Protein AF-A0AAJ2GS02-F1 (afdb_monomer)

Organism: NCBI:txid1538159

Solvent-accessible surface area (backbone atoms only — not comparable to full-atom values): 25091 Å² total; per-residue (Å²): 128,60,70,69,60,56,56,73,58,46,47,65,37,46,92,48,52,52,94,80,35,91,69,42,39,78,84,48,88,74,27,33,38,29,72,61,80,79,50,72,67,52,26,48,75,55,69,67,75,93,65,85,72,69,46,37,56,37,38,39,16,19,22,73,75,86,50,43,33,62,46,83,32,64,24,56,31,60,52,22,70,49,63,43,22,36,36,46,54,42,38,71,37,78,46,25,97,89,43,50,42,42,59,52,55,48,52,44,29,65,74,57,37,32,36,29,44,33,35,54,55,84,50,71,68,51,51,41,51,53,48,38,55,72,75,42,58,52,95,50,27,60,50,39,57,67,72,49,72,63,62,66,45,69,45,95,90,51,47,15,55,37,57,69,75,42,46,33,32,38,38,26,30,52,43,63,66,47,60,26,93,85,66,48,79,20,38,84,53,43,50,50,74,51,78,31,16,37,40,34,37,24,36,50,48,30,42,37,34,28,39,51,36,53,72,52,52,19,29,44,38,39,60,43,35,33,42,58,74,80,81,64,84,74,79,78,74,67,82,62,88,68,74,76,87,76,64,86,88,77,69,80,79,70,54,70,43,62,40,60,40,98,90,49,61,59,60,65,51,81,48,74,58,97,65,22,32,30,29,71,53,56,88,47,67,68,48,36,53,49,36,50,73,72,36,34,42,60,75,78,56,69,65,45,21,53,28,38,35,16,23,45,35,79,95,71,37,56,40,56,37,56,31,63,32,32,31,62,54,24,76,44,67,39,22,41,34,40,37,45,40,64,36,77,81,48,96,87,43,40,58,48,74,65,55,58,23,37,72,76,65,38,28,28,21,41,28,40,58,43,64,43,71,68,53,51,50,21,41,39,44,31,62,67,50,54,56,94,81,32,71,56,41,43,55,65,25,53,44,54,66,44,89,49,97,60,19,43,40,58,70,83,36,56,34,35,37,35,23,39,52,76,47,76,46,56,50,40,32,14,33,38,39,35,17,39,40,51,32,36,41,31,32,60,62,52,20,50,93,40,34,39,37,37,57,40,56,51,45,68,42,52,66,85,70,79,69,86,129

Radius of gyration: 21.55 Å; Cα contacts (8 Å, |Δi|>4): 1095; chains: 1; bounding box: 53×57×55 Å

Nearest PDB structures (foldseek):
  1rz0-assembly1_B  TM=7.529E-01  e=6.169E-09  Parageobacillus thermoglucosidasius
  3zoe-assembly1_B  TM=7.274E-01  e=6.545E-09  Thermus thermophilus HB27
  4f07-assembly1_A  TM=7.542E-01  e=9.385E-08  Pseudomonas sp. Y2
  5cho-assembly4_G  TM=6.371E-01  e=1.696E-07  uncultured bacterium
  3pft-assembly1_A  TM=7.221E-01  e=9.436E-07  Mycolicibacterium goodii

pLDDT: mean 89.81, std 11.39, range [35.69, 98.69]

InterPro domains:
  IPR002563 Flavin reductase like domain [PF01613] (302-455)
  IPR012349 FMN-binding split barrel [G3DSA:2.30.110.10] (33-239)
  IPR012349 FMN-binding split barrel [G3DSA:2.30.110.10] (296-465)
  IPR052174 Flavoredoxin [PTHR43567] (303-449)

Mean predicted aligned error: 5.65 Å

Sequence (469 aa):
MSVEILEKYTYTWPPFEPKENLHWENSRPDSYVRNLRESPEDLQIDSRWPAFFPCSISFATTGDGSETAVEKVVGASIVNRFPYVIALSFCVSELSKRHYARNRFIEILERNGTAAIQFFELGQNVDTILKTIQDMPDERIDERIGATGLPTRRAKTSEAPIFNDAYMVYEARLVSASKDFSGAPIYEETYTEFGSHRIYFLEIQAIQLREDIARGASSIHWRALPRWQPRKPDHVLRSVNWDANKDGYRKGYTPNYVFPSPNTVAFEHDYVENGMAVVRLPTTAEGQVEFDNDRARWPCFFPSSAGLITSWGKDNVPNLMPCGSTTVLVRSPLCIGIFVSYADVNERYSRRATLRALDDTGRFACGVPFDNDKIVEAIKYAGNISIDKDINKIHNSGLEYEEDEWAPILTDVPVTFMCKVVQTLRLGTHIMYLGEVVSIRIRDDVTKENPLSWWPFPDVRKAGDHVLD

Structure (mmCIF, N/CA/C/O backbone):
data_AF-A0AAJ2GS02-F1
#
_entry.id   AF-A0AAJ2GS02-F1
#
loop_
_atom_site.group_PDB
_atom_site.id
_atom_site.type_symbol
_atom_site.label_atom_id
_atom_site.label_alt_id
_atom_site.label_comp_id
_atom_site.label_asym_id
_atom_site.label_entity_id
_atom_site.label_seq_id
_atom_site.pdbx_PDB_ins_code
_atom_site.Cartn_x
_atom_site.Cartn_y
_atom_site.Cartn_z
_atom_site.occupancy
_atom_site.B_iso_or_equiv
_atom_site.auth_seq_id
_atom_site.auth_comp_id
_atom_site.auth_asym_id
_atom_site.auth_atom_id
_atom_site.pdbx_PDB_model_num
ATOM 1 N N . MET A 1 1 ? -24.702 -6.207 -4.642 1.00 58.69 1 MET A N 1
ATOM 2 C CA . MET A 1 1 ? -24.478 -4.765 -4.902 1.00 58.69 1 MET A CA 1
ATOM 3 C C . MET A 1 1 ? -24.798 -4.474 -6.368 1.00 58.69 1 MET A C 1
ATOM 5 O O . MET A 1 1 ? -24.509 -5.340 -7.186 1.00 58.69 1 MET A O 1
ATOM 9 N N . SER A 1 2 ? -25.438 -3.349 -6.716 1.00 61.81 2 SER A N 1
ATOM 10 C CA . SER A 1 2 ? -25.685 -3.011 -8.131 1.00 61.81 2 SER A CA 1
ATOM 11 C C . SER A 1 2 ? -24.386 -2.575 -8.820 1.00 61.81 2 SER A C 1
ATOM 13 O O . SER A 1 2 ? -23.498 -2.019 -8.172 1.00 61.81 2 SER A O 1
ATOM 15 N N . VAL A 1 3 ? -24.282 -2.811 -10.132 1.00 63.91 3 VAL A N 1
ATOM 16 C CA . VAL A 1 3 ? -23.150 -2.364 -10.969 1.00 63.91 3 VAL A CA 1
ATOM 17 C C . VAL A 1 3 ? -22.905 -0.856 -10.806 1.00 63.91 3 VAL A C 1
ATOM 19 O O . VAL A 1 3 ? -21.765 -0.435 -10.648 1.00 63.91 3 VAL A O 1
ATOM 22 N N . GLU A 1 4 ? -23.978 -0.068 -10.698 1.00 67.50 4 GLU A N 1
ATOM 23 C CA . GLU A 1 4 ? -23.941 1.390 -10.508 1.00 67.50 4 GLU A CA 1
ATOM 24 C C . GLU A 1 4 ? -23.163 1.837 -9.254 1.00 67.50 4 GLU A C 1
ATOM 26 O O . GLU A 1 4 ? -22.456 2.846 -9.282 1.00 67.50 4 GLU A O 1
ATOM 31 N N . ILE A 1 5 ? -23.258 1.093 -8.142 1.00 72.25 5 ILE A N 1
ATOM 32 C CA . ILE A 1 5 ? -22.513 1.421 -6.915 1.00 72.25 5 ILE A CA 1
ATOM 33 C C . ILE A 1 5 ? -21.022 1.164 -7.136 1.00 72.25 5 ILE A C 1
ATOM 35 O O . ILE A 1 5 ? -20.203 2.018 -6.810 1.00 72.25 5 ILE A O 1
ATOM 39 N N . LEU A 1 6 ? -20.650 0.021 -7.717 1.00 72.50 6 LEU A N 1
ATOM 40 C CA . LEU A 1 6 ? -19.245 -0.302 -7.982 1.00 72.50 6 LEU A CA 1
ATOM 41 C C . LEU A 1 6 ? -18.615 0.681 -8.978 1.00 72.50 6 LEU A C 1
ATOM 43 O O . LEU A 1 6 ? -17.475 1.104 -8.784 1.00 72.50 6 LEU A O 1
ATOM 47 N N . GLU A 1 7 ? -19.358 1.103 -10.003 1.00 79.75 7 GLU A N 1
ATOM 48 C CA . GLU A 1 7 ? -18.922 2.129 -10.956 1.00 79.75 7 GLU A CA 1
ATOM 49 C C . GLU A 1 7 ? -18.610 3.461 -10.266 1.00 79.75 7 GLU A C 1
ATOM 51 O O . GLU A 1 7 ? -17.551 4.036 -10.515 1.00 79.75 7 GLU A O 1
ATOM 56 N N . LYS A 1 8 ? -19.452 3.911 -9.324 1.00 86.06 8 LYS A N 1
ATOM 57 C CA . LYS A 1 8 ? -19.226 5.151 -8.558 1.00 86.06 8 LYS A CA 1
ATOM 58 C C . LYS A 1 8 ? -17.890 5.166 -7.807 1.00 86.06 8 LYS A C 1
ATOM 60 O O . LYS A 1 8 ? -17.268 6.221 -7.696 1.00 86.06 8 LYS A O 1
ATOM 65 N N . TYR A 1 9 ? -17.452 4.022 -7.282 1.00 87.94 9 TYR A N 1
ATOM 66 C CA . TYR A 1 9 ? -16.192 3.903 -6.535 1.00 87.94 9 TYR A CA 1
ATOM 67 C C . TYR A 1 9 ? -15.027 3.392 -7.391 1.00 87.94 9 TYR A C 1
ATOM 69 O O . TYR A 1 9 ? -13.933 3.162 -6.871 1.00 87.94 9 TYR A O 1
ATOM 77 N N . THR A 1 10 ? -15.231 3.218 -8.699 1.00 90.19 10 THR A N 1
ATOM 78 C CA . THR A 1 10 ? -14.170 2.792 -9.608 1.00 90.19 10 THR A CA 1
ATOM 79 C C . THR A 1 10 ? -13.201 3.937 -9.861 1.00 90.19 10 THR A C 1
ATOM 81 O O . THR A 1 10 ? -13.571 5.005 -10.343 1.00 90.19 10 THR A O 1
ATOM 84 N N . TYR A 1 11 ? -11.926 3.699 -9.565 1.00 92.50 11 TYR A N 1
ATOM 85 C CA . TYR A 1 11 ? -10.850 4.592 -9.956 1.00 92.50 11 TYR A CA 1
ATOM 86 C C . TYR A 1 11 ? -10.357 4.220 -11.353 1.00 92.50 11 TYR A C 1
ATOM 88 O O . TYR A 1 11 ? -10.010 3.062 -11.591 1.00 92.50 11 TYR A O 1
ATOM 96 N N . THR A 1 12 ? -10.289 5.202 -12.251 1.00 95.19 12 THR A N 1
ATOM 97 C CA . THR A 1 12 ? -9.768 5.037 -13.613 1.00 95.19 12 THR A CA 1
ATOM 98 C C . THR A 1 12 ? -8.578 5.951 -13.870 1.00 95.19 12 THR A C 1
ATOM 100 O O . THR A 1 12 ? -8.601 7.126 -13.491 1.00 95.19 12 THR A O 1
ATOM 103 N N . TRP A 1 13 ? -7.562 5.448 -14.568 1.00 96.88 13 TRP A N 1
ATOM 104 C CA . TRP A 1 13 ? -6.390 6.230 -14.961 1.00 96.88 13 TRP A CA 1
ATOM 105 C C . TRP A 1 13 ? -5.803 5.728 -16.288 1.00 96.88 13 TRP A C 1
ATOM 107 O O . TRP A 1 13 ? -5.734 4.514 -16.472 1.00 96.88 13 TRP A O 1
ATOM 117 N N . PRO A 1 14 ? -5.327 6.611 -17.183 1.00 96.12 14 PRO A N 1
ATOM 118 C CA . PRO A 1 14 ? -5.218 8.061 -17.031 1.00 96.12 14 PRO A CA 1
ATOM 119 C C . PRO A 1 14 ? -6.538 8.795 -17.329 1.00 96.12 14 PRO A C 1
ATOM 121 O O . PRO A 1 14 ? -7.348 8.324 -18.119 1.00 96.12 14 PRO A O 1
ATOM 124 N N . PRO A 1 15 ? -6.771 9.981 -16.736 1.00 93.56 15 PRO A N 1
ATOM 125 C CA . PRO A 1 15 ? -7.910 10.835 -17.086 1.00 93.56 15 PRO A CA 1
ATOM 126 C C . PRO A 1 15 ? -7.641 11.734 -18.312 1.00 93.56 15 PRO A C 1
ATOM 128 O O . PRO A 1 15 ? -8.430 12.635 -18.603 1.00 93.56 15 PRO A O 1
ATOM 131 N N . PHE A 1 16 ? -6.513 11.541 -18.996 1.00 93.00 16 PHE A N 1
ATOM 132 C CA . PHE A 1 16 ? -6.019 12.359 -20.103 1.00 93.00 16 PHE A CA 1
ATOM 133 C C . PHE A 1 16 ? -5.375 11.474 -21.174 1.00 93.00 16 PHE A C 1
ATOM 135 O O . PHE A 1 16 ? -4.983 10.344 -20.890 1.00 93.00 16 PHE A O 1
ATOM 142 N N . GLU A 1 17 ? -5.214 12.024 -22.374 1.00 94.12 17 GLU A N 1
ATOM 143 C CA . GLU A 1 17 ? -4.446 11.405 -23.452 1.00 94.12 17 GLU A CA 1
ATOM 144 C C . GLU A 1 17 ? -2.945 11.679 -23.261 1.00 94.12 17 GLU A C 1
ATOM 146 O O . GLU A 1 17 ? -2.548 12.848 -23.299 1.00 94.12 17 GLU A O 1
ATOM 151 N N . PRO A 1 18 ? -2.077 10.663 -23.057 1.00 91.81 18 PRO A N 1
ATOM 152 C CA . PRO A 1 18 ? -0.653 10.898 -22.794 1.00 91.81 18 PRO A CA 1
ATOM 153 C C . PRO A 1 18 ? 0.049 11.710 -23.884 1.00 91.81 18 PRO A C 1
ATOM 155 O O . PRO A 1 18 ? 0.822 12.609 -23.572 1.00 91.81 18 PRO A O 1
ATOM 158 N N . LYS A 1 19 ? -0.294 11.470 -25.155 1.00 89.62 19 LYS A N 1
ATOM 159 C CA . LYS A 1 19 ? 0.237 12.208 -26.316 1.00 89.62 19 LYS A CA 1
ATOM 160 C C . LYS A 1 19 ? -0.051 13.718 -26.292 1.00 89.62 19 LYS A C 1
ATOM 162 O O . LYS A 1 19 ? 0.624 14.47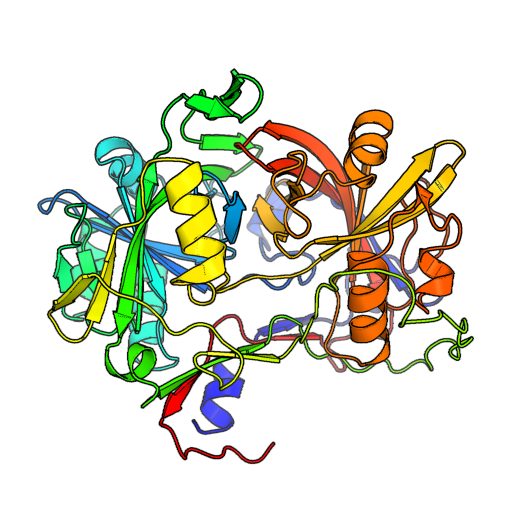0 -26.983 1.00 89.62 19 LYS A O 1
ATOM 167 N N . GLU A 1 20 ? -1.079 14.146 -25.557 1.00 91.19 20 GLU A N 1
ATOM 168 C CA . GLU A 1 20 ? -1.508 15.548 -25.446 1.00 91.19 20 GLU A CA 1
ATOM 169 C C . GLU A 1 20 ? -0.946 16.218 -24.182 1.00 91.19 20 GLU A C 1
ATOM 171 O O . GLU A 1 20 ? -1.116 17.420 -23.980 1.00 91.19 20 GLU A O 1
ATOM 176 N N . ASN A 1 21 ? -0.277 15.454 -23.314 1.00 86.56 21 ASN A N 1
ATOM 177 C CA . ASN A 1 21 ? 0.249 15.926 -22.044 1.00 86.56 21 ASN A CA 1
ATOM 178 C C . ASN A 1 21 ? 1.758 16.187 -22.149 1.00 86.56 21 ASN A C 1
ATOM 180 O O . ASN A 1 21 ? 2.548 15.266 -22.331 1.00 86.56 21 ASN A O 1
ATOM 184 N N . LEU A 1 22 ? 2.156 17.447 -21.962 1.00 86.12 22 LEU A N 1
ATOM 185 C CA . LEU A 1 22 ? 3.538 17.916 -22.133 1.00 86.12 22 LEU A CA 1
ATOM 186 C C . LEU A 1 22 ? 4.562 17.267 -21.186 1.00 86.12 22 LEU A C 1
ATOM 188 O O . LEU A 1 22 ? 5.758 17.380 -21.429 1.00 86.12 22 LEU A O 1
ATOM 192 N N . HIS A 1 23 ? 4.123 16.600 -20.114 1.00 90.31 23 HIS A N 1
ATOM 193 C CA . HIS A 1 23 ? 5.021 15.883 -19.205 1.00 90.31 23 HIS A CA 1
ATOM 194 C C . HIS A 1 23 ? 5.392 14.473 -19.688 1.00 90.31 23 HIS A C 1
ATOM 196 O O . HIS A 1 23 ? 6.241 13.834 -19.066 1.00 90.31 23 HIS A O 1
ATOM 202 N N . TRP A 1 24 ? 4.738 13.963 -20.735 1.00 93.25 24 TRP A N 1
ATOM 203 C CA . TRP A 1 24 ? 4.959 12.621 -21.267 1.00 93.25 24 TRP A CA 1
ATOM 204 C C . TRP A 1 24 ? 5.661 12.689 -22.620 1.00 93.25 24 TRP A C 1
ATOM 206 O O . TRP A 1 24 ? 5.153 13.253 -23.586 1.00 93.25 24 TRP A O 1
ATOM 216 N N . GLU A 1 25 ? 6.828 12.065 -22.697 1.00 92.81 25 GLU A N 1
ATOM 217 C CA . GLU A 1 25 ? 7.648 12.005 -23.900 1.00 92.81 25 GLU A CA 1
ATOM 218 C C . GLU A 1 25 ? 7.518 10.629 -24.556 1.00 92.81 25 GLU A C 1
ATOM 220 O O . GLU A 1 25 ? 7.626 9.597 -23.893 1.00 92.81 25 GLU A O 1
ATOM 225 N N . ASN A 1 26 ? 7.331 10.595 -25.874 1.00 86.50 26 ASN A N 1
ATOM 226 C CA . ASN A 1 26 ? 7.405 9.361 -26.658 1.00 86.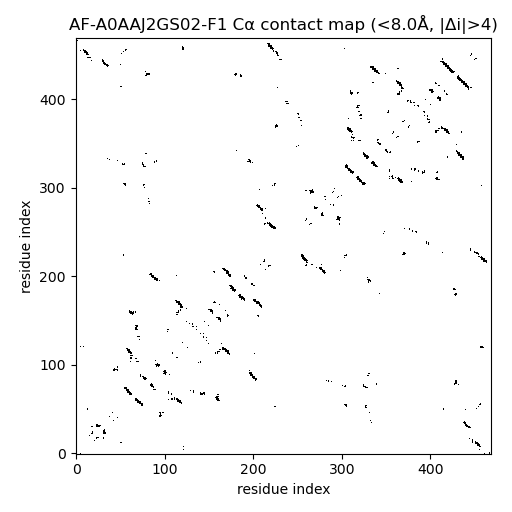50 26 ASN A CA 1
ATOM 227 C C . ASN A 1 26 ? 8.871 9.094 -27.042 1.00 86.50 26 ASN A C 1
ATOM 229 O O . ASN A 1 26 ? 9.293 9.350 -28.169 1.00 86.50 26 ASN A O 1
ATOM 233 N N . SER A 1 27 ? 9.676 8.689 -26.059 1.00 77.38 27 SER A N 1
ATOM 234 C CA . SER A 1 27 ? 11.116 8.449 -26.223 1.00 77.38 27 SER A CA 1
ATOM 235 C C . SER A 1 27 ? 11.465 6.991 -26.547 1.00 77.38 27 SER A C 1
ATOM 237 O O . SER A 1 27 ? 12.624 6.691 -26.836 1.00 77.38 27 SER A O 1
ATOM 239 N N . ARG A 1 28 ? 10.480 6.085 -26.536 1.00 75.31 28 ARG A N 1
ATOM 240 C CA . ARG A 1 28 ? 10.628 4.662 -26.868 1.00 75.31 28 ARG A CA 1
ATOM 241 C C . ARG A 1 28 ? 9.471 4.200 -27.754 1.00 75.31 28 ARG A C 1
ATOM 243 O O . ARG A 1 28 ? 8.353 4.661 -27.542 1.00 75.31 28 ARG A O 1
ATOM 250 N N . PRO A 1 29 ? 9.694 3.256 -28.688 1.00 77.12 29 PRO A N 1
ATOM 251 C CA . PRO A 1 29 ? 8.595 2.604 -29.389 1.00 77.12 29 PRO A CA 1
ATOM 252 C C . PRO A 1 29 ? 7.564 2.074 -28.384 1.00 77.12 29 PRO A C 1
ATOM 254 O O . PRO A 1 29 ? 7.929 1.525 -27.345 1.00 77.12 29 PRO A O 1
ATOM 257 N N . ASP A 1 30 ? 6.282 2.268 -28.680 1.00 86.62 30 ASP A N 1
ATOM 258 C CA . ASP A 1 30 ? 5.167 1.681 -27.931 1.00 86.62 30 ASP A CA 1
ATOM 259 C C . ASP A 1 30 ? 5.020 2.120 -26.456 1.00 86.62 30 ASP A C 1
ATOM 261 O O . ASP A 1 30 ? 4.321 1.468 -25.675 1.00 86.62 30 ASP A O 1
ATOM 265 N N . SER A 1 31 ? 5.645 3.229 -26.041 1.00 92.94 31 SER A N 1
ATOM 266 C CA . SER A 1 31 ? 5.497 3.745 -24.674 1.00 92.94 31 SER A CA 1
ATOM 267 C C . SER A 1 31 ? 5.702 5.254 -24.540 1.00 92.94 31 SER A C 1
ATOM 269 O O . SER A 1 31 ? 6.322 5.908 -25.374 1.00 92.94 31 SER A O 1
ATOM 271 N N . TYR A 1 32 ? 5.184 5.803 -23.442 1.00 95.56 32 TYR A N 1
ATOM 272 C CA . TYR A 1 32 ? 5.454 7.164 -22.994 1.00 95.56 32 TYR A CA 1
ATOM 273 C C . TYR A 1 32 ? 6.258 7.136 -21.698 1.00 95.56 32 TYR A C 1
ATOM 275 O O . TYR A 1 32 ? 6.001 6.316 -20.813 1.00 95.56 32 TYR A O 1
ATOM 283 N N . VAL A 1 33 ? 7.202 8.061 -21.561 1.00 95.56 33 VAL A N 1
ATOM 284 C CA . VAL A 1 33 ? 8.041 8.211 -20.372 1.00 95.56 33 VAL A CA 1
ATOM 285 C C . VAL A 1 33 ? 7.849 9.599 -19.776 1.00 95.56 33 VAL A C 1
ATOM 287 O O . VAL A 1 33 ? 7.868 10.599 -20.488 1.00 95.56 33 VAL A O 1
ATOM 290 N N . ARG A 1 34 ? 7.695 9.665 -18.455 1.00 95.25 34 ARG A N 1
ATOM 291 C CA . ARG A 1 34 ? 7.701 10.907 -17.680 1.00 95.25 34 ARG A CA 1
ATOM 292 C C . ARG A 1 34 ? 8.835 10.863 -16.668 1.00 95.25 34 ARG A C 1
ATOM 294 O O . ARG A 1 34 ? 8.837 10.013 -15.782 1.00 95.25 34 ARG A O 1
ATOM 301 N N . ASN A 1 35 ? 9.770 11.802 -16.761 1.00 94.56 35 ASN A N 1
ATOM 302 C CA . ASN A 1 35 ? 10.766 12.023 -15.712 1.00 94.56 35 ASN A CA 1
ATOM 303 C C . ASN A 1 35 ? 10.116 12.774 -14.542 1.00 94.56 35 ASN A C 1
ATOM 305 O O . ASN A 1 35 ? 9.417 13.768 -14.755 1.00 94.56 35 ASN A O 1
ATOM 309 N N . LEU A 1 36 ? 10.330 12.322 -13.306 1.00 92.12 36 LEU A N 1
ATOM 310 C CA . LEU A 1 36 ? 9.761 12.975 -12.127 1.00 92.12 36 LEU A CA 1
ATOM 311 C C . LEU A 1 36 ? 10.738 13.997 -11.552 1.00 92.12 36 LEU A C 1
ATOM 313 O O . LEU A 1 36 ? 11.619 13.686 -10.758 1.00 92.12 36 LEU A O 1
ATOM 317 N N . ARG A 1 37 ? 10.560 15.246 -11.987 1.00 84.50 37 ARG A N 1
ATOM 318 C CA . ARG A 1 37 ? 11.216 16.446 -11.451 1.00 84.50 37 ARG A CA 1
ATOM 319 C C . ARG A 1 37 ? 10.162 17.536 -11.248 1.00 84.50 37 ARG A C 1
ATOM 321 O O . ARG A 1 37 ? 10.180 18.545 -11.940 1.00 84.50 37 ARG A O 1
ATOM 328 N N . GLU A 1 38 ? 9.188 17.269 -10.381 1.00 91.56 38 GLU A N 1
ATOM 329 C CA . GLU A 1 38 ? 8.072 18.190 -10.118 1.00 91.56 38 GLU A CA 1
ATOM 330 C C . GLU A 1 38 ? 8.525 19.315 -9.178 1.00 91.56 38 GLU A C 1
ATOM 332 O O . GLU A 1 38 ? 9.079 19.043 -8.108 1.00 91.56 38 GLU A O 1
ATOM 337 N N . SER A 1 39 ? 8.295 20.572 -9.560 1.00 92.44 39 SER A N 1
ATOM 338 C CA . SER A 1 39 ? 8.537 21.713 -8.674 1.00 92.44 39 SER A CA 1
ATOM 339 C C . SER A 1 39 ? 7.403 21.878 -7.646 1.00 92.44 39 SER A C 1
ATOM 341 O O . SER A 1 39 ? 6.316 21.310 -7.809 1.00 92.44 39 SER A O 1
ATOM 343 N N . PRO A 1 40 ? 7.600 22.668 -6.575 1.00 93.62 40 PRO A N 1
ATOM 344 C CA . PRO A 1 40 ? 6.507 23.050 -5.681 1.00 93.62 40 PRO A CA 1
ATOM 345 C C . PRO A 1 40 ? 5.316 23.690 -6.414 1.00 93.62 40 PRO A C 1
ATOM 347 O O . PRO A 1 40 ? 4.171 23.417 -6.061 1.00 93.62 40 PRO A O 1
ATOM 350 N N . GLU A 1 41 ? 5.559 24.493 -7.453 1.00 94.06 41 GLU A N 1
ATOM 351 C CA . GLU A 1 41 ? 4.515 25.107 -8.281 1.00 94.06 41 GLU A CA 1
ATOM 352 C C . GLU A 1 41 ? 3.725 24.057 -9.075 1.00 94.06 41 GLU A C 1
ATOM 354 O O . GLU A 1 41 ? 2.493 24.108 -9.083 1.00 94.06 41 GLU A O 1
ATOM 359 N N . ASP A 1 42 ? 4.402 23.067 -9.673 1.00 92.69 42 ASP A N 1
ATOM 360 C CA . ASP A 1 42 ? 3.739 21.945 -10.356 1.00 92.69 42 ASP A CA 1
ATOM 361 C C . ASP A 1 42 ? 2.802 21.195 -9.396 1.00 92.69 42 ASP A C 1
ATOM 363 O O . ASP A 1 42 ? 1.654 20.890 -9.729 1.00 92.69 42 ASP A O 1
ATOM 367 N N . LEU A 1 43 ? 3.272 20.933 -8.171 1.00 94.56 43 LEU A N 1
ATOM 368 C CA . LEU A 1 43 ? 2.510 20.222 -7.142 1.00 94.56 43 LEU A CA 1
ATOM 369 C C . LEU A 1 43 ? 1.320 21.035 -6.619 1.00 94.56 43 LEU A C 1
ATOM 371 O O . LEU A 1 43 ? 0.264 20.450 -6.356 1.00 94.56 43 LEU A O 1
ATOM 375 N N . GLN A 1 44 ? 1.456 22.360 -6.502 1.00 95.12 44 GLN A N 1
ATOM 376 C CA . GLN A 1 44 ? 0.344 23.246 -6.147 1.00 95.12 44 GLN A CA 1
ATOM 377 C C . GLN A 1 44 ? -0.759 23.227 -7.210 1.00 95.12 44 GLN A C 1
ATOM 379 O O . GLN A 1 44 ? -1.941 23.268 -6.855 1.00 95.12 44 GLN A O 1
ATOM 384 N N . ILE A 1 45 ? -0.385 23.137 -8.491 1.00 92.62 45 ILE A N 1
ATOM 385 C CA . ILE A 1 45 ? -1.321 23.023 -9.617 1.00 92.62 45 ILE A CA 1
ATOM 386 C C . ILE A 1 45 ? -1.991 21.644 -9.620 1.00 92.62 45 ILE A C 1
ATOM 388 O O . ILE A 1 45 ? -3.221 21.557 -9.673 1.00 92.62 45 ILE A O 1
ATOM 392 N N . ASP A 1 46 ? -1.212 20.561 -9.546 1.00 91.62 46 ASP A N 1
ATOM 393 C CA . ASP A 1 46 ? -1.748 19.203 -9.517 1.00 91.62 46 ASP A CA 1
ATOM 394 C C . ASP A 1 46 ? -0.888 18.200 -8.737 1.00 91.62 46 ASP A C 1
ATOM 396 O O . ASP A 1 46 ? -0.014 17.515 -9.260 1.00 91.62 46 ASP A O 1
ATOM 400 N N . SER A 1 47 ? -1.258 17.991 -7.479 1.00 94.00 47 SER A N 1
ATOM 401 C CA . SER A 1 47 ? -0.648 16.976 -6.619 1.00 94.00 47 SER A CA 1
ATOM 402 C C . SER A 1 47 ? -1.221 15.560 -6.788 1.00 94.00 47 SER A C 1
ATOM 404 O O . SER A 1 47 ? -0.968 14.703 -5.936 1.00 94.00 47 SER A O 1
ATOM 406 N N . ARG A 1 48 ? -2.009 15.248 -7.832 1.00 93.00 48 ARG A N 1
ATOM 407 C CA . ARG A 1 48 ? -2.392 13.843 -8.115 1.00 93.00 48 ARG A CA 1
ATOM 408 C C . ARG A 1 48 ? -1.154 12.981 -8.323 1.00 93.00 48 ARG A C 1
ATOM 410 O O . ARG A 1 48 ? -0.096 13.484 -8.690 1.00 93.00 48 ARG A O 1
ATOM 417 N N . TRP A 1 49 ? -1.293 11.676 -8.106 1.00 93.25 49 TRP A N 1
ATOM 418 C CA . TRP A 1 49 ? -0.237 10.750 -8.493 1.00 93.25 49 TRP A CA 1
ATOM 419 C C . TRP A 1 49 ? -0.061 10.786 -10.015 1.00 93.25 49 TRP A C 1
ATOM 421 O O . TRP A 1 49 ? -1.056 10.719 -10.744 1.00 93.25 49 TRP A O 1
ATOM 431 N N . PRO A 1 50 ? 1.184 10.914 -10.501 1.00 94.44 50 PRO A N 1
ATOM 432 C CA . PRO A 1 50 ? 1.462 11.051 -11.922 1.00 94.44 50 PRO A CA 1
ATOM 433 C C . PRO A 1 50 ? 1.135 9.780 -12.710 1.00 94.44 50 PRO A C 1
ATOM 435 O O . PRO A 1 50 ? 0.867 9.895 -13.899 1.00 94.44 50 PRO A O 1
ATOM 438 N N . ALA A 1 51 ? 1.108 8.607 -12.065 1.00 96.62 51 ALA A N 1
ATOM 439 C CA . ALA A 1 51 ? 0.610 7.359 -12.633 1.00 96.62 51 ALA A CA 1
ATOM 440 C C . ALA A 1 51 ? -0.094 6.487 -11.590 1.00 96.62 51 ALA A C 1
ATOM 442 O O . ALA A 1 51 ? 0.032 6.708 -10.384 1.00 96.62 51 ALA A O 1
ATOM 443 N N . PHE A 1 52 ? -0.855 5.505 -12.068 1.00 96.50 52 PHE A N 1
ATOM 444 C CA . PHE A 1 52 ? -1.627 4.606 -11.220 1.00 96.50 52 PHE A CA 1
ATOM 445 C C . PHE A 1 52 ? -0.755 3.551 -10.534 1.00 96.50 52 PHE A C 1
ATOM 447 O O . PHE A 1 52 ? 0.041 2.878 -11.183 1.00 96.50 52 PHE A O 1
ATOM 454 N N . PHE A 1 53 ? -0.991 3.351 -9.239 1.00 95.44 53 PHE A N 1
ATOM 455 C CA . PHE A 1 53 ? -0.611 2.155 -8.495 1.00 95.44 53 PHE A CA 1
ATOM 456 C C . PHE A 1 53 ? -1.800 1.771 -7.594 1.00 95.44 53 PHE A C 1
ATOM 458 O O . PHE A 1 53 ? -2.416 2.672 -7.015 1.00 95.44 53 PHE A O 1
ATOM 465 N N . PRO A 1 54 ? -2.170 0.483 -7.470 1.00 92.44 54 PRO A N 1
ATOM 466 C CA . PRO A 1 54 ? -3.289 0.082 -6.622 1.00 92.44 54 PRO A CA 1
ATOM 467 C C . PRO A 1 54 ? -2.971 0.373 -5.149 1.00 92.44 54 PRO A C 1
ATOM 469 O O . PRO A 1 54 ? -2.018 -0.168 -4.597 1.00 92.44 54 PRO A O 1
ATOM 472 N N . CYS A 1 55 ? -3.755 1.237 -4.505 1.00 91.25 55 CYS A N 1
ATOM 473 C CA . CYS A 1 55 ? -3.647 1.567 -3.081 1.00 91.25 55 CYS A CA 1
ATOM 474 C C . CYS A 1 55 ? -5.037 1.672 -2.456 1.00 91.25 55 CYS A C 1
ATOM 476 O O . CYS A 1 55 ? -5.837 2.535 -2.819 1.00 91.25 55 CYS A O 1
ATOM 478 N N . SER A 1 56 ? -5.326 0.774 -1.525 1.00 89.38 56 SER A N 1
ATOM 479 C CA . SER A 1 56 ? -6.618 0.689 -0.850 1.00 89.38 56 SER A CA 1
ATOM 480 C C . SER A 1 56 ? -6.919 1.925 -0.015 1.00 89.38 56 SER A C 1
ATOM 482 O O . SER A 1 56 ? -6.014 2.656 0.390 1.00 89.38 56 SER A O 1
ATOM 484 N N . ILE A 1 57 ? -8.196 2.137 0.283 1.00 92.06 57 ILE A N 1
ATOM 485 C CA . ILE A 1 57 ? -8.630 3.197 1.189 1.00 92.06 57 ILE A CA 1
ATOM 486 C C . ILE A 1 57 ? -9.137 2.583 2.493 1.00 92.06 57 ILE A C 1
ATOM 488 O O . ILE A 1 57 ? -9.925 1.639 2.497 1.00 92.06 57 ILE A O 1
ATOM 492 N N . SER A 1 58 ? -8.695 3.164 3.603 1.00 94.75 58 SER A N 1
ATOM 493 C CA . SER A 1 58 ? -9.184 2.894 4.955 1.00 94.75 58 SER A CA 1
ATOM 494 C C . SER A 1 58 ? -9.347 4.201 5.723 1.00 94.75 58 SER A C 1
ATOM 496 O O . SER A 1 58 ? -8.811 5.239 5.323 1.00 94.75 58 SER A O 1
ATOM 498 N N . PHE A 1 59 ? -10.024 4.149 6.864 1.00 97.56 59 PHE A N 1
ATOM 499 C CA . PHE A 1 59 ? -10.101 5.280 7.787 1.00 97.56 59 PHE A CA 1
ATOM 500 C C . PHE A 1 59 ? -9.318 4.960 9.051 1.00 97.56 59 PHE A C 1
ATOM 502 O O . PHE A 1 59 ? -9.522 3.907 9.650 1.00 97.56 59 PHE A O 1
ATOM 509 N N . ALA A 1 60 ? -8.415 5.851 9.445 1.00 98.19 60 ALA A N 1
ATOM 510 C CA . ALA A 1 60 ? -7.696 5.739 10.703 1.00 98.19 60 ALA A CA 1
ATOM 511 C C . ALA A 1 60 ? -8.328 6.684 11.720 1.00 98.19 60 ALA A C 1
ATOM 513 O O . ALA A 1 60 ? -8.552 7.857 11.419 1.00 98.19 60 ALA A O 1
ATOM 514 N N . THR A 1 61 ? -8.595 6.176 12.918 1.00 98.69 61 THR A N 1
ATOM 515 C CA . THR A 1 61 ? -9.004 6.987 14.062 1.00 98.69 61 THR A CA 1
ATOM 516 C C . THR A 1 61 ? -8.004 6.882 15.197 1.00 98.69 61 THR A C 1
ATOM 518 O O . THR A 1 61 ? -7.377 5.844 15.392 1.00 98.69 61 THR A O 1
ATOM 521 N N . THR A 1 62 ? -7.861 7.954 15.964 1.00 98.50 62 THR A N 1
ATOM 522 C CA . THR A 1 62 ? -7.034 8.009 17.176 1.00 98.50 62 THR A CA 1
ATOM 523 C C . THR A 1 62 ? -7.688 8.946 18.193 1.00 98.50 62 THR A C 1
ATOM 525 O O . THR A 1 62 ? -8.554 9.742 17.824 1.00 98.50 62 THR A O 1
ATOM 528 N N . GLY A 1 63 ? -7.350 8.819 19.474 1.00 96.25 63 GLY A N 1
ATOM 529 C CA . GLY A 1 63 ? -7.931 9.640 20.533 1.00 96.25 63 GLY A CA 1
ATOM 530 C C . GLY A 1 63 ? -7.727 9.076 21.936 1.00 96.25 63 GLY A C 1
ATOM 531 O O . GLY A 1 63 ? -7.301 7.934 22.102 1.00 96.25 63 GLY A O 1
ATOM 532 N N . ASP A 1 64 ? -8.074 9.891 22.930 1.00 91.31 64 ASP A N 1
ATOM 533 C CA . ASP A 1 64 ? -8.030 9.583 24.372 1.00 91.31 64 ASP A CA 1
ATOM 534 C C . ASP A 1 64 ? -9.421 9.650 25.039 1.00 91.31 64 ASP A C 1
ATOM 536 O O . ASP A 1 64 ? -9.549 9.629 26.262 1.00 91.31 64 ASP A O 1
ATOM 540 N N . GLY A 1 65 ? -10.477 9.751 24.226 1.00 83.56 65 GLY A N 1
ATOM 541 C CA . GLY A 1 65 ? -11.860 9.922 24.669 1.00 83.56 65 GLY A CA 1
ATOM 542 C C . GLY A 1 65 ? -12.256 11.371 24.967 1.00 83.56 65 GLY A C 1
ATOM 543 O O . GLY A 1 65 ? -13.453 11.653 25.012 1.00 83.56 65 GLY A O 1
ATOM 544 N N . SER A 1 66 ? -11.296 12.287 25.126 1.00 89.56 66 SER A N 1
ATOM 545 C CA . SER A 1 66 ? -11.549 13.732 25.216 1.00 89.56 66 SER A CA 1
ATOM 546 C C . SER A 1 66 ? -11.350 14.428 23.872 1.00 89.56 66 SER A C 1
ATOM 548 O O . SER A 1 66 ? -12.185 15.229 23.462 1.00 89.56 66 SER A O 1
ATOM 550 N N . GLU A 1 67 ? -10.291 14.057 23.159 1.00 94.12 67 GLU A N 1
ATOM 551 C CA . GLU A 1 67 ? -10.014 14.472 21.792 1.00 94.12 67 GLU A CA 1
ATOM 552 C C . GLU A 1 67 ? -10.006 13.231 20.902 1.00 94.12 67 GLU A C 1
ATOM 554 O O . GLU A 1 67 ? -9.510 12.164 21.282 1.00 94.12 67 GLU A O 1
ATOM 559 N N . THR A 1 68 ? -10.584 13.358 19.713 1.00 96.62 68 THR A N 1
ATOM 560 C CA . THR A 1 68 ? -10.636 12.269 18.741 1.00 96.62 68 THR A CA 1
ATOM 561 C C . THR A 1 68 ? -10.256 12.778 17.369 1.00 96.62 68 THR A C 1
ATOM 563 O O . THR A 1 68 ? -10.325 13.966 17.102 1.00 96.62 68 THR A O 1
ATOM 566 N N . ALA A 1 69 ? -9.834 11.892 16.486 1.00 98.12 69 ALA A N 1
ATOM 567 C CA . ALA A 1 69 ? -9.503 12.264 15.127 1.00 98.12 69 ALA A CA 1
ATOM 568 C C . ALA A 1 69 ? -9.898 11.152 14.171 1.00 98.12 69 ALA A C 1
ATOM 570 O O . ALA A 1 69 ? -9.826 9.973 14.522 1.00 98.12 69 ALA A O 1
ATOM 571 N N . VAL A 1 70 ? -10.281 11.531 12.954 1.00 98.50 70 VAL A N 1
ATOM 572 C CA . VAL A 1 70 ? -10.461 10.615 11.828 1.00 98.50 70 VAL A CA 1
ATOM 573 C C . VAL A 1 70 ? -9.786 11.189 10.591 1.00 98.50 70 VAL A C 1
ATOM 575 O O . VAL A 1 70 ? -9.933 12.374 10.276 1.00 98.50 70 VAL A O 1
ATOM 578 N N . GLU A 1 71 ? -9.059 10.334 9.881 1.00 97.69 71 GLU A N 1
ATOM 579 C CA . GLU A 1 71 ? -8.411 10.685 8.626 1.00 97.69 71 GLU A CA 1
ATOM 580 C C . GLU A 1 71 ? -8.495 9.538 7.617 1.00 97.69 71 GLU A C 1
ATOM 582 O O . GLU A 1 71 ? -8.511 8.351 7.966 1.00 97.69 71 GLU A O 1
ATOM 587 N N . LYS A 1 72 ? -8.557 9.901 6.336 1.00 96.19 72 LYS A N 1
ATOM 588 C CA . LYS A 1 72 ? -8.522 8.949 5.230 1.00 96.19 72 LYS A CA 1
ATOM 589 C C . LYS A 1 72 ? -7.075 8.555 4.982 1.00 96.19 72 LYS A C 1
ATOM 591 O O . LYS A 1 72 ? -6.245 9.402 4.646 1.00 96.19 72 LYS A O 1
ATOM 596 N N . VAL A 1 73 ? -6.801 7.258 5.029 1.00 94.81 73 VAL A N 1
ATOM 597 C CA . VAL A 1 73 ? -5.497 6.698 4.676 1.00 94.81 73 VAL A CA 1
ATOM 598 C C . VAL A 1 73 ? -5.601 5.996 3.330 1.00 94.81 73 VAL A C 1
ATOM 600 O O . VAL A 1 73 ? -6.475 5.157 3.117 1.00 94.81 73 VAL A O 1
ATOM 603 N N . VAL A 1 74 ? -4.701 6.356 2.419 1.00 92.38 74 VAL A N 1
ATOM 604 C CA . VAL A 1 74 ? -4.532 5.692 1.124 1.00 92.38 74 VAL A CA 1
ATOM 605 C C . VAL A 1 74 ? -3.283 4.826 1.215 1.00 92.38 74 VAL A C 1
ATOM 607 O O . VAL A 1 74 ? -2.218 5.332 1.554 1.00 92.38 74 VAL A O 1
ATOM 610 N N . GLY A 1 75 ? -3.407 3.534 0.925 1.00 89.44 75 GLY A N 1
ATOM 611 C CA . GLY A 1 75 ? -2.278 2.607 0.908 1.00 89.44 75 GLY A CA 1
ATOM 612 C C . GLY A 1 75 ? -1.845 2.090 2.282 1.00 89.44 75 GLY A C 1
ATOM 613 O O . GLY A 1 75 ? -0.699 1.651 2.405 1.00 89.44 75 GLY A O 1
ATOM 614 N N . ALA A 1 76 ? -2.728 2.103 3.292 1.00 91.69 76 ALA A N 1
ATOM 615 C CA . ALA A 1 76 ? -2.483 1.428 4.569 1.00 91.69 76 ALA A CA 1
ATOM 616 C C . ALA A 1 76 ? -2.151 -0.048 4.306 1.00 91.69 76 ALA A C 1
ATOM 618 O O . ALA A 1 76 ? -2.980 -0.787 3.776 1.00 91.69 76 ALA A O 1
ATOM 619 N N . SER A 1 77 ? -0.919 -0.452 4.615 1.00 89.81 77 SER A N 1
ATOM 620 C CA . SER A 1 77 ? -0.366 -1.726 4.145 1.00 89.81 77 SER A CA 1
ATOM 621 C C . SER A 1 77 ? 0.340 -2.467 5.255 1.00 89.81 77 SER A C 1
ATOM 623 O O . SER A 1 77 ? 1.055 -1.868 6.054 1.00 89.81 77 SER A O 1
ATOM 625 N N . ILE A 1 78 ? 0.191 -3.786 5.267 1.00 90.56 78 ILE A N 1
ATOM 626 C CA . ILE A 1 78 ? 0.998 -4.650 6.121 1.00 90.56 78 ILE A CA 1
ATOM 627 C C . ILE A 1 78 ? 2.417 -4.696 5.569 1.00 90.56 78 ILE A C 1
ATOM 629 O O . ILE A 1 78 ? 2.665 -5.183 4.460 1.00 90.56 78 ILE A O 1
ATOM 633 N N . VAL A 1 79 ? 3.346 -4.199 6.374 1.00 91.94 79 VAL A N 1
ATOM 634 C CA . VAL A 1 79 ? 4.752 -4.008 6.009 1.00 91.94 79 VAL A CA 1
ATOM 635 C C . VAL A 1 79 ? 5.682 -5.004 6.682 1.00 91.94 79 VAL A C 1
ATOM 637 O O . VAL A 1 79 ? 6.816 -5.184 6.244 1.00 91.94 79 VAL A O 1
ATOM 640 N N . ASN A 1 80 ? 5.205 -5.674 7.730 1.00 91.69 80 ASN A N 1
ATOM 641 C CA . ASN A 1 80 ? 5.924 -6.751 8.383 1.00 91.69 80 ASN A CA 1
ATOM 642 C C . ASN A 1 80 ? 4.962 -7.786 8.977 1.00 91.69 80 ASN A C 1
ATOM 644 O O . ASN A 1 80 ? 3.815 -7.475 9.297 1.00 91.69 80 ASN A O 1
ATOM 648 N N . ARG A 1 81 ? 5.443 -9.027 9.098 1.00 86.62 81 ARG A N 1
ATOM 649 C CA . ARG A 1 81 ? 4.659 -10.168 9.589 1.00 86.62 81 ARG A CA 1
ATOM 650 C C . ARG A 1 81 ? 4.910 -10.479 11.056 1.00 86.62 81 ARG A C 1
ATOM 652 O O . ARG A 1 81 ? 3.955 -10.706 11.783 1.00 86.62 81 ARG A O 1
ATOM 659 N N . PHE A 1 82 ? 6.173 -10.452 11.475 1.00 86.25 82 PHE A N 1
ATOM 660 C CA . PHE A 1 82 ? 6.587 -10.768 12.842 1.00 86.25 82 PHE A CA 1
ATOM 661 C C . PHE A 1 82 ? 7.550 -9.676 13.348 1.00 86.25 82 PHE A C 1
ATOM 663 O O . PHE A 1 82 ? 8.705 -9.644 12.897 1.00 86.25 82 PHE A O 1
ATOM 670 N N . PRO A 1 83 ? 7.079 -8.711 14.166 1.00 87.50 83 PRO A N 1
ATOM 671 C CA . PRO A 1 83 ? 5.682 -8.510 14.576 1.00 87.50 83 PRO A CA 1
ATOM 672 C C . PRO A 1 83 ? 4.746 -8.052 13.449 1.00 87.50 83 PRO A C 1
ATOM 674 O O . PRO A 1 83 ? 5.194 -7.531 12.426 1.00 87.50 83 PRO A O 1
ATOM 677 N N . TYR A 1 84 ? 3.439 -8.252 13.620 1.00 88.50 84 TYR A N 1
ATOM 678 C CA . TYR A 1 84 ? 2.448 -7.907 12.599 1.00 88.50 84 TYR A CA 1
ATOM 679 C C . TYR A 1 84 ? 2.214 -6.391 12.575 1.00 88.50 84 TYR A C 1
ATOM 681 O O . TYR A 1 84 ? 1.574 -5.831 13.466 1.00 88.50 84 TYR A O 1
ATOM 689 N N . VAL A 1 85 ? 2.781 -5.716 11.570 1.00 92.75 85 VAL A N 1
ATOM 690 C CA . VAL A 1 85 ? 2.882 -4.249 11.537 1.00 92.75 85 VAL A CA 1
ATOM 691 C C . VAL A 1 85 ? 2.276 -3.677 10.266 1.00 92.75 85 VAL A C 1
ATOM 693 O O . VAL A 1 85 ? 2.580 -4.117 9.152 1.00 92.75 85 VAL A O 1
ATOM 696 N N . ILE A 1 86 ? 1.458 -2.643 10.452 1.00 94.38 86 ILE A N 1
ATOM 697 C CA . ILE A 1 86 ? 0.888 -1.806 9.398 1.00 94.38 86 ILE A CA 1
ATOM 698 C C . ILE A 1 86 ? 1.646 -0.479 9.314 1.00 94.38 86 ILE A C 1
ATOM 700 O O . ILE A 1 86 ? 2.016 0.094 10.339 1.00 94.38 86 ILE A O 1
ATOM 704 N N . ALA A 1 87 ? 1.877 0.012 8.097 1.00 95.56 87 ALA A N 1
ATOM 705 C CA . ALA A 1 87 ? 2.387 1.361 7.877 1.00 95.56 87 ALA A CA 1
ATOM 706 C C . ALA A 1 87 ? 1.258 2.319 7.496 1.00 95.56 87 ALA A C 1
ATOM 708 O O . ALA A 1 87 ? 0.428 1.998 6.639 1.00 95.56 87 ALA A O 1
ATOM 709 N N . LEU A 1 88 ? 1.267 3.508 8.100 1.00 97.12 88 LEU A N 1
ATOM 710 C CA . LEU A 1 88 ? 0.381 4.622 7.768 1.00 97.12 88 LEU A CA 1
ATOM 711 C C . LEU A 1 88 ? 1.233 5.834 7.406 1.00 97.12 88 LEU A C 1
ATOM 713 O O . LEU A 1 88 ? 2.092 6.239 8.185 1.00 97.12 88 LEU A O 1
ATOM 717 N N . SER A 1 89 ? 0.999 6.407 6.229 1.00 97.00 89 SER A N 1
ATOM 718 C CA . SER A 1 89 ? 1.737 7.581 5.774 1.00 97.00 89 SER A CA 1
ATOM 719 C C . SER A 1 89 ? 0.860 8.825 5.786 1.00 97.00 89 SER A C 1
ATOM 721 O O . SER A 1 89 ? -0.244 8.824 5.235 1.00 97.00 89 SER A O 1
ATOM 723 N N . PHE A 1 90 ? 1.367 9.893 6.393 1.00 97.75 90 PHE A N 1
ATOM 724 C CA . PHE A 1 90 ? 0.680 11.170 6.513 1.00 97.75 90 PHE A CA 1
ATOM 725 C C . PHE A 1 90 ? 1.557 12.290 5.975 1.00 97.75 90 PHE A C 1
ATOM 727 O O . PHE A 1 90 ? 2.744 12.385 6.284 1.00 97.75 90 PHE A O 1
ATOM 734 N N . CYS A 1 91 ? 0.960 13.155 5.158 1.00 97.31 91 CYS A N 1
ATOM 735 C CA . CYS A 1 91 ? 1.652 14.331 4.662 1.00 97.31 91 CYS A CA 1
ATOM 736 C C . CYS A 1 91 ? 1.877 15.321 5.813 1.00 97.31 91 CYS A C 1
ATOM 738 O O . CYS A 1 91 ? 0.939 15.624 6.550 1.00 97.31 91 CYS A O 1
ATOM 740 N N . VAL A 1 92 ? 3.102 15.824 5.935 1.00 97.06 92 VAL A N 1
ATOM 741 C CA . VAL A 1 92 ? 3.537 16.834 6.920 1.00 97.06 92 VAL A CA 1
ATOM 742 C C . VAL A 1 92 ? 3.846 18.180 6.256 1.00 97.06 92 VAL A C 1
ATOM 744 O O . VAL A 1 92 ? 4.348 19.103 6.887 1.00 97.06 92 VAL A O 1
ATOM 747 N N . SER A 1 93 ? 3.567 18.303 4.957 1.00 94.00 93 SER A N 1
ATOM 748 C CA . SER A 1 93 ? 3.837 19.501 4.164 1.00 94.00 93 SER A CA 1
ATOM 749 C C . SER A 1 93 ? 2.605 19.909 3.368 1.00 94.00 93 SER A C 1
ATOM 751 O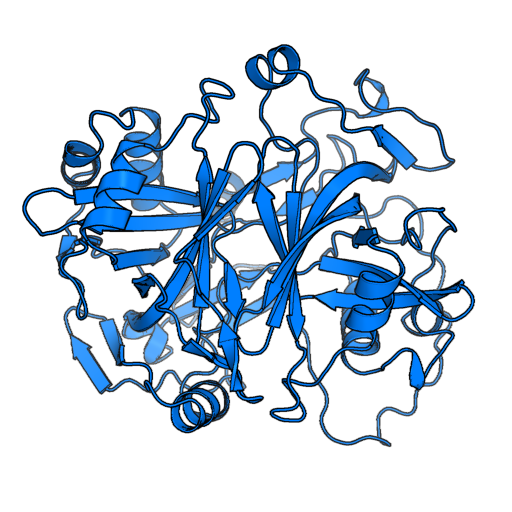 O . SER A 1 93 ? 1.891 19.062 2.839 1.00 94.00 93 SER A O 1
ATOM 753 N N . GLU A 1 94 ? 2.376 21.211 3.228 1.00 93.50 94 GLU A N 1
ATOM 754 C CA . GLU A 1 94 ? 1.301 21.725 2.381 1.00 93.50 94 GLU A CA 1
ATOM 755 C C . GLU A 1 94 ? 1.746 21.695 0.911 1.00 93.50 94 GLU A C 1
ATOM 757 O O . GLU A 1 94 ? 2.460 22.583 0.447 1.00 93.50 94 GLU A O 1
ATOM 762 N N . LEU A 1 95 ? 1.363 20.647 0.174 1.00 94.56 95 LEU A N 1
ATOM 763 C CA . LEU A 1 95 ? 1.709 20.516 -1.248 1.00 94.56 95 LEU A CA 1
ATOM 764 C C . LEU A 1 95 ? 0.674 21.192 -2.151 1.00 94.56 95 LEU A C 1
ATOM 766 O O . LEU A 1 95 ? 1.005 21.697 -3.217 1.00 94.56 95 LEU A O 1
ATOM 770 N N . SER A 1 96 ? -0.598 21.140 -1.756 1.00 94.06 96 SER A N 1
ATOM 771 C CA . SER A 1 96 ? -1.745 21.732 -2.457 1.00 94.06 96 SER A CA 1
ATOM 772 C C . SER A 1 96 ? -2.991 21.568 -1.585 1.00 94.06 96 SER A C 1
ATOM 774 O O . SER A 1 96 ? -3.019 20.678 -0.740 1.00 94.06 96 SER A O 1
ATOM 776 N N . LYS A 1 97 ? -4.103 22.220 -1.948 1.00 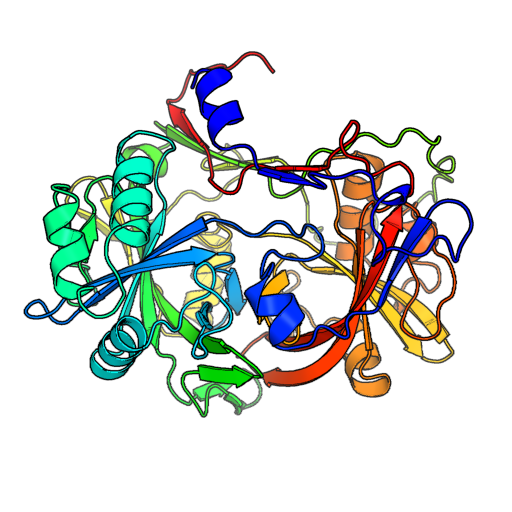88.81 97 LYS A N 1
ATOM 777 C CA . LYS A 1 97 ? -5.412 22.004 -1.295 1.00 88.81 97 LYS A CA 1
ATOM 778 C C . LYS A 1 97 ? -5.860 20.532 -1.209 1.00 88.81 97 LYS A C 1
ATOM 780 O O . LYS A 1 97 ? -6.678 20.190 -0.366 1.00 88.81 97 LYS A O 1
ATOM 785 N N . ARG A 1 98 ? -5.376 19.660 -2.107 1.00 87.50 98 ARG A N 1
ATOM 786 C CA . ARG A 1 98 ? -5.680 18.213 -2.109 1.00 87.50 98 ARG A CA 1
ATOM 787 C C . ARG A 1 98 ? -4.746 17.405 -1.197 1.00 87.50 98 ARG A C 1
ATOM 789 O O . ARG A 1 98 ? -5.138 16.354 -0.699 1.00 87.50 98 ARG A O 1
ATOM 796 N N . HIS A 1 99 ? -3.511 17.863 -1.028 1.00 91.94 99 HIS A N 1
ATOM 797 C CA . HIS A 1 99 ? -2.467 17.225 -0.229 1.00 91.94 99 HIS A CA 1
ATOM 798 C C . HIS A 1 99 ? -2.014 18.211 0.850 1.00 91.94 99 HIS A C 1
ATOM 800 O O . HIS A 1 99 ? -0.971 18.848 0.706 1.00 91.94 99 HIS A O 1
ATOM 806 N N . TYR A 1 100 ? -2.844 18.325 1.888 1.00 93.62 100 TYR A N 1
ATOM 807 C CA . TYR A 1 100 ? -2.598 19.166 3.055 1.00 93.62 100 TYR A CA 1
ATOM 808 C C . TYR A 1 100 ? -1.815 18.420 4.145 1.00 93.62 100 TYR A C 1
ATOM 810 O O . TYR A 1 100 ? -1.806 17.177 4.183 1.00 93.62 100 TYR A O 1
ATOM 818 N N . ALA A 1 101 ? -1.178 19.173 5.040 1.00 96.31 101 ALA A N 1
ATOM 819 C CA . ALA A 1 101 ? -0.482 18.619 6.201 1.00 96.31 101 ALA A CA 1
ATOM 820 C C . ALA A 1 101 ? -1.473 18.138 7.281 1.00 96.31 101 ALA A C 1
ATOM 822 O O . ALA A 1 101 ? -2.364 18.884 7.675 1.00 96.31 101 ALA A O 1
ATOM 823 N N . ARG A 1 102 ? -1.317 16.910 7.790 1.00 96.94 102 ARG A N 1
ATOM 824 C CA . ARG A 1 102 ? -2.194 16.319 8.829 1.00 96.94 102 ARG A CA 1
ATOM 825 C C . ARG A 1 102 ? -1.630 16.499 10.240 1.00 96.94 102 ARG A C 1
ATOM 827 O O . ARG A 1 102 ? -1.446 15.526 10.971 1.00 96.94 102 ARG A O 1
ATOM 834 N N . ASN A 1 103 ? -1.273 17.731 10.588 1.00 96.81 103 ASN A N 1
ATOM 835 C CA . ASN A 1 103 ? -0.520 18.044 11.803 1.00 96.81 103 ASN A CA 1
ATOM 836 C C . ASN A 1 103 ? -1.276 17.678 13.090 1.00 96.81 103 ASN A C 1
ATOM 838 O O . ASN A 1 103 ? -0.691 17.056 13.973 1.00 96.81 103 ASN A O 1
ATOM 842 N N . ARG A 1 104 ? -2.567 18.011 13.199 1.00 97.56 104 ARG A N 1
ATOM 843 C CA . ARG A 1 104 ? -3.396 17.675 14.366 1.00 97.56 104 ARG A CA 1
ATOM 844 C C . ARG A 1 104 ? -3.667 16.185 14.454 1.00 97.56 104 ARG A C 1
ATOM 846 O O . ARG A 1 104 ? -3.559 15.638 15.547 1.00 97.56 104 ARG A O 1
ATOM 853 N N . PHE A 1 105 ? -3.948 15.506 13.337 1.00 98.06 105 PHE A N 1
ATOM 854 C CA . PHE A 1 105 ? -4.054 14.042 13.360 1.00 98.06 105 PHE A CA 1
ATOM 855 C C . PHE A 1 105 ? -2.776 13.401 13.918 1.00 98.06 105 PHE A C 1
ATOM 857 O O . PHE A 1 105 ? -2.844 12.543 14.797 1.00 98.06 105 PHE A O 1
ATOM 864 N N . ILE A 1 106 ? -1.616 13.837 13.415 1.00 98.06 106 ILE A N 1
ATOM 865 C CA . ILE A 1 106 ? -0.295 13.368 13.842 1.00 98.06 106 ILE A CA 1
ATOM 866 C C . ILE A 1 106 ? -0.064 13.640 15.328 1.00 98.06 106 ILE A C 1
ATOM 868 O O . ILE A 1 106 ? 0.336 12.732 16.048 1.00 98.06 106 ILE A O 1
ATOM 872 N N . GLU A 1 107 ? -0.354 14.847 15.807 1.00 97.88 107 GLU A N 1
ATOM 873 C CA . GLU A 1 107 ? -0.176 15.208 17.215 1.00 97.88 107 GLU A CA 1
ATOM 874 C C . GLU A 1 107 ? -0.999 14.306 18.144 1.00 97.88 107 GLU A C 1
ATOM 876 O O . GLU A 1 107 ? -0.483 13.797 19.140 1.00 97.88 107 GLU A O 1
ATOM 881 N N . ILE A 1 108 ? -2.267 14.059 17.801 1.00 98.06 108 ILE A N 1
ATOM 882 C CA . ILE A 1 108 ? -3.153 13.181 18.576 1.00 98.06 108 ILE A CA 1
ATOM 883 C C . ILE A 1 108 ? -2.649 11.730 18.510 1.00 98.06 108 ILE A C 1
ATOM 885 O O . ILE A 1 108 ? -2.635 11.040 19.533 1.00 98.06 108 ILE A O 1
ATOM 889 N N . LEU A 1 109 ? -2.192 11.267 17.340 1.00 98.25 109 LEU A N 1
ATOM 890 C CA . LEU A 1 109 ? -1.621 9.930 17.168 1.00 98.25 109 LEU A CA 1
ATOM 891 C C . LEU A 1 109 ? -0.363 9.737 18.022 1.00 98.25 109 LEU A C 1
ATOM 893 O O . LEU A 1 109 ? -0.253 8.731 18.719 1.00 98.25 109 LEU A O 1
ATOM 897 N N . GLU A 1 110 ? 0.574 10.681 17.982 1.00 97.56 110 GLU A N 1
ATOM 898 C CA . GLU A 1 110 ? 1.833 10.615 18.728 1.00 97.56 110 GLU A CA 1
ATOM 899 C C . GLU A 1 110 ? 1.606 10.702 20.236 1.00 97.56 110 GLU A C 1
ATOM 901 O O . GLU A 1 110 ? 2.223 9.952 20.993 1.00 97.56 110 GLU A O 1
ATOM 906 N N . ARG A 1 111 ? 0.672 11.551 20.680 1.00 97.00 111 ARG A N 1
ATOM 907 C CA . ARG A 1 111 ? 0.313 11.684 22.097 1.00 97.00 111 ARG A CA 1
ATOM 908 C C . ARG A 1 111 ? -0.293 10.403 22.665 1.00 97.00 111 ARG A C 1
ATOM 910 O O . ARG A 1 111 ? 0.035 10.014 23.783 1.00 97.00 111 ARG A O 1
ATOM 917 N N . ASN A 1 112 ? -1.174 9.754 21.904 1.00 95.75 112 ASN A N 1
ATOM 918 C CA . ASN A 1 112 ? -1.930 8.587 22.369 1.00 95.75 112 ASN A CA 1
ATOM 919 C C . ASN A 1 112 ? -1.248 7.255 22.044 1.00 95.75 112 ASN A C 1
ATOM 921 O O . ASN A 1 112 ? -1.573 6.222 22.633 1.00 95.75 112 ASN A O 1
ATOM 925 N N . GLY A 1 113 ? -0.344 7.254 21.066 1.00 97.69 113 GLY A N 1
ATOM 926 C CA . GLY A 1 113 ? 0.400 6.091 20.604 1.00 97.69 113 GLY A CA 1
ATOM 927 C C . GLY A 1 113 ? -0.457 4.974 20.009 1.00 97.69 113 GLY A C 1
ATOM 928 O O . GLY A 1 113 ? 0.041 3.864 19.844 1.00 97.69 113 GLY A O 1
ATOM 929 N N . THR A 1 114 ? -1.739 5.210 19.716 1.00 98.12 114 THR A N 1
ATOM 930 C CA . THR A 1 114 ? -2.678 4.174 19.258 1.00 98.12 114 THR A CA 1
ATOM 931 C C . THR A 1 114 ? -3.590 4.673 18.149 1.00 98.12 114 THR A C 1
ATOM 933 O O . THR A 1 114 ? -3.940 5.853 18.095 1.00 98.12 114 THR A O 1
ATOM 936 N N . ALA A 1 115 ? -3.998 3.759 17.272 1.00 98.31 115 ALA A N 1
ATOM 937 C CA . ALA A 1 115 ? -4.970 4.025 16.223 1.00 98.31 115 ALA A CA 1
ATOM 938 C C . ALA A 1 115 ? -5.839 2.795 15.937 1.00 98.31 115 ALA A C 1
ATOM 940 O O . ALA A 1 115 ? -5.401 1.656 16.105 1.00 98.31 115 ALA A O 1
ATOM 941 N N . ALA A 1 116 ? -7.056 3.029 15.452 1.00 98.25 116 ALA A N 1
ATOM 942 C CA . ALA A 1 116 ? -7.905 2.003 14.866 1.00 98.25 116 ALA A CA 1
ATOM 943 C C . ALA A 1 116 ? -8.019 2.229 13.352 1.00 98.25 116 ALA A C 1
ATOM 945 O O . ALA A 1 116 ? -8.462 3.286 12.905 1.00 98.25 116 ALA A O 1
ATOM 946 N N . ILE A 1 117 ? -7.616 1.236 12.558 1.00 97.38 117 ILE A N 1
ATOM 947 C CA . ILE A 1 117 ? -7.677 1.252 11.094 1.00 97.38 117 ILE A CA 1
ATOM 948 C C . ILE A 1 117 ? -8.917 0.473 10.672 1.00 97.38 117 ILE A C 1
ATOM 950 O O . ILE A 1 117 ? -9.033 -0.716 10.957 1.00 97.38 117 ILE A O 1
ATOM 954 N N . GLN A 1 118 ? -9.850 1.153 10.017 1.00 96.62 118 GLN A N 1
ATOM 955 C CA . GLN A 1 118 ? -11.218 0.692 9.815 1.00 96.62 118 GLN A CA 1
ATOM 956 C C . GLN A 1 118 ? -11.552 0.554 8.331 1.00 96.62 118 GLN A C 1
ATOM 958 O O . GLN A 1 118 ? -11.240 1.434 7.519 1.00 96.62 118 GLN A O 1
ATOM 963 N N . PHE A 1 119 ? -12.239 -0.538 8.002 1.00 94.25 119 PHE A N 1
ATOM 964 C CA . PHE A 1 119 ? -12.702 -0.866 6.659 1.00 94.25 119 PHE A CA 1
ATOM 965 C C . PHE A 1 119 ? -14.226 -0.953 6.626 1.00 94.25 119 PHE A C 1
ATOM 967 O O . PHE A 1 119 ? -14.856 -1.443 7.565 1.00 94.25 119 PHE A O 1
ATOM 974 N N . PHE A 1 120 ? -14.810 -0.462 5.536 1.00 93.44 120 PHE A N 1
ATOM 975 C CA . PHE A 1 120 ? -16.247 -0.246 5.398 1.00 93.44 120 PHE A CA 1
ATOM 976 C C . PHE A 1 120 ? -16.765 -0.828 4.094 1.00 93.44 120 PHE A C 1
ATOM 978 O O . PHE A 1 120 ? -16.050 -0.852 3.091 1.00 93.44 120 PHE A O 1
ATOM 985 N N . GLU A 1 121 ? -18.028 -1.244 4.112 1.00 89.56 121 GLU A N 1
ATOM 986 C CA . GLU A 1 121 ? -18.755 -1.528 2.882 1.00 89.56 121 GLU A CA 1
ATOM 987 C C . GLU A 1 121 ? -18.961 -0.237 2.090 1.00 89.56 121 GLU A C 1
ATOM 989 O O . GLU A 1 121 ? -19.110 0.850 2.658 1.00 89.56 121 GLU A O 1
ATOM 994 N N . LEU A 1 122 ? -19.003 -0.361 0.767 1.00 87.81 122 LEU A N 1
ATOM 995 C CA . LEU A 1 122 ? -19.331 0.755 -0.106 1.00 87.81 122 LEU A CA 1
ATOM 996 C C . LEU A 1 122 ? -20.754 1.254 0.163 1.00 87.81 122 LEU A C 1
ATOM 998 O O . LEU A 1 122 ? -21.699 0.469 0.225 1.00 87.81 122 LEU A O 1
ATOM 1002 N N . GLY A 1 123 ? -20.913 2.574 0.272 1.00 89.62 123 GLY A N 1
ATOM 1003 C CA . GLY A 1 123 ? -22.220 3.194 0.447 1.00 89.62 123 GLY A CA 1
ATOM 1004 C C . GLY A 1 123 ? -22.180 4.528 1.182 1.00 89.62 123 GLY A C 1
ATOM 1005 O O . GLY A 1 123 ? -21.132 5.153 1.357 1.00 89.62 123 GLY A O 1
ATOM 1006 N N . GLN A 1 124 ? -23.361 4.945 1.642 1.00 92.38 124 GLN A N 1
ATOM 1007 C CA . GLN A 1 124 ? -23.601 6.273 2.206 1.00 92.38 124 GLN A CA 1
ATOM 1008 C C . GLN A 1 124 ? -22.689 6.606 3.395 1.00 92.38 124 GLN A C 1
ATOM 1010 O O . GLN A 1 124 ? -22.271 7.749 3.532 1.00 92.38 124 GLN A O 1
ATOM 1015 N N . ASN A 1 125 ? -22.344 5.628 4.235 1.00 94.69 125 ASN A N 1
ATOM 1016 C CA . ASN A 1 125 ? -21.486 5.865 5.398 1.00 94.69 125 ASN A CA 1
ATOM 1017 C C . ASN A 1 125 ? -20.058 6.248 4.989 1.00 94.69 125 ASN A C 1
ATOM 1019 O O . ASN A 1 125 ? -19.499 7.198 5.534 1.00 94.69 125 ASN A O 1
ATOM 1023 N N . VAL A 1 126 ? -19.494 5.566 3.985 1.00 94.19 126 VAL A N 1
ATOM 1024 C CA . VAL A 1 126 ? -18.187 5.914 3.405 1.00 94.19 126 VAL A CA 1
ATOM 1025 C C . VAL A 1 126 ? -18.236 7.308 2.787 1.00 94.19 126 VAL A C 1
ATOM 1027 O O . VAL A 1 126 ? -17.335 8.111 3.029 1.00 94.19 126 VAL A O 1
ATOM 1030 N N . ASP A 1 127 ? -19.301 7.623 2.045 1.00 95.19 127 ASP A N 1
ATOM 1031 C CA . ASP A 1 127 ? -19.483 8.954 1.456 1.00 95.19 127 ASP A CA 1
ATOM 1032 C C . ASP A 1 127 ? -19.538 10.047 2.521 1.00 95.19 127 ASP A C 1
ATOM 1034 O O . ASP A 1 127 ? -18.899 11.086 2.363 1.00 95.19 127 ASP A O 1
ATOM 1038 N N . THR A 1 128 ? -20.276 9.810 3.608 1.00 97.62 128 THR A N 1
ATOM 1039 C CA . THR A 1 128 ? -20.397 10.744 4.727 1.00 97.62 128 THR A CA 1
ATOM 1040 C C . THR A 1 128 ? -19.034 11.001 5.362 1.00 97.62 128 THR A C 1
ATOM 1042 O O . THR A 1 128 ? -18.645 12.158 5.483 1.00 97.62 128 THR A O 1
ATOM 1045 N N . ILE A 1 129 ? -18.263 9.957 5.694 1.00 97.81 129 ILE A N 1
ATOM 1046 C CA . ILE A 1 129 ? -16.933 10.124 6.307 1.00 97.81 129 ILE A CA 1
ATOM 1047 C C . ILE A 1 129 ? -15.984 10.872 5.356 1.00 97.81 129 ILE A C 1
ATOM 1049 O O . ILE A 1 129 ? -15.321 11.824 5.771 1.00 97.81 129 ILE A O 1
ATOM 1053 N N . LEU A 1 130 ? -15.933 10.488 4.073 1.00 96.31 130 LEU A N 1
ATOM 1054 C CA . LEU A 1 130 ? -15.089 11.156 3.072 1.00 96.31 130 LEU A CA 1
ATOM 1055 C C . LEU A 1 130 ? -15.464 12.627 2.896 1.00 96.31 130 LEU A C 1
ATOM 1057 O O . LEU A 1 130 ? -14.576 13.477 2.841 1.00 96.31 130 LEU A O 1
ATOM 1061 N N . LYS A 1 131 ? -16.765 12.925 2.823 1.00 97.12 131 LYS A N 1
ATOM 1062 C CA . LYS A 1 131 ? -17.276 14.289 2.705 1.00 97.12 131 LYS A CA 1
ATOM 1063 C C . LYS A 1 131 ? -16.912 15.119 3.931 1.00 97.12 131 LYS A C 1
ATOM 1065 O O . LYS A 1 131 ? -16.426 16.231 3.769 1.00 97.12 131 LYS A O 1
ATOM 1070 N N . THR A 1 132 ? -17.081 14.578 5.134 1.00 98.12 132 THR A N 1
ATOM 1071 C CA . THR A 1 132 ? -16.706 15.266 6.373 1.00 98.12 132 THR A CA 1
ATOM 1072 C C . THR A 1 132 ? -15.212 15.584 6.413 1.00 98.12 132 THR A C 1
ATOM 1074 O O . THR A 1 132 ? -14.848 16.714 6.720 1.00 98.12 132 THR A O 1
ATOM 1077 N N . ILE A 1 133 ? -14.343 14.636 6.042 1.00 96.88 133 ILE A N 1
ATOM 1078 C CA . ILE A 1 133 ? -12.890 14.869 5.954 1.00 96.88 133 ILE A CA 1
ATOM 1079 C C . ILE A 1 133 ? -12.560 15.942 4.908 1.00 96.88 133 ILE A C 1
ATOM 1081 O O . ILE A 1 133 ? -11.684 16.771 5.132 1.00 96.88 133 ILE A O 1
ATOM 1085 N N . GLN A 1 134 ? -13.249 15.939 3.766 1.00 94.94 134 GLN A N 1
ATOM 1086 C CA . GLN A 1 134 ? -13.026 16.916 2.701 1.00 94.94 134 GLN A CA 1
ATOM 1087 C C . GLN A 1 134 ? -13.492 18.331 3.082 1.00 94.94 134 GLN A C 1
ATOM 1089 O O . GLN A 1 134 ? -12.840 19.305 2.708 1.00 94.94 134 GLN A O 1
ATOM 1094 N N . ASP A 1 135 ? -14.619 18.450 3.780 1.00 95.94 135 ASP A N 1
ATOM 1095 C CA . ASP A 1 135 ? -15.238 19.737 4.107 1.00 95.94 135 ASP A CA 1
ATOM 1096 C C . ASP A 1 135 ? -14.663 20.373 5.380 1.00 95.94 135 ASP A C 1
ATOM 1098 O O . ASP A 1 135 ? -14.765 21.589 5.563 1.00 95.94 135 ASP A O 1
ATOM 1102 N N . MET A 1 136 ? -14.088 19.568 6.277 1.00 96.75 136 MET A N 1
ATOM 1103 C CA . MET A 1 136 ? -13.568 20.026 7.563 1.00 96.75 136 MET A CA 1
ATOM 1104 C C . MET A 1 136 ? -12.045 19.909 7.597 1.00 96.75 136 MET A C 1
ATOM 1106 O O . MET A 1 136 ? -11.518 18.798 7.501 1.00 96.75 136 MET A O 1
ATOM 1110 N N . PRO A 1 137 ? -11.318 21.023 7.769 1.00 95.44 137 PRO A N 1
ATOM 1111 C CA . PRO A 1 137 ? -9.862 21.009 7.744 1.00 95.44 137 PRO A CA 1
ATOM 1112 C C . PRO A 1 137 ? -9.280 20.342 9.005 1.00 95.44 137 PRO A C 1
ATOM 1114 O O . PRO A 1 137 ? -10.005 20.044 9.957 1.00 95.44 137 PRO A O 1
ATOM 1117 N N . ASP A 1 138 ? -7.977 20.067 8.985 1.00 96.00 138 ASP A N 1
ATOM 1118 C CA . ASP A 1 138 ? -7.263 19.332 10.042 1.00 96.00 138 ASP A CA 1
ATOM 1119 C C . ASP A 1 138 ? -7.297 20.060 11.401 1.00 96.00 138 ASP A C 1
ATOM 1121 O O . ASP A 1 138 ? -7.330 19.427 12.450 1.00 96.00 138 ASP A O 1
ATOM 1125 N N . GLU A 1 139 ? -7.412 21.389 11.417 1.00 95.88 139 GLU A N 1
ATOM 1126 C CA . GLU A 1 139 ? -7.527 22.181 12.650 1.00 95.88 139 GLU A CA 1
ATOM 1127 C C . GLU A 1 139 ? -8.831 21.930 13.422 1.00 95.88 139 GLU A C 1
ATOM 1129 O O . GLU A 1 139 ? -8.916 22.286 14.593 1.00 95.88 139 GLU A O 1
ATOM 1134 N N . ARG A 1 140 ? -9.842 21.335 12.774 1.00 96.81 140 ARG A N 1
ATOM 1135 C CA . ARG A 1 140 ? -11.147 20.975 13.362 1.00 96.81 140 ARG A CA 1
ATOM 1136 C C . ARG A 1 140 ? -11.360 19.460 13.371 1.00 96.81 140 ARG A C 1
ATOM 1138 O O . ARG A 1 140 ? -12.477 18.972 13.174 1.00 96.81 140 ARG A O 1
ATOM 1145 N N . ILE A 1 141 ? -10.273 18.697 13.488 1.00 96.75 141 ILE A N 1
ATOM 1146 C CA . ILE A 1 141 ? -10.309 17.237 13.361 1.00 96.75 141 ILE A CA 1
ATOM 1147 C C . ILE A 1 141 ? -11.096 16.544 14.482 1.00 96.75 141 ILE A C 1
ATOM 1149 O O . ILE A 1 141 ? -11.702 15.498 14.242 1.00 96.75 141 ILE A O 1
ATOM 1153 N N . ASP A 1 142 ? -11.142 17.157 15.662 1.00 96.19 142 ASP A N 1
ATOM 1154 C CA . ASP A 1 142 ? -11.894 16.736 16.847 1.00 96.19 142 ASP A CA 1
ATOM 1155 C C . ASP A 1 142 ? -13.408 16.773 16.645 1.00 96.19 142 ASP A C 1
ATOM 1157 O O . ASP A 1 142 ? -14.139 15.928 17.165 1.00 96.19 142 ASP A O 1
ATOM 1161 N N . GLU A 1 143 ? -13.881 17.682 15.800 1.00 97.19 143 GLU A N 1
ATOM 1162 C CA . GLU A 1 143 ? -15.286 17.775 15.429 1.00 97.19 143 GLU A CA 1
ATOM 1163 C C . GLU A 1 143 ? -15.689 16.756 14.345 1.00 97.19 143 GLU A C 1
ATOM 1165 O O . GLU A 1 143 ? -16.877 16.445 14.210 1.00 97.19 143 GLU A O 1
ATOM 1170 N N . ARG A 1 144 ? -14.738 16.220 13.557 1.00 98.06 144 ARG A N 1
ATOM 1171 C CA . ARG A 1 144 ? -15.047 15.415 12.357 1.00 98.06 144 ARG A CA 1
ATOM 1172 C C . ARG A 1 144 ? -15.888 14.187 12.678 1.00 98.06 144 ARG A C 1
ATOM 1174 O O . ARG A 1 144 ? -16.874 13.945 11.993 1.00 98.06 144 ARG A O 1
ATOM 1181 N N . ILE A 1 145 ? -15.539 13.414 13.707 1.00 97.88 145 ILE A N 1
ATOM 1182 C CA . ILE A 1 145 ? -16.289 12.191 14.042 1.00 97.88 145 ILE A CA 1
ATOM 1183 C C . ILE A 1 145 ? -17.737 12.532 14.398 1.00 97.88 145 ILE A C 1
ATOM 1185 O O . ILE A 1 145 ? -18.656 11.949 13.822 1.00 97.88 145 ILE A O 1
ATOM 1189 N N . GLY A 1 146 ? -17.952 13.526 15.264 1.00 97.44 146 GLY A N 1
ATOM 1190 C CA . GLY A 1 146 ? -19.294 13.985 15.629 1.00 97.44 146 GLY A CA 1
ATOM 1191 C C . GLY A 1 146 ? -20.083 14.519 14.430 1.00 97.44 146 GLY A C 1
A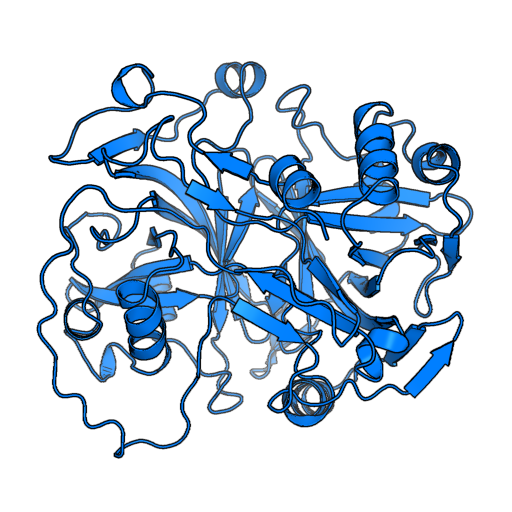TOM 1192 O O . GLY A 1 146 ? -21.262 14.202 14.277 1.00 97.44 146 GLY A O 1
ATOM 1193 N N . ALA A 1 147 ? -19.425 15.256 13.532 1.00 98.12 147 ALA A N 1
ATOM 1194 C CA . ALA A 1 147 ? -20.037 15.811 12.327 1.00 98.12 147 ALA A CA 1
ATOM 1195 C C . ALA A 1 147 ? -20.494 14.749 11.313 1.00 98.12 147 ALA A C 1
ATOM 1197 O O . ALA A 1 147 ? -21.358 15.040 10.487 1.00 98.12 147 ALA A O 1
ATOM 1198 N N . THR A 1 148 ? -19.968 13.518 11.370 1.00 98.12 148 THR A N 1
ATOM 1199 C CA . THR A 1 148 ? -20.495 12.416 10.545 1.00 98.12 148 THR A CA 1
ATOM 1200 C C . THR A 1 148 ? -21.904 11.986 10.965 1.00 98.12 148 THR A C 1
ATOM 1202 O O . THR A 1 148 ? -22.634 11.417 10.156 1.00 98.12 148 THR A O 1
ATOM 1205 N N . GLY A 1 149 ? -22.283 12.201 12.232 1.00 97.94 149 GLY A N 1
ATOM 1206 C CA . GLY A 1 149 ? -23.509 11.658 12.823 1.00 97.94 149 GLY A CA 1
ATOM 1207 C C . GLY A 1 149 ? -23.536 10.127 12.948 1.00 97.94 149 GLY A C 1
ATOM 1208 O O . GLY A 1 149 ? -24.552 9.575 13.371 1.00 97.94 149 GLY A O 1
ATOM 1209 N N . LEU A 1 150 ? -22.452 9.431 12.589 1.00 98.06 150 LEU A N 1
ATOM 1210 C CA . LEU A 1 150 ? -22.365 7.977 12.663 1.00 98.06 150 LEU A CA 1
ATOM 1211 C C . LEU A 1 150 ? -22.031 7.532 14.094 1.00 98.06 150 LEU A C 1
ATOM 1213 O O . LEU A 1 150 ? -21.167 8.128 14.742 1.00 98.06 150 LEU A O 1
ATOM 1217 N N . PRO A 1 151 ? -22.674 6.470 14.605 1.00 97.56 151 PRO A N 1
ATOM 1218 C CA . PRO A 1 151 ? -22.418 5.997 15.954 1.00 97.56 151 PRO A CA 1
ATOM 1219 C C . PRO A 1 151 ? -21.043 5.327 16.060 1.00 97.56 151 PRO A C 1
ATOM 1221 O O . PRO A 1 151 ? -20.634 4.548 15.192 1.00 97.56 151 PRO A O 1
ATOM 1224 N N . THR A 1 152 ? -20.359 5.583 17.173 1.00 97.75 152 THR A N 1
ATOM 1225 C CA . THR A 1 152 ? -19.054 4.993 17.489 1.00 97.75 152 THR A CA 1
ATOM 1226 C C . THR A 1 152 ? -19.074 4.227 18.808 1.00 97.75 152 THR A C 1
ATOM 1228 O O . THR A 1 152 ? -19.836 4.547 19.719 1.00 97.75 152 THR A O 1
ATOM 1231 N N . ARG A 1 153 ? -18.163 3.265 18.942 1.00 96.44 153 ARG A N 1
ATOM 1232 C CA . ARG A 1 153 ? -17.803 2.574 20.186 1.00 96.44 153 ARG A CA 1
ATOM 1233 C C . ARG A 1 153 ? -16.311 2.737 20.464 1.00 96.44 153 ARG A C 1
ATOM 1235 O O . ARG A 1 153 ? -15.549 3.097 19.575 1.00 96.44 153 ARG A O 1
ATOM 1242 N N . ARG A 1 154 ? -15.882 2.432 21.685 1.00 96.38 154 ARG A N 1
ATOM 1243 C CA . ARG A 1 154 ? -14.457 2.405 22.036 1.00 96.38 154 ARG A CA 1
ATOM 1244 C C . ARG A 1 154 ? -13.774 1.141 21.499 1.00 96.38 154 ARG A C 1
ATOM 1246 O O . ARG A 1 154 ? -14.385 0.066 21.492 1.00 96.38 154 ARG A O 1
ATOM 1253 N N . ALA A 1 155 ? -12.516 1.276 21.088 1.00 96.75 155 ALA A N 1
ATOM 1254 C CA . ALA A 1 155 ? -11.604 0.163 20.845 1.00 96.75 155 ALA A CA 1
ATOM 1255 C C . ALA A 1 155 ? -11.406 -0.738 22.085 1.00 96.75 155 ALA A C 1
ATOM 1257 O O . ALA A 1 155 ? -11.742 -0.386 23.216 1.00 96.75 155 ALA A O 1
ATOM 1258 N N . LYS A 1 156 ? -10.903 -1.955 21.870 1.00 95.31 156 LYS A N 1
ATOM 1259 C CA . LYS A 1 156 ? -10.655 -2.987 22.894 1.00 95.31 156 LYS A CA 1
ATOM 1260 C C . LYS A 1 156 ? -9.244 -2.943 23.478 1.00 95.31 156 LYS A C 1
ATOM 1262 O O . LYS A 1 156 ? -8.993 -3.585 24.505 1.00 95.31 156 LYS A O 1
ATOM 1267 N N . THR A 1 157 ? -8.321 -2.239 22.834 1.00 95.12 157 THR A N 1
ATOM 1268 C CA . THR A 1 157 ? -6.918 -2.064 23.236 1.00 95.12 157 THR A CA 1
ATOM 1269 C C . THR A 1 157 ? -6.543 -0.597 23.458 1.00 95.12 157 THR A C 1
ATOM 1271 O O . THR A 1 157 ? -5.439 -0.322 23.935 1.00 95.12 157 THR A O 1
ATOM 1274 N N . SER A 1 158 ? -7.444 0.342 23.151 1.00 95.69 158 SER A N 1
ATOM 1275 C CA . SER A 1 158 ? -7.210 1.782 23.271 1.00 95.69 158 SER A CA 1
ATOM 1276 C C . SER A 1 158 ? -8.503 2.584 23.455 1.00 95.69 158 SER A C 1
ATOM 1278 O O . SER A 1 158 ? -9.605 2.040 23.479 1.00 95.69 158 SER A O 1
ATOM 1280 N N . GLU A 1 159 ? -8.351 3.902 23.562 1.00 96.62 159 GLU A N 1
ATOM 1281 C CA . GLU A 1 159 ? -9.446 4.875 23.601 1.00 96.62 159 GLU A CA 1
ATOM 1282 C C . GLU A 1 159 ? -9.892 5.334 22.201 1.00 96.62 159 GLU A C 1
ATOM 1284 O O . GLU A 1 159 ? -10.824 6.130 22.077 1.00 96.62 159 GLU A O 1
ATOM 1289 N N . ALA A 1 160 ? -9.264 4.819 21.134 1.00 97.38 160 ALA A N 1
ATOM 1290 C CA . ALA A 1 160 ? -9.594 5.205 19.770 1.00 97.38 160 ALA A CA 1
ATOM 1291 C C . ALA A 1 160 ? -11.069 4.874 19.446 1.00 97.38 160 ALA A C 1
ATOM 1293 O O . ALA A 1 160 ? -11.538 3.763 19.729 1.00 97.38 160 ALA A O 1
ATOM 1294 N N . PRO A 1 161 ? -11.819 5.810 18.841 1.00 97.69 161 PRO A N 1
ATOM 1295 C CA . PRO A 1 161 ? -13.208 5.578 18.469 1.00 97.69 161 PRO A CA 1
ATOM 1296 C C . PRO A 1 161 ? -13.304 4.699 17.221 1.00 97.69 161 PRO A C 1
ATOM 1298 O O . PRO A 1 161 ? -12.608 4.911 16.231 1.00 97.69 161 PRO A O 1
ATOM 1301 N N . ILE A 1 162 ? -14.216 3.738 17.239 1.00 98.12 162 ILE A N 1
ATOM 1302 C CA . ILE A 1 162 ? -14.511 2.831 16.133 1.00 98.12 162 ILE A CA 1
ATOM 1303 C C . ILE A 1 162 ? -15.947 3.076 15.685 1.00 98.12 162 ILE A C 1
ATOM 1305 O O . ILE A 1 162 ? -16.868 2.968 16.491 1.00 98.12 162 ILE A O 1
ATOM 1309 N N . PHE A 1 163 ? -16.161 3.356 14.405 1.00 98.19 163 PHE A N 1
ATOM 1310 C CA . PHE A 1 163 ? -17.496 3.438 13.824 1.00 98.19 163 PHE A CA 1
ATOM 1311 C C . PHE A 1 163 ? -18.187 2.071 13.865 1.00 98.19 163 PHE A C 1
ATOM 1313 O O . PHE A 1 163 ? -17.584 1.029 13.592 1.00 98.19 163 PHE A O 1
ATOM 1320 N N . ASN A 1 164 ? -19.474 2.053 14.202 1.00 97.12 164 ASN A N 1
ATOM 1321 C CA . ASN A 1 164 ? -20.229 0.802 14.316 1.00 97.12 164 ASN A CA 1
ATOM 1322 C C . ASN A 1 164 ? -20.397 0.065 12.986 1.00 97.12 164 ASN A C 1
ATOM 1324 O O . ASN A 1 164 ? -20.457 -1.159 12.990 1.00 97.12 164 ASN A O 1
ATOM 1328 N N . ASP A 1 165 ? -20.369 0.788 11.869 1.00 95.38 165 ASP A N 1
ATOM 1329 C CA . ASP A 1 165 ? -20.543 0.215 10.532 1.00 95.38 165 ASP A CA 1
ATOM 1330 C C . ASP A 1 165 ? -19.248 -0.334 9.905 1.00 95.38 165 ASP A C 1
ATOM 1332 O O . ASP A 1 165 ? -19.281 -0.876 8.798 1.00 95.38 165 ASP A O 1
ATOM 1336 N N . ALA A 1 166 ? -18.100 -0.216 10.584 1.00 96.31 166 ALA A N 1
ATOM 1337 C CA . ALA A 1 166 ? -16.860 -0.827 10.116 1.00 96.31 166 ALA A CA 1
ATOM 1338 C C . ALA A 1 166 ? -16.969 -2.361 10.181 1.00 96.31 166 ALA A C 1
ATOM 1340 O O . ALA A 1 166 ? -17.159 -2.930 11.258 1.00 96.31 166 ALA A O 1
ATOM 1341 N N . TYR A 1 167 ? -16.812 -3.046 9.043 1.00 94.81 167 TYR A N 1
ATOM 1342 C CA . TYR A 1 167 ? -16.895 -4.512 8.991 1.00 94.81 167 TYR A CA 1
ATOM 1343 C C . TYR A 1 167 ? -15.608 -5.187 9.482 1.00 94.81 167 TYR A C 1
ATOM 1345 O O . TYR A 1 167 ? -15.632 -6.354 9.877 1.00 94.81 167 TYR A O 1
ATOM 1353 N N . MET A 1 168 ? -14.479 -4.474 9.444 1.00 94.44 168 MET A N 1
ATOM 1354 C CA . MET A 1 168 ? -13.185 -4.950 9.926 1.00 94.44 168 MET A CA 1
ATOM 1355 C C . MET A 1 168 ? -12.386 -3.797 10.529 1.00 94.44 168 MET A C 1
ATOM 1357 O O . MET A 1 168 ? -12.397 -2.681 10.005 1.00 94.44 168 MET A O 1
ATOM 1361 N N . VAL A 1 169 ? -11.681 -4.079 11.624 1.00 96.06 169 VAL A N 1
ATOM 1362 C CA . VAL A 1 169 ? -10.863 -3.102 12.345 1.00 96.06 169 VAL A CA 1
ATOM 1363 C C . VAL A 1 169 ? -9.547 -3.728 12.776 1.00 96.06 169 VAL A C 1
ATOM 1365 O O . VAL A 1 169 ? -9.545 -4.785 13.405 1.00 96.06 169 VAL A O 1
ATOM 1368 N N . TYR A 1 170 ? -8.440 -3.045 12.498 1.00 95.94 170 TYR A N 1
ATOM 1369 C CA . TYR A 1 170 ? -7.170 -3.280 13.177 1.00 95.94 170 TYR A CA 1
ATOM 1370 C C . TYR A 1 170 ? -7.009 -2.276 14.300 1.00 95.94 170 TYR A C 1
ATOM 1372 O O . TYR A 1 170 ? -6.985 -1.072 14.055 1.00 95.94 170 TYR A O 1
ATOM 1380 N N . GLU A 1 171 ? -6.868 -2.764 15.523 1.00 97.12 171 GLU A N 1
ATOM 1381 C CA . GLU A 1 171 ? -6.471 -1.928 16.646 1.00 97.12 171 GLU A CA 1
ATOM 1382 C C . GLU A 1 171 ? -4.968 -2.044 16.832 1.00 97.12 171 GLU A C 1
ATOM 1384 O O . GLU A 1 171 ? -4.452 -3.135 17.090 1.00 97.12 171 GLU A O 1
ATOM 1389 N N . ALA A 1 172 ? -4.267 -0.928 16.671 1.00 96.94 172 ALA A N 1
ATOM 1390 C CA . ALA A 1 172 ? -2.822 -0.912 16.574 1.00 96.94 172 ALA A CA 1
ATOM 1391 C C . ALA A 1 172 ? -2.196 0.141 17.492 1.00 96.94 172 ALA A C 1
ATOM 1393 O O . ALA A 1 172 ? -2.810 1.152 17.850 1.00 96.94 172 ALA A O 1
ATOM 1394 N N . ARG A 1 173 ? -0.944 -0.107 17.865 1.00 97.69 173 ARG A N 1
ATOM 1395 C CA . ARG A 1 173 ? -0.122 0.764 18.703 1.00 97.69 173 ARG A CA 1
ATOM 1396 C C . ARG A 1 173 ? 1.164 1.099 17.966 1.00 97.69 173 ARG A C 1
ATOM 1398 O O . ARG A 1 173 ? 1.695 0.234 17.279 1.00 97.69 173 ARG A O 1
ATOM 1405 N N . LEU A 1 174 ? 1.670 2.321 18.119 1.00 98.25 174 LEU A N 1
ATOM 1406 C CA . LEU A 1 174 ? 3.008 2.675 17.650 1.00 98.25 174 LEU A CA 1
ATOM 1407 C C . LEU A 1 174 ? 4.015 1.625 18.135 1.00 98.25 174 LEU A C 1
ATOM 1409 O O . LEU A 1 174 ? 4.014 1.243 19.310 1.00 98.25 174 LEU A O 1
ATOM 1413 N N . VAL A 1 175 ? 4.841 1.137 17.212 1.00 96.50 175 VAL A N 1
ATOM 1414 C CA . VAL A 1 175 ? 5.902 0.174 17.525 1.00 96.50 175 VAL A CA 1
ATOM 1415 C C . VAL A 1 175 ? 6.839 0.729 18.598 1.00 96.50 175 VAL A C 1
ATOM 1417 O O . VAL A 1 175 ? 6.956 1.935 18.788 1.00 96.50 175 VAL A O 1
ATOM 1420 N N . SER A 1 176 ? 7.520 -0.157 19.312 1.00 93.44 176 SER A N 1
ATOM 1421 C CA . SER A 1 176 ? 8.565 0.209 20.269 1.00 93.44 176 SER A CA 1
ATOM 1422 C C . SER A 1 176 ? 9.877 -0.454 19.877 1.00 93.44 176 SER A C 1
ATOM 1424 O O . SER A 1 176 ? 9.865 -1.529 19.269 1.00 93.44 176 SER A O 1
ATOM 1426 N N . ALA A 1 177 ? 10.995 0.169 20.254 1.00 94.00 177 ALA A N 1
ATOM 1427 C CA . ALA A 1 177 ? 12.325 -0.367 20.001 1.00 94.00 177 ALA A CA 1
ATOM 1428 C C . ALA A 1 177 ? 12.427 -1.825 20.465 1.00 94.00 177 ALA A C 1
ATOM 1430 O O . ALA A 1 177 ? 12.100 -2.167 21.604 1.00 94.00 177 ALA A O 1
ATOM 1431 N N . SER A 1 178 ? 12.866 -2.690 19.556 1.00 91.50 178 SER A N 1
ATOM 1432 C CA . SER A 1 178 ? 12.914 -4.134 19.763 1.00 91.50 178 SER A CA 1
ATOM 1433 C C . SER A 1 178 ? 14.084 -4.746 18.991 1.00 91.50 178 SER A C 1
ATOM 1435 O O . SER A 1 178 ? 14.976 -4.043 18.509 1.00 91.50 178 SER A O 1
ATOM 1437 N N . LYS A 1 179 ? 14.115 -6.075 18.903 1.00 90.31 179 LYS A N 1
ATOM 1438 C CA . LYS A 1 179 ? 15.107 -6.836 18.148 1.00 90.31 179 LYS A CA 1
ATOM 1439 C C . LYS A 1 179 ? 14.433 -7.804 17.186 1.00 90.31 179 LYS A C 1
ATOM 1441 O O . LYS A 1 179 ? 13.378 -8.352 17.490 1.00 90.31 179 LYS A O 1
ATOM 1446 N N . ASP A 1 180 ? 15.060 -8.023 16.037 1.00 88.75 180 ASP A N 1
ATOM 1447 C CA . ASP A 1 180 ? 14.651 -9.068 15.103 1.00 88.75 180 ASP A CA 1
ATOM 1448 C C . ASP A 1 180 ? 15.096 -10.473 15.556 1.00 88.75 180 ASP A C 1
ATOM 1450 O O . ASP A 1 180 ? 15.753 -10.645 16.585 1.00 88.75 180 ASP A O 1
ATOM 1454 N N . PHE A 1 181 ? 14.781 -11.491 14.748 1.00 83.12 181 PHE A N 1
ATOM 1455 C CA . PHE A 1 181 ? 15.147 -12.894 14.999 1.00 83.12 181 PHE A CA 1
ATOM 1456 C C . PHE A 1 181 ? 16.665 -13.143 15.081 1.00 83.12 181 PHE A C 1
ATOM 1458 O O . PHE A 1 181 ? 17.090 -14.171 15.601 1.00 83.12 181 PHE A O 1
ATOM 1465 N N . SER A 1 182 ? 17.491 -12.220 14.576 1.00 85.50 182 SER A N 1
ATOM 1466 C CA . SER A 1 182 ? 18.955 -12.266 14.683 1.00 85.50 182 SER A CA 1
ATOM 1467 C C . SER A 1 182 ? 19.504 -11.462 15.868 1.00 85.50 182 SER A C 1
ATOM 1469 O O . SER A 1 182 ? 20.716 -11.410 16.071 1.00 85.50 182 SER A O 1
ATOM 1471 N N . GLY A 1 183 ? 18.633 -10.828 16.657 1.00 88.19 183 GLY A N 1
ATOM 1472 C CA . GLY A 1 183 ? 19.004 -9.950 17.762 1.00 88.19 183 GLY A CA 1
ATOM 1473 C C . GLY A 1 183 ? 19.398 -8.531 17.335 1.00 88.19 183 GLY A C 1
ATOM 1474 O O . GLY A 1 183 ? 19.841 -7.756 18.187 1.00 88.19 183 GLY A O 1
ATOM 1475 N N . ALA A 1 184 ? 19.253 -8.178 16.054 1.00 90.94 184 ALA A N 1
ATOM 1476 C CA . ALA A 1 184 ? 19.572 -6.847 15.544 1.00 90.94 184 ALA A CA 1
ATOM 1477 C C . ALA A 1 184 ? 18.458 -5.846 15.894 1.00 90.94 184 ALA A C 1
ATOM 1479 O O . ALA A 1 184 ? 17.290 -6.237 15.888 1.00 90.94 184 ALA A O 1
ATOM 1480 N N . PRO A 1 185 ? 18.787 -4.575 16.194 1.00 92.75 185 PRO A N 1
ATOM 1481 C CA . PRO A 1 185 ? 17.791 -3.575 16.563 1.00 92.75 185 PRO A CA 1
ATOM 1482 C C . PRO A 1 185 ? 16.817 -3.295 15.413 1.00 92.75 185 PRO A C 1
ATOM 1484 O O . PRO A 1 185 ? 17.202 -3.271 14.241 1.00 92.75 185 PRO A O 1
ATOM 1487 N N . ILE A 1 186 ? 15.553 -3.089 15.771 1.00 93.94 186 ILE A N 1
ATOM 1488 C CA . ILE A 1 186 ? 14.461 -2.682 14.883 1.00 93.94 186 ILE A CA 1
ATOM 1489 C C . ILE A 1 186 ? 13.584 -1.656 15.602 1.00 93.94 186 ILE A C 1
ATOM 1491 O O . ILE A 1 186 ? 13.516 -1.656 16.833 1.00 93.94 186 ILE A O 1
ATOM 1495 N N . TYR A 1 187 ? 12.885 -0.822 14.827 1.00 93.00 187 TYR A N 1
ATOM 1496 C CA . TYR A 1 187 ? 11.927 0.165 15.346 1.00 93.00 187 TYR A CA 1
ATOM 1497 C C . TYR A 1 187 ? 12.513 1.112 16.404 1.00 93.00 187 TYR A C 1
ATOM 1499 O O . TYR A 1 187 ? 11.860 1.414 17.399 1.00 93.00 187 TYR A O 1
ATOM 1507 N N . GLU A 1 188 ? 13.757 1.565 16.199 1.00 91.75 188 GLU A N 1
ATOM 1508 C CA . GLU A 1 188 ? 14.396 2.574 17.063 1.00 91.75 188 GLU A CA 1
ATOM 1509 C C . GLU A 1 188 ? 13.528 3.832 17.195 1.00 91.75 188 GLU A C 1
ATOM 1511 O O . GLU A 1 188 ? 13.430 4.403 18.276 1.00 91.75 188 GLU A O 1
ATOM 1516 N N . GLU A 1 189 ? 12.829 4.177 16.113 1.00 94.56 189 GLU A N 1
ATOM 1517 C CA . GLU A 1 189 ? 11.806 5.214 16.060 1.00 94.56 189 GLU A CA 1
ATOM 1518 C C . GLU A 1 189 ? 10.445 4.613 15.678 1.00 94.56 189 GLU A C 1
ATOM 1520 O O . GLU A 1 189 ? 10.355 3.586 14.994 1.00 94.56 189 GLU A O 1
ATOM 1525 N N . THR A 1 190 ? 9.366 5.285 16.088 1.00 95.88 190 THR A N 1
ATOM 1526 C CA . THR A 1 190 ? 7.979 4.864 15.787 1.00 95.88 190 THR A CA 1
ATOM 1527 C C . THR A 1 190 ? 7.549 5.174 14.351 1.00 95.88 190 THR A C 1
ATOM 1529 O O . THR A 1 190 ? 6.557 4.639 13.846 1.00 95.88 190 THR A O 1
ATOM 1532 N N . TYR A 1 191 ? 8.310 6.034 13.680 1.00 97.69 191 TYR A N 1
ATOM 1533 C CA . TYR A 1 191 ? 8.096 6.454 12.311 1.00 97.69 191 TYR A CA 1
ATOM 1534 C C . TYR A 1 191 ? 9.422 6.707 11.611 1.00 97.69 191 TYR A C 1
ATOM 1536 O O . TYR A 1 191 ? 10.490 6.767 12.218 1.00 97.69 191 TYR A O 1
ATOM 1544 N N . THR A 1 192 ? 9.337 6.920 10.308 1.00 97.31 192 THR A N 1
ATOM 1545 C CA . THR A 1 192 ? 10.388 7.606 9.577 1.00 97.31 192 THR A CA 1
ATOM 1546 C C . THR A 1 192 ? 9.826 8.737 8.736 1.00 97.31 192 THR A C 1
ATOM 1548 O O . THR A 1 192 ? 8.635 8.756 8.440 1.00 97.31 192 THR A O 1
ATOM 1551 N N . GLU A 1 193 ? 10.665 9.693 8.368 1.00 96.56 193 GLU A N 1
ATOM 1552 C CA . GLU A 1 193 ? 10.262 10.870 7.612 1.00 96.56 193 GLU A CA 1
ATOM 1553 C C . GLU A 1 193 ? 11.094 10.967 6.339 1.00 96.56 193 GLU A C 1
ATOM 1555 O O . GLU A 1 193 ? 12.319 10.844 6.369 1.00 96.56 193 GLU A O 1
ATOM 1560 N N . PHE A 1 194 ? 10.418 11.175 5.212 1.00 97.62 194 PHE A N 1
ATOM 1561 C CA . PHE A 1 194 ? 11.077 11.411 3.938 1.00 97.62 194 PHE A CA 1
ATOM 1562 C C . PHE A 1 194 ? 10.231 12.334 3.066 1.00 97.62 194 PHE A C 1
ATOM 1564 O O . PHE A 1 194 ? 9.037 12.104 2.847 1.00 97.62 194 PHE A O 1
ATOM 1571 N N . GLY A 1 195 ? 10.869 13.382 2.545 1.00 96.62 195 GLY A N 1
ATOM 1572 C CA . GLY A 1 195 ? 10.205 14.401 1.744 1.00 96.62 195 GLY A CA 1
ATOM 1573 C C . GLY A 1 195 ? 9.017 15.015 2.481 1.00 96.62 195 GLY A C 1
ATOM 1574 O O . GLY A 1 195 ? 9.140 15.551 3.573 1.00 96.62 195 GLY A O 1
ATOM 1575 N N . SER A 1 196 ? 7.851 14.927 1.858 1.00 97.31 196 SER A N 1
ATOM 1576 C CA . SER A 1 196 ? 6.605 15.532 2.336 1.00 97.31 196 SER A CA 1
ATOM 1577 C C . SER A 1 196 ? 5.821 14.686 3.340 1.00 97.31 196 SER A C 1
ATOM 1579 O O . SER A 1 196 ? 4.711 15.084 3.696 1.00 97.31 196 SER A O 1
ATOM 1581 N N . HIS A 1 197 ? 6.295 13.494 3.717 1.00 97.94 197 HIS A N 1
ATOM 1582 C CA . HIS A 1 197 ? 5.510 12.544 4.510 1.00 97.94 197 HIS A CA 1
ATOM 1583 C C . HIS A 1 197 ? 6.281 11.963 5.691 1.00 97.94 197 HIS A C 1
ATOM 1585 O O . HIS A 1 197 ? 7.482 11.697 5.618 1.00 97.94 197 HIS A O 1
ATOM 1591 N N . ARG A 1 198 ? 5.519 11.670 6.743 1.00 98.06 198 ARG A N 1
ATOM 1592 C CA . ARG A 1 198 ? 5.922 10.837 7.867 1.00 98.06 198 ARG A CA 1
ATOM 1593 C C . ARG A 1 198 ? 5.190 9.499 7.792 1.00 98.06 198 ARG A C 1
ATOM 1595 O O . ARG A 1 198 ? 3.969 9.456 7.646 1.00 98.06 198 ARG A O 1
ATOM 1602 N N . ILE A 1 199 ? 5.953 8.415 7.859 1.00 98.25 199 ILE A N 1
ATOM 1603 C CA . ILE A 1 199 ? 5.506 7.031 7.712 1.00 98.25 199 ILE A CA 1
ATOM 1604 C C . ILE A 1 199 ? 5.587 6.368 9.086 1.00 98.25 199 ILE A C 1
ATOM 1606 O O . ILE A 1 199 ? 6.677 6.041 9.552 1.00 98.25 199 ILE A O 1
ATOM 1610 N N . TYR A 1 200 ? 4.442 6.174 9.731 1.00 98.50 200 TYR A N 1
ATOM 1611 C CA . TYR A 1 200 ? 4.333 5.522 11.035 1.00 98.50 200 TYR A CA 1
ATOM 1612 C C . TYR A 1 200 ? 4.233 4.015 10.897 1.00 98.50 200 TYR A C 1
ATOM 1614 O O . TYR A 1 200 ? 3.562 3.512 9.994 1.00 98.50 200 TYR A O 1
ATOM 1622 N N . PHE A 1 201 ? 4.823 3.307 11.854 1.00 97.75 201 PHE A N 1
ATOM 1623 C CA . PHE A 1 201 ? 4.720 1.863 11.994 1.00 97.75 201 PHE A CA 1
ATOM 1624 C C . PHE A 1 201 ? 3.887 1.536 13.232 1.00 97.75 201 PHE A C 1
ATOM 1626 O O . PHE A 1 201 ? 4.203 1.977 14.339 1.00 97.75 201 PHE A O 1
ATOM 1633 N N . LEU A 1 202 ? 2.817 0.762 13.053 1.00 97.31 202 LEU A N 1
ATOM 1634 C CA . LEU A 1 202 ? 1.941 0.353 14.144 1.00 97.31 202 LEU A CA 1
ATOM 1635 C C . LEU A 1 202 ? 1.840 -1.169 14.217 1.00 97.31 202 LEU A C 1
ATOM 1637 O O . LEU A 1 202 ? 1.464 -1.817 13.241 1.00 97.31 202 LEU A O 1
ATOM 1641 N N . GLU A 1 203 ? 2.146 -1.734 15.379 1.00 95.31 203 GLU A N 1
ATOM 1642 C CA . GLU A 1 203 ? 1.901 -3.139 15.684 1.00 95.31 203 GLU A CA 1
ATOM 1643 C C . GLU A 1 203 ? 0.414 -3.356 15.958 1.00 95.31 203 GLU A C 1
ATOM 1645 O O . GLU A 1 203 ? -0.185 -2.693 16.809 1.00 95.31 203 GLU A O 1
ATOM 1650 N N . ILE A 1 204 ? -0.192 -4.285 15.222 1.00 94.00 204 ILE A N 1
ATOM 1651 C CA . ILE A 1 204 ? -1.603 -4.635 15.370 1.00 94.00 204 ILE A CA 1
ATOM 1652 C C . ILE A 1 204 ? -1.744 -5.552 16.589 1.00 94.00 204 ILE A C 1
ATOM 1654 O O . ILE A 1 204 ? -1.171 -6.636 16.637 1.00 94.00 204 ILE A O 1
ATOM 1658 N N . GLN A 1 205 ? -2.537 -5.116 17.567 1.00 94.12 205 GLN A N 1
ATOM 1659 C CA . GLN A 1 205 ? -2.750 -5.806 18.842 1.00 94.12 205 GLN A CA 1
ATOM 1660 C C . GLN A 1 205 ? -4.069 -6.581 18.881 1.00 94.12 205 GLN A C 1
ATOM 1662 O O . GLN A 1 205 ? -4.196 -7.556 19.622 1.00 94.12 205 GLN A O 1
ATOM 1667 N N . ALA A 1 206 ? -5.064 -6.154 18.102 1.00 94.38 206 ALA A N 1
ATOM 1668 C CA . ALA A 1 206 ? -6.325 -6.867 17.956 1.00 94.38 206 ALA A CA 1
ATOM 1669 C C . ALA A 1 206 ? -6.918 -6.690 16.556 1.00 94.38 206 ALA A C 1
ATOM 1671 O O . ALA A 1 206 ? -6.727 -5.657 15.909 1.00 94.38 206 ALA A O 1
ATOM 1672 N N . ILE A 1 207 ? -7.679 -7.691 16.118 1.00 94.38 207 ILE A N 1
ATOM 1673 C CA . ILE A 1 207 ? -8.510 -7.627 14.914 1.00 94.38 207 ILE A CA 1
ATOM 1674 C C . ILE A 1 207 ? -9.962 -7.793 15.353 1.00 94.38 207 ILE A C 1
ATOM 1676 O O . ILE A 1 207 ? -10.301 -8.749 16.053 1.00 94.38 207 ILE A O 1
ATOM 1680 N N . GLN A 1 208 ? -10.821 -6.871 14.928 1.00 95.38 208 GLN A N 1
ATOM 1681 C CA . GLN A 1 208 ? -12.265 -7.059 14.971 1.00 95.38 208 GLN A CA 1
ATOM 1682 C C . GLN A 1 208 ? -12.763 -7.378 13.565 1.00 95.38 208 GLN A C 1
ATOM 1684 O O . GLN A 1 208 ? -12.423 -6.674 12.615 1.00 95.38 208 GLN A O 1
ATOM 1689 N N . LEU A 1 209 ? -13.609 -8.391 13.444 1.00 94.81 209 LEU A N 1
ATOM 1690 C CA . LEU A 1 209 ? -14.294 -8.749 12.209 1.00 94.81 209 LEU A CA 1
ATOM 1691 C C . LEU A 1 209 ? -15.784 -8.909 12.494 1.00 94.81 209 LEU A C 1
ATOM 1693 O O . LEU A 1 209 ? -16.153 -9.510 13.500 1.00 94.81 209 LEU A O 1
ATOM 1697 N N . ARG A 1 210 ? -16.647 -8.399 11.617 1.00 95.12 210 ARG A N 1
ATOM 1698 C CA . ARG A 1 210 ? -18.095 -8.549 11.779 1.00 95.12 210 ARG A CA 1
ATOM 1699 C C . ARG A 1 210 ? -18.482 -10.026 11.905 1.00 95.12 210 ARG A C 1
ATOM 1701 O O . ARG A 1 210 ? -17.976 -10.882 11.176 1.00 95.12 210 ARG A O 1
ATOM 1708 N N . GLU A 1 211 ? -19.344 -10.330 12.870 1.00 94.88 211 GLU A N 1
ATOM 1709 C CA . GLU A 1 211 ? -19.670 -11.701 13.290 1.00 94.88 211 GLU A CA 1
ATOM 1710 C C . GLU A 1 211 ? -20.257 -12.553 12.154 1.00 94.88 211 GLU A C 1
ATOM 1712 O O . GLU A 1 211 ? -19.954 -13.742 12.045 1.00 94.88 211 GLU A O 1
ATOM 1717 N N . ASP A 1 212 ? -21.065 -11.952 11.280 1.00 94.00 212 ASP A N 1
ATOM 1718 C CA . ASP A 1 212 ? -21.626 -12.611 10.097 1.00 94.00 212 ASP A CA 1
ATOM 1719 C C . ASP A 1 212 ? -20.533 -13.042 9.106 1.00 94.00 212 ASP A C 1
ATOM 1721 O O . ASP A 1 212 ? -20.610 -14.146 8.568 1.00 94.00 212 ASP A O 1
ATOM 1725 N N . ILE A 1 213 ? -19.492 -12.228 8.903 1.00 92.75 213 ILE A N 1
ATOM 1726 C CA . ILE A 1 213 ? -18.340 -12.581 8.063 1.00 92.75 213 ILE A CA 1
ATOM 1727 C C . ILE A 1 213 ? -17.534 -13.691 8.737 1.00 92.75 213 ILE A C 1
ATOM 1729 O O . ILE A 1 213 ? -17.218 -14.696 8.105 1.00 92.75 213 ILE A O 1
ATOM 1733 N N . ALA A 1 214 ? -17.250 -13.559 10.037 1.00 90.81 214 ALA A N 1
ATOM 1734 C CA . ALA A 1 214 ? -16.492 -14.557 10.794 1.00 90.81 214 ALA A CA 1
ATOM 1735 C C . ALA A 1 214 ? -17.148 -15.953 10.768 1.00 90.81 214 ALA A C 1
ATOM 1737 O O . ALA A 1 214 ? -16.448 -16.964 10.756 1.00 90.81 214 ALA A O 1
ATOM 1738 N N . ARG A 1 215 ? -18.486 -16.013 10.723 1.00 90.50 215 ARG A N 1
ATOM 1739 C CA . ARG A 1 215 ? -19.273 -17.257 10.635 1.00 90.50 215 ARG A CA 1
ATOM 1740 C C . ARG A 1 215 ? -19.600 -17.697 9.203 1.00 90.50 215 ARG A C 1
ATOM 1742 O O . ARG A 1 215 ? -20.247 -18.726 9.029 1.00 90.50 215 ARG A O 1
ATOM 1749 N N . GLY A 1 216 ? -19.184 -16.935 8.191 1.00 88.94 216 GLY A N 1
ATOM 1750 C CA . GLY A 1 216 ? -19.420 -17.234 6.775 1.00 88.94 216 GLY A CA 1
ATOM 1751 C C . GLY A 1 216 ? -20.841 -16.986 6.271 1.00 88.94 216 GLY A C 1
ATOM 1752 O O . GLY A 1 216 ? -21.203 -17.480 5.207 1.00 88.94 216 GLY A O 1
ATOM 1753 N N . ALA A 1 217 ? -21.645 -16.210 6.999 1.00 91.38 217 ALA A N 1
ATOM 1754 C CA . ALA A 1 217 ? -22.928 -15.706 6.508 1.00 91.38 217 ALA A CA 1
ATOM 1755 C C . ALA A 1 217 ? -22.758 -14.552 5.498 1.00 91.38 217 ALA A C 1
ATOM 1757 O O . ALA A 1 217 ? -23.646 -14.322 4.676 1.00 91.38 217 ALA A O 1
ATOM 1758 N N . SER A 1 218 ? -21.609 -13.873 5.534 1.00 91.88 218 SER A N 1
ATOM 1759 C CA . SER A 1 218 ? -21.170 -12.888 4.542 1.00 91.88 218 SER A CA 1
ATOM 1760 C C . SER A 1 218 ? -19.713 -13.143 4.148 1.00 91.88 218 SER A C 1
ATOM 1762 O O . SER A 1 218 ? -18.971 -13.775 4.899 1.00 91.88 218 SER A O 1
ATOM 1764 N N . SER A 1 219 ? -19.286 -12.630 2.997 1.00 89.88 219 SER A N 1
ATOM 1765 C CA . SER A 1 219 ? -17.915 -12.732 2.500 1.00 89.88 219 SER A CA 1
ATOM 1766 C C . SER A 1 219 ? -17.372 -11.394 2.006 1.00 89.88 219 SER A C 1
ATOM 1768 O O . SER A 1 219 ? -18.064 -10.634 1.336 1.00 89.88 219 SER A O 1
ATOM 1770 N N . ILE A 1 220 ? -16.107 -11.123 2.316 1.00 89.81 220 ILE A N 1
ATOM 1771 C CA . ILE A 1 220 ? -15.296 -10.044 1.755 1.00 89.81 220 ILE A CA 1
ATOM 1772 C C . ILE A 1 220 ? -14.760 -10.509 0.400 1.00 89.81 220 ILE A C 1
ATOM 1774 O O . ILE A 1 220 ? -14.141 -11.566 0.306 1.00 89.81 220 ILE A O 1
ATOM 1778 N N . HIS A 1 221 ? -14.956 -9.695 -0.628 1.00 89.12 221 HIS A N 1
ATOM 1779 C CA . HIS A 1 221 ? -14.447 -9.851 -1.982 1.00 89.12 221 HIS A CA 1
ATOM 1780 C C . HIS A 1 221 ? -13.446 -8.732 -2.267 1.00 89.12 221 HIS A C 1
ATOM 1782 O O . HIS A 1 221 ? -13.775 -7.546 -2.216 1.00 89.12 221 HIS A O 1
ATOM 1788 N N . TRP A 1 222 ? -12.213 -9.100 -2.592 1.00 88.38 222 TRP A N 1
ATOM 1789 C CA . TRP A 1 222 ? -11.138 -8.155 -2.878 1.00 88.38 222 TRP A CA 1
ATOM 1790 C C . TRP A 1 222 ? -10.466 -8.495 -4.195 1.00 88.38 222 TRP A C 1
ATOM 1792 O O . TRP A 1 222 ? -10.004 -9.618 -4.400 1.00 88.38 222 TRP A O 1
ATOM 1802 N N . ARG A 1 223 ? -10.360 -7.494 -5.063 1.00 88.62 223 ARG A N 1
ATOM 1803 C CA . ARG A 1 223 ? -9.609 -7.593 -6.308 1.00 88.62 223 ARG A CA 1
ATOM 1804 C C . ARG A 1 223 ? -8.271 -6.882 -6.133 1.00 88.62 223 ARG A C 1
ATOM 1806 O O . ARG A 1 223 ? -8.207 -5.656 -6.162 1.00 88.62 223 ARG A O 1
ATOM 1813 N N . ALA A 1 224 ? -7.200 -7.649 -5.974 1.00 89.50 224 ALA A N 1
ATOM 1814 C CA . ALA A 1 224 ? -5.873 -7.104 -5.699 1.00 89.50 224 ALA A CA 1
ATOM 1815 C C . ALA A 1 224 ? -5.197 -6.462 -6.919 1.00 89.50 224 ALA A C 1
ATOM 1817 O O . ALA A 1 224 ? -4.278 -5.664 -6.741 1.00 89.50 224 ALA A O 1
ATOM 1818 N N . LEU A 1 225 ? -5.640 -6.797 -8.136 1.00 93.56 225 LEU A N 1
ATOM 1819 C CA . LEU A 1 225 ? -5.082 -6.272 -9.383 1.00 93.56 225 LEU A CA 1
ATOM 1820 C C . LEU A 1 225 ? -6.069 -5.338 -10.111 1.00 93.56 225 LEU A C 1
ATOM 1822 O O . LEU A 1 225 ? -7.273 -5.601 -10.119 1.00 93.56 225 LEU A O 1
ATOM 1826 N N . PRO A 1 226 ? -5.603 -4.248 -10.744 1.00 95.44 226 PRO A N 1
ATOM 1827 C CA . PRO A 1 226 ? -6.418 -3.465 -11.672 1.00 95.44 226 PRO A CA 1
ATOM 1828 C C . PRO A 1 226 ? -6.834 -4.291 -12.892 1.00 95.44 226 PRO A C 1
ATOM 1830 O O . PRO A 1 226 ? -6.134 -5.215 -13.299 1.00 95.44 226 PRO A O 1
ATOM 1833 N N . ARG A 1 227 ? -7.942 -3.907 -13.527 1.00 95.19 227 ARG A N 1
ATOM 1834 C CA . ARG A 1 227 ? -8.304 -4.370 -14.870 1.00 95.19 227 ARG A CA 1
ATOM 1835 C C . ARG A 1 227 ? -7.768 -3.401 -15.909 1.00 95.19 227 ARG A C 1
ATOM 1837 O O . ARG A 1 227 ? -7.867 -2.187 -15.739 1.00 95.19 227 ARG A O 1
ATOM 1844 N N . TRP A 1 228 ? -7.248 -3.952 -16.992 1.00 96.06 228 TRP A N 1
ATOM 1845 C CA . TRP A 1 228 ? -6.799 -3.222 -18.167 1.00 96.06 228 TRP A CA 1
ATOM 1846 C C . TRP A 1 228 ? -6.736 -4.198 -19.345 1.00 96.06 228 TRP A C 1
ATOM 1848 O O . TRP A 1 228 ? -6.434 -5.374 -19.138 1.00 96.06 228 TRP A O 1
ATOM 1858 N N . GLN A 1 229 ? -7.048 -3.738 -20.557 1.00 94.00 229 GLN A N 1
ATOM 1859 C CA . GLN A 1 229 ? -7.068 -4.589 -21.743 1.00 94.00 229 GLN A CA 1
ATOM 1860 C C . GLN A 1 229 ? -5.983 -4.136 -22.731 1.00 94.00 229 GLN A C 1
ATOM 1862 O O . GLN A 1 229 ? -6.132 -3.075 -23.343 1.00 94.00 229 GLN A O 1
ATOM 1867 N N . PRO A 1 230 ? -4.902 -4.916 -22.914 1.00 92.38 230 PRO A N 1
ATOM 1868 C CA . PRO A 1 230 ? -3.899 -4.628 -23.932 1.00 92.38 230 PRO A CA 1
ATOM 1869 C C . PRO A 1 230 ? -4.546 -4.536 -25.320 1.00 92.38 230 PRO A C 1
ATOM 1871 O O . PRO A 1 230 ? -5.359 -5.386 -25.689 1.00 92.38 230 PRO A O 1
ATOM 1874 N N . ARG A 1 231 ? -4.189 -3.517 -26.110 1.00 89.88 231 ARG A N 1
ATOM 1875 C CA . ARG A 1 231 ? -4.627 -3.400 -27.519 1.00 89.88 231 ARG A CA 1
ATOM 1876 C C . ARG A 1 231 ? -3.613 -3.991 -28.491 1.00 89.88 231 ARG A C 1
ATOM 1878 O O . ARG A 1 231 ? -3.942 -4.242 -29.649 1.00 89.88 231 ARG A O 1
ATOM 1885 N N . LYS A 1 232 ? -2.386 -4.209 -28.025 1.00 78.44 232 LYS A N 1
ATOM 1886 C CA . LYS A 1 232 ? -1.331 -4.896 -28.769 1.00 78.44 232 LYS A CA 1
ATOM 1887 C C . LYS A 1 232 ? -1.296 -6.367 -28.356 1.00 78.44 232 LYS A C 1
ATOM 1889 O O . LYS A 1 232 ? -1.478 -6.642 -27.171 1.00 78.44 232 LYS A O 1
ATOM 1894 N N . PRO A 1 233 ? -1.091 -7.301 -29.302 1.00 65.50 233 PRO A N 1
ATOM 1895 C CA . PRO A 1 233 ? -1.000 -8.715 -28.973 1.00 65.50 233 PRO A CA 1
ATOM 1896 C C . PRO A 1 233 ? 0.163 -8.950 -28.010 1.00 65.50 233 PRO A C 1
ATOM 1898 O O . PRO A 1 233 ? 1.276 -8.484 -28.257 1.00 65.50 233 PRO A O 1
ATOM 1901 N N . ASP A 1 234 ? -0.100 -9.683 -26.931 1.00 62.94 234 ASP A N 1
ATOM 1902 C CA . ASP A 1 234 ? 0.956 -10.147 -26.038 1.00 62.94 234 ASP A CA 1
ATOM 1903 C C . ASP A 1 234 ? 1.931 -11.031 -26.826 1.00 62.94 234 ASP A C 1
ATOM 1905 O O . ASP A 1 234 ? 1.524 -11.825 -27.684 1.00 62.94 234 ASP A O 1
ATOM 1909 N N . HIS A 1 235 ? 3.229 -10.926 -26.529 1.00 58.78 235 HIS A N 1
ATOM 1910 C CA . HIS A 1 235 ? 4.199 -11.877 -27.064 1.00 58.78 235 HIS A CA 1
ATOM 1911 C C . HIS A 1 235 ? 3.762 -13.303 -26.696 1.00 58.78 235 HIS A C 1
ATOM 1913 O O . HIS A 1 235 ? 3.454 -13.588 -25.533 1.00 58.78 235 HIS A O 1
ATOM 1919 N N . VAL A 1 236 ? 3.690 -14.167 -27.716 1.00 52.94 236 VAL A N 1
ATOM 1920 C CA . VAL A 1 236 ? 3.180 -15.540 -27.613 1.00 52.94 236 VAL A CA 1
ATOM 1921 C C . VAL A 1 236 ? 3.982 -16.319 -26.574 1.00 52.94 236 VAL A C 1
ATOM 1923 O O . VAL A 1 236 ? 5.210 -16.364 -26.640 1.00 52.94 236 VAL A O 1
ATOM 1926 N N . LEU A 1 237 ? 3.267 -16.976 -25.657 1.00 51.72 237 LEU A N 1
ATOM 1927 C CA . LEU A 1 237 ? 3.823 -17.886 -24.658 1.00 51.72 237 LEU A CA 1
ATOM 1928 C C . LEU A 1 237 ? 4.782 -18.890 -25.312 1.00 51.72 237 LEU A C 1
ATOM 1930 O O . LEU A 1 237 ? 4.367 -19.734 -26.109 1.00 51.72 237 LEU A O 1
ATOM 1934 N N . ARG A 1 238 ? 6.053 -18.881 -24.912 1.00 52.38 238 ARG A N 1
ATOM 1935 C CA . ARG A 1 238 ? 6.858 -20.102 -24.965 1.00 52.38 238 ARG A CA 1
ATOM 1936 C C . ARG A 1 238 ? 6.584 -20.846 -23.672 1.00 52.38 238 ARG A C 1
ATOM 1938 O O . ARG A 1 238 ? 7.058 -20.442 -22.618 1.00 52.38 238 ARG A O 1
ATOM 1945 N N . SER A 1 239 ? 5.781 -21.906 -23.741 1.00 46.00 239 SER A N 1
ATOM 1946 C CA . SER A 1 239 ? 5.579 -22.791 -22.596 1.00 46.00 239 SER A CA 1
ATOM 1947 C C . SER A 1 239 ? 6.926 -23.405 -22.223 1.00 46.00 239 SER A C 1
ATOM 1949 O O . SER A 1 239 ? 7.397 -24.341 -22.878 1.00 46.00 239 SER A O 1
ATOM 1951 N N . VAL A 1 240 ? 7.572 -22.879 -21.191 1.00 50.53 240 VAL A N 1
ATOM 1952 C CA . VAL A 1 240 ? 8.682 -23.589 -20.573 1.00 50.53 240 VAL A CA 1
ATOM 1953 C C . VAL A 1 240 ? 8.043 -24.706 -19.771 1.00 50.53 240 VAL A C 1
ATOM 1955 O O . VAL A 1 240 ? 7.221 -24.465 -18.889 1.00 50.53 240 VAL A O 1
ATOM 1958 N N . ASN A 1 241 ? 8.351 -25.940 -20.163 1.00 45.47 241 ASN A N 1
ATOM 1959 C CA . ASN A 1 241 ? 7.810 -27.144 -19.553 1.00 45.47 241 ASN A CA 1
ATOM 1960 C C . ASN A 1 241 ? 8.440 -27.294 -18.160 1.00 45.47 241 ASN A C 1
ATOM 1962 O O . ASN A 1 241 ? 9.416 -28.019 -17.969 1.00 45.47 241 ASN A O 1
ATOM 1966 N N . TRP A 1 242 ? 7.954 -26.508 -17.203 1.00 51.47 242 TRP A N 1
ATOM 1967 C CA . TRP A 1 242 ? 8.391 -26.584 -15.823 1.00 51.47 242 TRP A CA 1
ATOM 1968 C C . TRP A 1 242 ? 7.644 -27.734 -15.151 1.00 51.47 242 TRP A C 1
ATOM 1970 O O . TRP A 1 242 ? 6.417 -27.721 -15.037 1.00 51.47 242 TRP A O 1
ATOM 1980 N N . ASP A 1 243 ? 8.397 -28.758 -14.744 1.00 51.28 243 ASP A N 1
ATOM 1981 C CA . ASP A 1 243 ? 7.858 -29.934 -14.069 1.00 51.28 243 ASP A CA 1
ATOM 1982 C C . ASP A 1 243 ? 7.385 -29.545 -12.674 1.00 51.28 243 ASP A C 1
ATOM 1984 O O . ASP A 1 243 ? 8.129 -29.514 -11.690 1.00 51.28 243 ASP A O 1
ATOM 1988 N N . ALA A 1 244 ? 6.105 -29.218 -12.627 1.00 50.72 244 ALA A N 1
ATOM 1989 C CA . ALA A 1 244 ? 5.443 -28.754 -11.444 1.00 50.72 244 ALA A CA 1
ATOM 1990 C C . ALA A 1 244 ? 5.533 -29.750 -10.259 1.00 50.72 244 ALA A C 1
ATOM 1992 O O . ALA A 1 244 ? 5.485 -29.365 -9.093 1.00 50.72 244 ALA A O 1
ATOM 1993 N N . ASN A 1 245 ? 5.717 -31.041 -10.502 1.00 48.84 245 ASN A N 1
ATOM 1994 C CA . ASN A 1 245 ? 5.595 -32.036 -9.438 1.00 48.84 245 ASN A CA 1
ATOM 1995 C C . ASN A 1 245 ? 6.895 -32.324 -8.670 1.00 48.84 245 ASN A C 1
ATOM 1997 O O . ASN A 1 245 ? 6.895 -33.218 -7.826 1.00 48.84 245 ASN A O 1
ATOM 2001 N N . LYS A 1 246 ? 7.994 -31.600 -8.927 1.00 55.12 246 LYS A N 1
ATOM 2002 C CA . LYS A 1 246 ? 9.307 -31.938 -8.343 1.00 55.12 246 LYS A CA 1
ATOM 2003 C C . LYS A 1 246 ? 9.665 -31.271 -7.012 1.00 55.12 246 LYS A C 1
ATOM 2005 O O . LYS A 1 246 ? 10.471 -31.845 -6.289 1.00 55.12 246 LYS A O 1
ATOM 2010 N N . ASP A 1 247 ? 9.040 -30.153 -6.642 1.00 52.56 247 ASP A N 1
ATOM 2011 C CA . ASP A 1 247 ? 9.461 -29.361 -5.476 1.00 52.56 247 ASP A CA 1
ATOM 2012 C C . ASP A 1 247 ? 8.287 -29.007 -4.540 1.00 52.56 247 ASP A C 1
ATOM 2014 O O . ASP A 1 247 ? 7.481 -28.142 -4.870 1.00 52.56 247 ASP A O 1
ATOM 2018 N N . GLY A 1 248 ? 8.244 -29.650 -3.364 1.00 62.41 248 GLY A N 1
ATOM 2019 C CA . GLY A 1 248 ? 7.641 -29.189 -2.096 1.00 62.41 248 GLY A CA 1
ATOM 2020 C C . GLY A 1 248 ? 6.371 -28.311 -2.106 1.00 62.41 248 GLY A C 1
ATOM 2021 O O . GLY A 1 248 ? 5.461 -28.461 -2.919 1.00 62.41 248 GLY A O 1
ATOM 2022 N N . TYR A 1 249 ? 6.274 -27.423 -1.108 1.00 66.88 249 TYR A N 1
ATOM 2023 C CA . TYR A 1 249 ? 5.180 -26.458 -0.955 1.00 66.88 249 TYR A CA 1
ATOM 2024 C C . TYR A 1 249 ? 5.214 -25.371 -2.031 1.00 66.88 249 TYR A C 1
ATOM 2026 O O . TYR A 1 249 ? 6.274 -24.861 -2.395 1.00 66.88 249 TYR A O 1
ATOM 2034 N N . ARG A 1 250 ? 4.024 -24.946 -2.475 1.00 75.00 250 ARG A N 1
ATOM 2035 C CA . ARG A 1 250 ? 3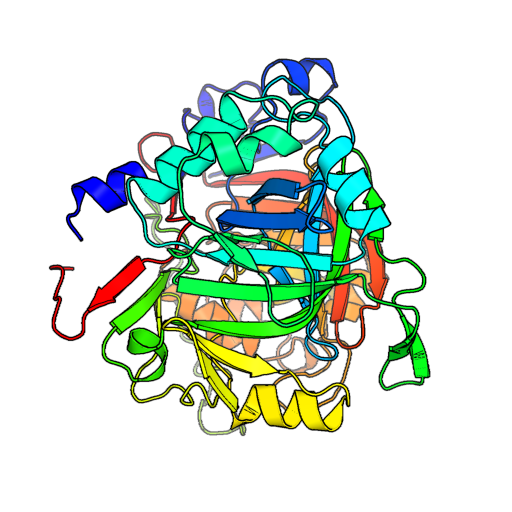.840 -23.897 -3.483 1.00 75.00 250 ARG A CA 1
ATOM 2036 C C . ARG A 1 250 ? 2.971 -22.766 -2.970 1.00 75.00 250 ARG A C 1
ATOM 2038 O O . ARG A 1 250 ? 1.858 -22.973 -2.487 1.00 75.00 250 ARG A O 1
ATOM 2045 N N . LYS A 1 251 ? 3.450 -21.544 -3.171 1.00 74.31 251 LYS A N 1
ATOM 2046 C CA . LYS A 1 251 ? 2.673 -20.321 -2.974 1.00 74.31 251 LYS A CA 1
ATOM 2047 C C . LYS A 1 251 ? 1.678 -20.204 -4.123 1.00 74.31 251 LYS A C 1
ATOM 2049 O O . LYS A 1 251 ? 2.072 -19.930 -5.254 1.00 74.31 251 LYS A O 1
ATOM 2054 N N . GLY A 1 252 ? 0.402 -20.439 -3.827 1.00 81.62 252 GLY A N 1
ATOM 2055 C CA . GLY A 1 252 ? -0.687 -20.080 -4.730 1.00 81.62 252 GLY A CA 1
ATOM 2056 C C . GLY A 1 252 ? -0.842 -18.561 -4.839 1.00 81.62 252 GLY A C 1
ATOM 2057 O O . GLY A 1 252 ? -0.384 -17.817 -3.971 1.00 81.62 252 GLY A O 1
ATOM 2058 N N . TYR A 1 253 ? -1.509 -18.109 -5.897 1.00 87.00 253 TYR A N 1
ATOM 2059 C CA . TYR A 1 253 ? -1.897 -16.714 -6.080 1.00 87.00 253 TYR A CA 1
ATOM 2060 C C . TYR A 1 253 ? -3.203 -16.643 -6.874 1.00 87.00 253 TYR A C 1
ATOM 2062 O O . TYR A 1 253 ? -3.383 -17.389 -7.839 1.00 87.00 253 TYR A O 1
ATOM 2070 N N . THR A 1 254 ? -4.095 -15.748 -6.460 1.00 87.56 254 THR A N 1
ATOM 2071 C CA . THR A 1 254 ? -5.300 -15.357 -7.198 1.00 87.56 254 THR A CA 1
ATOM 2072 C C . THR A 1 254 ? -5.445 -13.838 -7.094 1.00 87.56 254 THR A C 1
ATOM 2074 O O . THR A 1 254 ? -5.216 -13.296 -6.014 1.00 87.56 254 THR A O 1
ATOM 2077 N N . PRO A 1 255 ? -5.803 -13.125 -8.174 1.00 88.38 255 PRO A N 1
ATOM 2078 C CA . PRO A 1 255 ? -6.086 -11.693 -8.096 1.00 88.38 255 PRO A CA 1
ATOM 2079 C C . PRO A 1 255 ? -7.436 -11.399 -7.427 1.00 88.38 255 PRO A C 1
ATOM 2081 O O . PRO A 1 255 ? -7.641 -10.289 -6.936 1.00 88.38 255 PRO A O 1
ATOM 2084 N N . ASN A 1 256 ? -8.335 -12.390 -7.388 1.00 89.06 256 ASN A N 1
ATOM 2085 C CA . ASN A 1 256 ? -9.679 -12.296 -6.830 1.00 89.06 256 ASN A CA 1
ATOM 2086 C C . ASN A 1 256 ? -9.754 -13.126 -5.549 1.00 89.06 256 ASN A C 1
ATOM 2088 O O . ASN A 1 256 ? -9.719 -14.360 -5.578 1.00 89.06 256 ASN A O 1
ATOM 2092 N N . TYR A 1 257 ? -9.828 -12.433 -4.422 1.00 86.50 257 TYR A N 1
ATOM 2093 C CA . TYR A 1 257 ? -9.824 -13.011 -3.091 1.00 86.50 257 TYR A CA 1
ATOM 2094 C C . TYR A 1 257 ? -11.219 -12.984 -2.480 1.00 86.50 257 TYR A C 1
ATOM 2096 O O . TYR A 1 257 ? -11.924 -11.981 -2.587 1.00 86.50 257 TYR A O 1
ATOM 2104 N N . VAL A 1 258 ? -11.594 -14.082 -1.823 1.00 87.62 258 VAL A N 1
ATOM 2105 C CA . VAL A 1 258 ? -12.874 -14.231 -1.123 1.00 87.62 258 VAL A CA 1
ATOM 2106 C C . VAL A 1 258 ? -12.615 -14.774 0.276 1.00 87.62 258 VAL A C 1
ATOM 2108 O O . VAL A 1 258 ? -11.932 -15.791 0.425 1.00 87.62 258 VAL A O 1
ATOM 2111 N N . PHE A 1 259 ? -13.164 -14.109 1.291 1.00 87.56 259 PHE A N 1
ATOM 2112 C CA . PHE A 1 259 ? -13.057 -14.542 2.678 1.00 87.56 259 PHE A CA 1
ATOM 2113 C C . PHE A 1 259 ? -14.381 -14.406 3.450 1.00 87.56 259 PHE A C 1
ATOM 2115 O O . PHE A 1 259 ? -14.941 -13.315 3.454 1.00 87.56 259 PHE A O 1
ATOM 2122 N N . PRO A 1 260 ? -14.836 -15.444 4.174 1.00 85.94 260 PRO A N 1
ATOM 2123 C CA . PRO A 1 260 ? -14.292 -16.799 4.166 1.00 85.94 260 PRO A CA 1
ATOM 2124 C C . PRO A 1 260 ? -14.583 -17.515 2.840 1.00 85.94 260 PRO A C 1
ATOM 2126 O O . PRO A 1 260 ? -15.526 -17.192 2.123 1.00 85.94 260 PRO A O 1
ATOM 2129 N N . SER A 1 261 ? -13.755 -18.499 2.501 1.00 80.31 261 SER A N 1
ATOM 2130 C CA . SER A 1 261 ? -13.999 -19.462 1.423 1.00 80.31 261 SER A CA 1
ATOM 2131 C C . SER A 1 261 ? -13.643 -20.878 1.900 1.00 80.31 261 SER A C 1
ATOM 2133 O O . SER A 1 261 ? -12.944 -21.014 2.906 1.00 80.31 261 SER A O 1
ATOM 2135 N N . PRO A 1 262 ? -14.073 -21.954 1.211 1.00 76.00 262 PRO A N 1
ATOM 2136 C CA . PRO A 1 262 ? -13.821 -23.330 1.662 1.00 76.00 262 PRO A CA 1
ATOM 2137 C C . PRO A 1 262 ? -12.344 -23.668 1.922 1.00 76.00 262 PRO A C 1
ATOM 2139 O O . PRO A 1 262 ? -12.049 -24.556 2.713 1.00 76.00 262 PRO A O 1
ATOM 2142 N N . ASN A 1 263 ? -11.420 -22.948 1.275 1.00 70.56 263 ASN A N 1
ATOM 2143 C CA . ASN A 1 263 ? -9.974 -23.156 1.389 1.00 70.56 263 ASN A CA 1
ATOM 2144 C C . ASN A 1 263 ? -9.276 -22.122 2.296 1.00 70.56 263 ASN A C 1
ATOM 2146 O O . ASN A 1 263 ? -8.044 -22.087 2.356 1.00 70.56 263 ASN A O 1
ATOM 2150 N N . THR A 1 264 ? -10.023 -21.242 2.970 1.00 72.62 264 THR A N 1
ATOM 2151 C CA . THR A 1 264 ? -9.467 -20.297 3.948 1.00 72.62 264 THR A CA 1
ATOM 2152 C C . THR A 1 264 ? -9.597 -20.848 5.361 1.00 72.62 264 THR A C 1
ATOM 2154 O O . THR A 1 264 ? -10.649 -21.369 5.719 1.00 72.62 264 THR A O 1
ATOM 2157 N N . VAL A 1 265 ? -8.563 -20.661 6.183 1.00 68.69 265 VAL A N 1
ATOM 2158 C CA . VAL A 1 265 ? -8.653 -20.879 7.635 1.00 68.69 265 VAL A CA 1
ATOM 2159 C C . VAL A 1 265 ? -9.750 -19.972 8.202 1.00 68.69 265 VAL A C 1
ATOM 2161 O O . VAL A 1 265 ? -9.805 -18.792 7.843 1.00 68.69 265 VAL A O 1
ATOM 2164 N N . ALA A 1 266 ? -10.627 -20.525 9.044 1.00 71.69 266 ALA A N 1
ATOM 2165 C CA . ALA A 1 266 ? -11.672 -19.762 9.722 1.00 71.69 266 ALA A CA 1
ATOM 2166 C C . ALA A 1 266 ? -11.059 -18.648 10.590 1.00 71.69 266 ALA A C 1
ATOM 2168 O O . ALA A 1 266 ? -9.924 -18.764 11.035 1.00 71.69 266 ALA A O 1
ATOM 2169 N N . PHE A 1 267 ? -11.793 -17.561 10.838 1.00 85.31 267 PHE A N 1
ATOM 2170 C CA . PHE A 1 267 ? -11.336 -16.537 11.779 1.00 85.31 267 PHE A CA 1
ATOM 2171 C C . PHE A 1 267 ? -11.591 -17.000 13.216 1.00 85.31 267 PHE A C 1
ATOM 2173 O O . PHE A 1 267 ? -12.679 -16.791 13.769 1.00 85.31 267 PHE A O 1
ATOM 2180 N N . GLU A 1 268 ? -10.598 -17.658 13.815 1.00 87.56 268 GLU A N 1
ATOM 2181 C CA . GLU A 1 268 ? -10.637 -17.967 15.240 1.00 87.56 268 GLU A CA 1
ATOM 2182 C C . GLU A 1 268 ? -10.577 -16.673 16.054 1.00 87.56 268 GLU A C 1
ATOM 2184 O O . GLU A 1 268 ? -9.711 -15.823 15.848 1.00 87.56 268 GLU A O 1
ATOM 2189 N N . HIS A 1 269 ? -11.518 -16.525 16.980 1.00 89.94 269 HIS A N 1
ATOM 2190 C CA . HIS A 1 269 ? -11.681 -15.331 17.797 1.00 89.94 269 HIS A CA 1
ATOM 2191 C C . HIS A 1 269 ? -11.8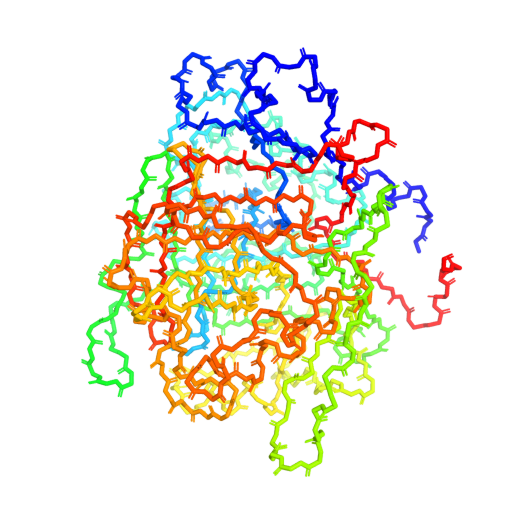71 -15.711 19.262 1.00 89.94 269 HIS A C 1
ATOM 2193 O O . HIS A 1 269 ? -12.360 -16.795 19.577 1.00 89.94 269 HIS A O 1
ATOM 2199 N N . ASP A 1 270 ? -11.493 -14.799 20.152 1.00 92.75 270 ASP A N 1
ATOM 2200 C CA . ASP A 1 270 ? -11.520 -15.019 21.597 1.00 92.75 270 ASP A CA 1
ATOM 2201 C C . ASP A 1 270 ? -12.938 -14.850 22.160 1.00 92.75 270 ASP A C 1
ATOM 2203 O O . ASP A 1 270 ? -13.343 -15.555 23.084 1.00 92.75 270 ASP A O 1
ATOM 2207 N N . TYR A 1 271 ? -13.698 -13.892 21.620 1.00 95.56 271 TYR A N 1
ATOM 2208 C CA . TYR A 1 271 ? -15.070 -13.588 22.029 1.00 95.56 271 TYR A CA 1
ATOM 2209 C C . TYR A 1 271 ? -15.811 -12.786 20.952 1.00 95.56 271 TYR A C 1
ATOM 2211 O O . TYR A 1 271 ? -15.208 -12.250 20.019 1.00 95.56 271 TYR A O 1
ATOM 2219 N N . VAL A 1 272 ? -17.135 -12.697 21.093 1.00 96.62 272 VAL A N 1
ATOM 2220 C CA . VAL A 1 272 ? -17.992 -11.826 20.281 1.00 96.62 272 VAL A CA 1
ATOM 2221 C C . VAL A 1 272 ? -18.544 -10.710 21.156 1.00 96.62 272 VAL A C 1
ATOM 2223 O O . VAL A 1 272 ? -19.067 -10.967 22.239 1.00 96.62 272 VAL A O 1
ATOM 2226 N N . GLU A 1 273 ? -18.466 -9.472 20.681 1.00 95.44 273 GLU A N 1
ATOM 2227 C CA . GLU A 1 273 ? -19.033 -8.315 21.367 1.00 95.44 273 GLU A CA 1
ATOM 2228 C C . GLU A 1 273 ? -19.453 -7.238 20.359 1.00 95.44 273 GLU A C 1
ATOM 2230 O O . GLU A 1 273 ? -18.727 -6.955 19.410 1.00 95.44 273 GLU A O 1
ATOM 2235 N N . ASN A 1 274 ? -20.614 -6.608 20.567 1.00 93.81 274 ASN A N 1
ATOM 2236 C CA . ASN A 1 274 ? -21.152 -5.561 19.683 1.00 93.81 274 ASN A CA 1
ATOM 2237 C C . ASN A 1 274 ? -21.222 -5.981 18.198 1.00 93.81 274 ASN A C 1
ATOM 2239 O O . ASN A 1 274 ? -20.942 -5.176 17.315 1.00 93.81 274 ASN A O 1
ATOM 2243 N N . GLY A 1 275 ? -21.559 -7.248 17.926 1.00 95.06 275 GLY A N 1
ATOM 2244 C CA . GLY A 1 275 ? -21.637 -7.797 16.565 1.00 95.06 275 GLY A CA 1
ATOM 2245 C C . GLY A 1 275 ? -20.282 -8.050 15.895 1.00 95.06 275 GLY A C 1
ATOM 2246 O O . GLY A 1 275 ? -20.234 -8.279 14.687 1.00 95.06 275 GLY A O 1
ATOM 2247 N N . MET A 1 276 ? -19.183 -8.016 16.657 1.00 96.56 276 MET A N 1
ATOM 2248 C CA . MET A 1 276 ? -17.829 -8.261 16.166 1.00 96.56 276 MET A CA 1
ATOM 2249 C C . MET A 1 276 ? -17.234 -9.496 16.833 1.00 96.56 276 MET A C 1
ATOM 2251 O O . MET A 1 276 ? -17.198 -9.581 18.059 1.00 96.56 276 MET A O 1
ATOM 2255 N N . ALA A 1 277 ? -16.715 -10.422 16.034 1.00 95.38 277 ALA A N 1
ATOM 2256 C CA . ALA A 1 277 ? -15.735 -11.404 16.469 1.00 95.38 277 ALA A CA 1
ATOM 2257 C C . ALA A 1 277 ? -14.399 -10.685 16.714 1.00 95.38 277 ALA A C 1
ATOM 2259 O O . ALA A 1 277 ? -13.900 -9.983 15.831 1.00 95.38 277 ALA A O 1
ATOM 2260 N N . VAL A 1 278 ? -13.831 -10.830 17.911 1.00 95.00 278 VAL A N 1
ATOM 2261 C CA . VAL A 1 278 ? -12.615 -10.121 18.328 1.00 95.00 278 VAL A CA 1
ATOM 2262 C C . VAL A 1 278 ? -11.519 -11.110 18.678 1.00 95.00 278 VAL A C 1
ATOM 2264 O O . VAL A 1 278 ? -11.741 -12.049 19.441 1.00 95.00 278 VAL A O 1
ATOM 2267 N N . VAL A 1 279 ? -10.319 -10.857 18.167 1.00 91.88 279 VAL A N 1
ATOM 2268 C CA . VAL A 1 279 ? -9.117 -11.613 18.519 1.00 91.88 279 VAL A CA 1
ATOM 2269 C C . VAL A 1 279 ? -8.002 -10.678 18.959 1.00 91.88 279 VAL A C 1
ATOM 2271 O O . VAL A 1 279 ? -7.778 -9.635 18.337 1.00 91.88 279 VAL A O 1
ATOM 2274 N N . ARG A 1 280 ? -7.302 -11.038 20.034 1.00 91.94 280 ARG A N 1
ATOM 2275 C CA . ARG A 1 280 ? -6.059 -10.384 20.452 1.00 91.94 280 ARG A CA 1
ATOM 2276 C C . ARG A 1 280 ? -4.883 -11.133 19.843 1.00 91.94 280 ARG A C 1
ATOM 2278 O O . ARG A 1 280 ? -4.771 -12.346 20.003 1.00 91.94 280 ARG A O 1
ATOM 2285 N N . LEU A 1 281 ? -4.006 -10.415 19.145 1.00 88.19 281 LEU A N 1
ATOM 2286 C CA . LEU A 1 281 ? -2.826 -11.054 18.578 1.00 88.19 281 LEU A CA 1
ATOM 2287 C C . LEU A 1 281 ? -1.845 -11.443 19.691 1.00 88.19 281 LEU A C 1
ATOM 2289 O O . LEU A 1 281 ? -1.676 -10.687 20.656 1.00 88.19 281 LEU A O 1
ATOM 2293 N N . PRO A 1 282 ? -1.165 -12.594 19.558 1.00 85.25 282 PRO A N 1
ATOM 2294 C CA . PRO A 1 282 ? -0.072 -12.951 20.450 1.00 85.25 282 PRO A CA 1
ATOM 2295 C C . PRO A 1 282 ? 1.045 -11.903 20.416 1.00 85.25 282 PRO A C 1
ATOM 2297 O O . PRO A 1 282 ? 1.299 -11.275 19.390 1.00 85.25 282 PRO A O 1
ATOM 2300 N N . THR A 1 283 ? 1.738 -11.739 21.540 1.00 77.88 283 THR A N 1
ATOM 2301 C CA . THR A 1 283 ? 2.865 -10.801 21.676 1.00 77.88 283 THR A CA 1
ATOM 2302 C C . THR A 1 283 ? 4.228 -11.466 21.483 1.00 77.88 283 THR A C 1
ATOM 2304 O O . THR A 1 283 ? 5.229 -10.772 21.327 1.00 77.88 283 THR A O 1
ATOM 2307 N N . THR A 1 284 ? 4.294 -12.802 21.501 1.00 76.75 284 THR A N 1
ATOM 2308 C CA . THR A 1 284 ? 5.523 -13.556 21.218 1.00 76.75 284 THR A CA 1
ATOM 2309 C C . THR A 1 284 ? 5.637 -13.856 19.729 1.00 76.75 284 THR A C 1
ATOM 2311 O O . THR A 1 284 ? 4.632 -14.089 19.056 1.00 76.75 284 THR A O 1
ATOM 2314 N N . ALA A 1 285 ? 6.867 -13.899 19.215 1.00 73.00 285 ALA A N 1
ATOM 2315 C CA . ALA A 1 285 ? 7.121 -14.211 17.813 1.00 73.00 285 ALA A CA 1
ATOM 2316 C C . ALA A 1 285 ? 6.583 -15.601 17.433 1.00 73.00 285 ALA A C 1
ATOM 2318 O O . ALA A 1 285 ? 5.942 -15.749 16.396 1.00 73.00 285 ALA A O 1
ATOM 2319 N N . GLU A 1 286 ? 6.771 -16.605 18.293 1.00 76.62 286 GLU A N 1
ATOM 2320 C CA . GLU A 1 286 ? 6.274 -17.968 18.078 1.00 76.62 286 GLU A CA 1
ATOM 2321 C C . GLU A 1 286 ? 4.745 -18.001 18.020 1.00 76.62 286 GLU A C 1
ATOM 2323 O O . GLU A 1 286 ? 4.173 -18.605 17.114 1.00 76.62 286 GLU A O 1
ATOM 2328 N N . GLY A 1 287 ? 4.084 -17.293 18.943 1.00 79.56 287 GLY A N 1
ATOM 2329 C CA . GLY A 1 287 ? 2.628 -17.208 18.974 1.00 79.56 287 GLY A CA 1
ATOM 2330 C C . GLY A 1 287 ? 2.072 -16.497 17.743 1.00 79.56 287 GLY A C 1
ATOM 2331 O O . GLY A 1 287 ? 1.064 -16.924 17.190 1.00 79.56 287 GLY A O 1
ATOM 2332 N N . GLN A 1 288 ? 2.736 -15.440 17.267 1.00 77.44 288 GLN A N 1
ATOM 2333 C CA . GLN A 1 288 ? 2.329 -14.745 16.045 1.00 77.44 288 GLN A CA 1
ATOM 2334 C C . GLN A 1 288 ? 2.497 -15.628 14.803 1.00 77.44 288 GLN A C 1
ATOM 2336 O O . GLN A 1 288 ? 1.628 -15.611 13.933 1.00 77.44 288 GLN A O 1
ATOM 2341 N N . VAL A 1 289 ? 3.572 -16.423 14.726 1.00 78.75 289 VAL A N 1
ATOM 2342 C CA . VAL A 1 289 ? 3.805 -17.375 13.626 1.00 78.75 289 VAL A CA 1
ATOM 2343 C C . VAL A 1 289 ? 2.729 -18.458 13.591 1.00 78.75 289 VAL A C 1
ATOM 2345 O O . VAL A 1 289 ? 2.199 -18.736 12.515 1.00 78.75 289 VAL A O 1
ATOM 2348 N N . GLU A 1 290 ? 2.390 -19.050 14.735 1.00 81.31 290 GLU A N 1
ATOM 2349 C CA . GLU A 1 290 ? 1.286 -20.015 14.850 1.00 81.31 290 GLU A CA 1
ATOM 2350 C C . GLU A 1 290 ? -0.043 -19.364 14.439 1.00 81.31 290 GLU A C 1
ATOM 2352 O O . GLU A 1 290 ? -0.780 -19.879 13.599 1.00 81.31 290 GLU A O 1
ATOM 2357 N N . PHE A 1 291 ? -0.325 -18.171 14.966 1.00 76.88 291 PHE A N 1
ATOM 2358 C CA . PHE A 1 291 ? -1.582 -17.474 14.722 1.00 76.88 291 PHE A CA 1
ATOM 2359 C C . PHE A 1 291 ? -1.799 -17.112 13.241 1.00 76.88 291 PHE A C 1
ATOM 2361 O O . PHE A 1 291 ? -2.869 -17.387 12.689 1.00 76.88 291 PHE A O 1
ATOM 2368 N N . ASP A 1 292 ? -0.786 -16.537 12.580 1.00 75.25 292 ASP A N 1
ATOM 2369 C CA . ASP A 1 292 ? -0.832 -16.166 11.156 1.00 75.25 292 ASP A CA 1
ATOM 2370 C C . ASP A 1 292 ? -0.969 -17.396 10.242 1.00 75.25 292 ASP A C 1
ATOM 2372 O O . ASP A 1 292 ? -1.696 -17.350 9.246 1.00 75.25 292 ASP A O 1
ATOM 2376 N N . ASN A 1 293 ? -0.314 -18.514 10.572 1.00 73.94 293 ASN A N 1
ATOM 2377 C CA . ASN A 1 293 ? -0.338 -19.697 9.713 1.00 73.94 293 ASN A CA 1
ATOM 2378 C C . ASN A 1 293 ? -1.590 -20.558 9.895 1.00 73.94 293 ASN A C 1
ATOM 2380 O O . ASN A 1 293 ? -2.115 -21.044 8.884 1.00 73.94 293 ASN A O 1
ATOM 2384 N N . ASP A 1 294 ? -2.065 -20.698 11.134 1.00 74.00 294 ASP A N 1
ATOM 2385 C CA . ASP A 1 294 ? -2.955 -21.796 11.515 1.00 74.00 294 ASP A CA 1
ATOM 2386 C C . ASP A 1 294 ? -4.312 -21.340 12.070 1.00 74.00 294 ASP A C 1
ATOM 2388 O O . ASP A 1 294 ? -5.262 -22.116 12.003 1.00 74.00 294 ASP A O 1
ATOM 2392 N N . ARG A 1 295 ? -4.448 -20.091 12.554 1.00 72.38 295 ARG A N 1
ATOM 2393 C CA . ARG A 1 295 ? -5.650 -19.647 13.302 1.00 72.38 295 ARG A CA 1
ATOM 2394 C C . ARG A 1 295 ? -6.429 -18.486 12.688 1.00 72.38 295 ARG A C 1
ATOM 2396 O O . ARG A 1 295 ? -7.643 -18.415 12.842 1.00 72.38 295 ARG A O 1
ATOM 2403 N N . ALA A 1 296 ? -5.767 -17.556 12.003 1.00 60.69 296 ALA A N 1
ATOM 2404 C CA . ALA A 1 296 ? -6.436 -16.370 11.455 1.00 60.69 296 ALA A CA 1
ATOM 2405 C C . ALA A 1 296 ? -5.760 -15.854 10.183 1.00 60.69 296 ALA A C 1
ATOM 2407 O O . ALA A 1 296 ? -5.558 -14.655 9.997 1.00 60.69 296 ALA A O 1
ATOM 2408 N N . ARG A 1 297 ? -5.428 -16.776 9.274 1.00 66.88 297 ARG A N 1
ATOM 2409 C CA . ARG A 1 297 ? -4.648 -16.484 8.066 1.00 66.88 297 ARG A CA 1
ATOM 2410 C C . ARG A 1 297 ? -5.187 -15.316 7.238 1.00 66.88 297 ARG A C 1
ATOM 2412 O O . ARG A 1 297 ? -4.403 -14.631 6.604 1.00 66.88 297 ARG A O 1
ATOM 2419 N N . TRP A 1 298 ? -6.501 -15.107 7.179 1.00 62.03 298 TRP A N 1
ATOM 2420 C CA . TRP A 1 298 ? -7.115 -14.328 6.100 1.00 62.03 298 TRP A CA 1
ATOM 2421 C C . TRP A 1 298 ? -7.508 -12.869 6.367 1.00 62.03 298 TRP A C 1
ATOM 2423 O O . TRP A 1 298 ? -7.348 -12.077 5.437 1.00 62.03 298 TRP A O 1
ATOM 2433 N N . PRO A 1 299 ? -7.922 -12.433 7.572 1.00 56.06 299 PRO A N 1
ATOM 2434 C CA . PRO A 1 299 ? -7.949 -11.000 7.837 1.00 56.06 299 PRO A CA 1
ATOM 2435 C C . PRO A 1 299 ? -6.542 -10.398 7.728 1.00 56.06 299 PRO A C 1
ATOM 2437 O O . PRO A 1 299 ? -6.422 -9.257 7.320 1.00 56.06 299 PRO A O 1
ATOM 2440 N N . CYS A 1 300 ? -5.467 -11.167 7.945 1.00 56.16 300 CYS A N 1
ATOM 2441 C CA . CYS A 1 300 ? -4.091 -10.661 7.947 1.00 56.16 300 CYS A CA 1
ATOM 2442 C C . CYS A 1 300 ? -3.505 -10.233 6.574 1.00 56.16 300 CYS A C 1
ATOM 2444 O O . CYS A 1 300 ? -2.323 -9.891 6.470 1.00 56.16 300 CYS A O 1
ATOM 2446 N N . PHE A 1 301 ? -4.269 -10.288 5.482 1.00 62.81 301 PHE A N 1
ATOM 2447 C CA . PHE A 1 301 ? -3.800 -9.881 4.146 1.00 62.81 301 PHE A CA 1
ATOM 2448 C C . PHE A 1 301 ? -4.599 -8.727 3.547 1.00 62.81 301 PHE A C 1
ATOM 2450 O O . PHE A 1 301 ? -4.289 -8.293 2.439 1.00 62.81 301 PHE A O 1
ATOM 2457 N N . PHE A 1 302 ? -5.603 -8.209 4.257 1.00 66.62 302 PHE A N 1
ATOM 2458 C CA . PHE A 1 302 ? -6.482 -7.204 3.685 1.00 66.62 302 PHE A CA 1
ATOM 2459 C C . PHE A 1 302 ? -6.168 -5.779 4.121 1.00 66.62 302 PHE A C 1
ATOM 2461 O O . PHE A 1 302 ? -5.921 -5.518 5.301 1.00 66.62 302 PHE A O 1
ATOM 2468 N N . PRO A 1 303 ? -6.355 -4.837 3.192 1.00 66.88 303 PRO A N 1
ATOM 2469 C CA . PRO A 1 303 ? -6.195 -4.955 1.738 1.00 66.88 303 PRO A CA 1
ATOM 2470 C C . PRO A 1 303 ? -4.707 -4.916 1.351 1.00 66.88 303 PRO A C 1
ATOM 2472 O O . PRO A 1 303 ? -3.949 -4.094 1.857 1.00 66.88 303 PRO A O 1
ATOM 2475 N N . SER A 1 304 ? -4.293 -5.783 0.427 1.00 74.81 304 SER A N 1
ATOM 2476 C CA . SER A 1 304 ? -2.930 -5.800 -0.116 1.00 74.81 304 SER A CA 1
ATOM 2477 C C . SER A 1 304 ? -2.922 -5.500 -1.611 1.00 74.81 304 SER A C 1
ATOM 2479 O O . SER A 1 304 ? -3.715 -6.074 -2.366 1.00 74.81 304 SER A O 1
ATOM 2481 N N . SER A 1 305 ? -1.978 -4.671 -2.035 1.00 82.50 305 SER A N 1
ATOM 2482 C CA . SER A 1 305 ? -1.572 -4.444 -3.423 1.00 82.50 305 SER A CA 1
ATOM 2483 C C . SER A 1 305 ? -0.344 -5.280 -3.784 1.00 82.50 305 SER A C 1
ATOM 2485 O O . SER A 1 305 ? 0.408 -5.706 -2.913 1.00 82.50 305 SER A O 1
ATOM 2487 N N . ALA A 1 306 ? -0.122 -5.516 -5.077 1.00 91.56 306 ALA A N 1
ATOM 2488 C CA . ALA A 1 306 ? 1.050 -6.238 -5.561 1.00 91.56 306 ALA A CA 1
ATOM 2489 C C . ALA A 1 306 ? 1.851 -5.389 -6.554 1.00 91.56 306 ALA A C 1
ATOM 2491 O O . ALA A 1 306 ? 1.270 -4.725 -7.408 1.00 91.56 306 ALA A O 1
ATOM 2492 N N . GLY A 1 307 ? 3.179 -5.447 -6.457 1.00 96.69 307 GLY A N 1
ATOM 2493 C CA . GLY A 1 307 ? 4.112 -4.932 -7.459 1.00 96.69 307 GLY A CA 1
ATOM 2494 C C . GLY A 1 307 ? 4.951 -6.058 -8.064 1.00 96.69 307 GLY A C 1
ATOM 2495 O O . GLY A 1 307 ? 5.282 -7.033 -7.384 1.00 96.69 307 GLY A O 1
ATOM 2496 N N . LEU A 1 308 ? 5.312 -5.932 -9.340 1.00 98.38 308 LEU A N 1
ATOM 2497 C CA . LEU A 1 308 ? 6.318 -6.777 -9.985 1.00 98.38 308 LEU A CA 1
ATOM 2498 C C . LEU A 1 308 ? 7.668 -6.067 -9.911 1.00 98.38 308 LEU A C 1
ATOM 2500 O O . LEU A 1 308 ? 7.907 -5.112 -10.645 1.00 98.38 308 LEU A O 1
ATOM 2504 N N . ILE A 1 309 ? 8.525 -6.507 -8.991 1.00 98.50 309 ILE A N 1
ATOM 2505 C CA . ILE A 1 309 ? 9.803 -5.850 -8.720 1.00 98.50 309 ILE A CA 1
ATOM 2506 C C . ILE A 1 309 ? 10.883 -6.479 -9.584 1.00 98.50 309 ILE A C 1
ATOM 2508 O O . ILE A 1 309 ? 11.175 -7.668 -9.430 1.00 98.50 309 ILE A O 1
ATOM 2512 N N . THR A 1 310 ? 11.486 -5.690 -10.461 1.00 98.56 310 THR A N 1
ATOM 2513 C CA . THR A 1 310 ? 12.644 -6.103 -11.251 1.00 98.56 310 THR A CA 1
ATOM 2514 C C . THR A 1 310 ? 13.905 -5.394 -10.782 1.00 98.56 310 THR A C 1
ATOM 2516 O O . THR A 1 310 ? 13.879 -4.260 -10.297 1.00 98.56 310 THR A O 1
ATOM 2519 N N . SER A 1 311 ? 15.028 -6.095 -10.894 1.00 97.81 311 SER A N 1
ATOM 2520 C CA . SER A 1 311 ? 16.344 -5.581 -10.527 1.00 97.81 311 SER A CA 1
ATOM 2521 C C . SER A 1 311 ? 17.440 -6.306 -11.300 1.00 97.81 311 SER A C 1
ATOM 2523 O O . SER A 1 311 ? 17.250 -7.441 -11.748 1.00 97.81 311 SER A O 1
ATOM 2525 N N . TRP A 1 312 ? 18.593 -5.655 -11.439 1.00 96.69 312 TRP A N 1
ATOM 2526 C CA . TRP A 1 312 ? 19.803 -6.297 -11.938 1.00 96.69 312 TRP A CA 1
ATOM 2527 C C . TRP A 1 312 ? 20.496 -7.037 -10.796 1.00 96.69 312 TRP A C 1
ATOM 2529 O O . TRP A 1 312 ? 20.873 -6.444 -9.787 1.00 96.69 312 TRP A O 1
ATOM 2539 N N . GLY A 1 313 ? 20.606 -8.356 -10.930 1.00 92.06 313 GLY A N 1
ATOM 2540 C CA . GLY A 1 313 ? 21.407 -9.189 -10.048 1.00 92.06 313 GLY A CA 1
ATOM 2541 C C . GLY A 1 313 ? 22.894 -9.118 -10.388 1.00 92.06 313 GLY A C 1
ATOM 2542 O O . GLY A 1 313 ? 23.343 -8.326 -11.218 1.00 92.06 313 GLY A O 1
ATOM 2543 N N . LYS A 1 314 ? 23.666 -10.005 -9.756 1.00 88.31 314 LYS A N 1
ATOM 2544 C CA . LYS A 1 314 ? 25.088 -10.184 -10.058 1.00 88.31 314 LYS A CA 1
ATOM 2545 C C . LYS A 1 314 ? 25.291 -10.445 -11.557 1.00 88.31 314 LYS A C 1
ATOM 2547 O O . LYS A 1 314 ? 24.483 -11.137 -12.168 1.00 88.31 314 LYS A O 1
ATOM 2552 N N . ASP A 1 315 ? 26.372 -9.907 -12.120 1.00 89.69 315 ASP A N 1
ATOM 2553 C CA . ASP A 1 315 ? 26.753 -10.081 -13.529 1.00 89.69 315 ASP A CA 1
ATOM 2554 C C . ASP A 1 315 ? 25.651 -9.631 -14.518 1.00 89.69 315 ASP A C 1
ATOM 2556 O O . ASP A 1 315 ? 25.533 -10.172 -15.614 1.00 89.69 315 ASP A O 1
ATOM 2560 N N . ASN A 1 316 ? 24.840 -8.637 -14.124 1.00 91.25 316 ASN A N 1
ATOM 2561 C CA . ASN A 1 316 ? 23.701 -8.104 -14.883 1.00 91.25 316 ASN A CA 1
ATOM 2562 C C . ASN A 1 316 ? 22.629 -9.153 -15.232 1.00 91.25 316 ASN A C 1
ATOM 2564 O O . ASN A 1 316 ? 21.936 -9.026 -16.239 1.00 91.25 316 ASN A O 1
ATOM 2568 N N . VAL A 1 317 ? 22.451 -10.188 -14.403 1.00 95.06 317 VAL A N 1
ATOM 2569 C CA . VAL A 1 317 ? 21.355 -11.149 -14.604 1.00 95.06 317 VAL A CA 1
ATOM 2570 C C . VAL A 1 317 ? 20.021 -10.502 -14.191 1.00 95.06 317 VAL A C 1
ATOM 2572 O O . VAL A 1 317 ? 19.903 -10.037 -13.052 1.00 95.06 317 VAL A O 1
ATOM 2575 N N . PRO A 1 318 ? 18.999 -10.461 -15.065 1.00 96.50 318 PRO A N 1
ATOM 2576 C CA . PRO A 1 318 ? 17.717 -9.833 -14.760 1.00 96.50 318 PRO A CA 1
ATOM 2577 C C . PRO A 1 318 ? 16.909 -10.670 -13.761 1.00 96.50 318 PRO A C 1
ATOM 2579 O O . PRO A 1 318 ? 16.722 -11.876 -13.930 1.00 96.50 318 PRO A O 1
ATOM 2582 N N . ASN A 1 319 ? 16.369 -10.025 -12.730 1.00 97.19 319 ASN A N 1
ATOM 2583 C CA . ASN A 1 319 ? 15.522 -10.665 -11.727 1.00 97.19 319 ASN A CA 1
ATOM 2584 C C . ASN A 1 319 ? 14.091 -10.117 -11.759 1.00 97.19 319 ASN A C 1
ATOM 2586 O O . ASN A 1 319 ? 13.867 -8.956 -12.091 1.00 97.19 319 ASN A O 1
ATOM 2590 N N . LEU A 1 320 ? 13.139 -10.943 -11.322 1.00 97.38 320 LEU A N 1
ATOM 2591 C CA . LEU A 1 320 ? 11.739 -10.584 -11.104 1.00 97.38 320 LEU A CA 1
ATOM 2592 C C . LEU A 1 320 ? 11.259 -11.158 -9.771 1.00 97.38 320 LEU A C 1
ATOM 2594 O O . LEU A 1 320 ? 11.447 -12.341 -9.492 1.00 97.38 320 LEU A O 1
ATOM 2598 N N . MET A 1 321 ? 10.588 -10.354 -8.955 1.00 96.81 321 MET A N 1
ATOM 2599 C CA . MET A 1 321 ? 9.945 -10.782 -7.718 1.00 96.81 321 MET A CA 1
ATOM 2600 C C . MET A 1 321 ? 8.570 -10.121 -7.574 1.00 96.81 321 MET A C 1
ATOM 2602 O O . MET A 1 321 ? 8.495 -8.905 -7.401 1.00 96.81 321 MET A O 1
ATOM 2606 N N . PRO A 1 322 ? 7.480 -10.903 -7.548 1.00 96.06 322 PRO A N 1
ATOM 2607 C CA . PRO A 1 322 ? 6.194 -10.409 -7.084 1.00 96.06 322 PRO A CA 1
ATOM 2608 C C . PRO A 1 322 ? 6.283 -10.032 -5.603 1.00 96.06 322 PRO A C 1
ATOM 2610 O O . PRO A 1 322 ? 6.716 -10.837 -4.772 1.00 96.06 322 PRO A O 1
ATOM 2613 N N . CYS A 1 323 ? 5.868 -8.817 -5.265 1.00 94.62 323 CYS A N 1
ATOM 2614 C CA . CYS A 1 323 ? 5.868 -8.290 -3.908 1.00 94.62 323 CYS A CA 1
ATOM 2615 C C . CYS A 1 323 ? 4.442 -7.880 -3.525 1.00 94.62 323 CYS A C 1
ATOM 2617 O O . CYS A 1 323 ? 3.920 -6.898 -4.039 1.00 94.62 323 CYS A O 1
ATOM 2619 N N . GLY A 1 324 ? 3.802 -8.649 -2.637 1.00 89.94 324 GLY A N 1
ATOM 2620 C CA . GLY A 1 324 ? 2.444 -8.368 -2.135 1.00 89.94 324 GLY A CA 1
ATOM 2621 C C . GLY A 1 324 ? 2.382 -7.324 -1.012 1.00 89.94 324 GLY A C 1
ATOM 2622 O O . GLY A 1 324 ? 1.304 -6.997 -0.532 1.00 89.94 324 GLY A O 1
ATOM 2623 N N . SER A 1 325 ? 3.537 -6.821 -0.575 1.00 89.62 325 SER A N 1
ATOM 2624 C CA . SER A 1 325 ? 3.655 -5.681 0.332 1.00 89.62 325 SER A CA 1
ATOM 2625 C C . SER A 1 325 ? 4.351 -4.570 -0.444 1.00 89.62 325 SER A C 1
ATOM 2627 O O . SER A 1 325 ? 5.565 -4.389 -0.364 1.00 89.62 325 SER A O 1
ATOM 2629 N N . THR A 1 326 ? 3.593 -3.883 -1.293 1.00 94.31 326 THR A N 1
ATOM 2630 C CA . THR A 1 326 ? 4.066 -2.735 -2.077 1.00 94.31 326 THR A CA 1
ATOM 2631 C C . THR A 1 326 ? 3.002 -1.656 -2.064 1.00 94.31 326 THR A C 1
ATOM 2633 O O . THR A 1 326 ? 1.846 -1.956 -2.345 1.00 94.31 326 THR A O 1
ATOM 2636 N N . THR A 1 327 ? 3.365 -0.417 -1.748 1.00 94.12 327 THR A N 1
ATOM 2637 C CA . THR A 1 327 ? 2.416 0.703 -1.653 1.00 94.12 327 THR A CA 1
ATOM 2638 C C . THR A 1 327 ? 3.112 2.038 -1.909 1.00 94.12 327 THR A C 1
ATOM 2640 O O . THR A 1 327 ? 4.336 2.139 -1.795 1.00 94.12 327 THR A O 1
ATOM 2643 N N . VAL A 1 328 ? 2.349 3.076 -2.244 1.00 95.62 328 VAL A N 1
ATOM 2644 C CA . VAL A 1 328 ? 2.862 4.451 -2.322 1.00 95.62 328 VAL A CA 1
ATOM 2645 C C . VAL A 1 328 ? 2.913 5.037 -0.913 1.00 95.62 328 VAL A C 1
ATOM 2647 O O . VAL A 1 328 ? 1.919 5.003 -0.192 1.00 95.62 328 VAL A O 1
ATOM 2650 N N . LEU A 1 329 ? 4.066 5.584 -0.522 1.00 96.06 329 LEU A N 1
ATOM 2651 C CA . LEU A 1 329 ? 4.286 6.110 0.831 1.00 96.06 329 LEU A CA 1
ATOM 2652 C C . LEU A 1 329 ? 4.529 7.616 0.873 1.00 96.06 329 LEU A C 1
ATOM 2654 O O . LEU A 1 329 ? 4.218 8.235 1.879 1.00 96.06 329 LEU A O 1
ATOM 2658 N N . VAL A 1 330 ? 5.067 8.235 -0.176 1.00 97.38 330 VAL A N 1
ATOM 2659 C CA . VAL A 1 330 ? 5.385 9.675 -0.167 1.00 97.38 330 VAL A CA 1
ATOM 2660 C C . VAL A 1 330 ? 4.893 10.290 -1.465 1.00 97.38 330 VAL A C 1
ATOM 2662 O O . VAL A 1 330 ? 5.106 9.707 -2.525 1.00 97.38 330 VAL A O 1
ATOM 2665 N N . ARG A 1 331 ? 4.232 11.457 -1.408 1.00 96.12 331 ARG A N 1
ATOM 2666 C CA . ARG A 1 331 ? 3.812 12.171 -2.627 1.00 96.12 331 ARG A CA 1
ATOM 2667 C C . ARG A 1 331 ? 4.948 12.968 -3.257 1.00 96.12 331 ARG A C 1
ATOM 2669 O O . ARG A 1 331 ? 5.055 12.959 -4.476 1.00 96.12 331 ARG A O 1
ATOM 2676 N N . SER A 1 332 ? 5.725 13.699 -2.464 1.00 96.50 332 SER A N 1
ATOM 2677 C CA . SER A 1 332 ? 6.799 14.567 -2.959 1.00 96.50 332 SER A CA 1
ATOM 2678 C C . SER A 1 332 ? 8.092 14.386 -2.148 1.00 96.50 332 SER A C 1
ATOM 2680 O O . SER A 1 332 ? 8.047 14.633 -0.938 1.00 96.50 332 SER A O 1
ATOM 2682 N N . PRO A 1 333 ? 9.199 13.940 -2.776 1.00 96.94 333 PRO A N 1
ATOM 2683 C CA . PRO A 1 333 ? 9.191 13.288 -4.091 1.00 96.94 333 PRO A CA 1
ATOM 2684 C C . PRO A 1 333 ? 8.340 12.000 -4.040 1.00 96.94 333 PRO A C 1
ATOM 2686 O O . PRO A 1 333 ? 8.108 11.443 -2.963 1.00 96.94 333 PRO A O 1
ATOM 2689 N N . LEU A 1 334 ? 7.808 11.550 -5.182 1.00 98.00 334 LEU A N 1
ATOM 2690 C CA . LEU A 1 334 ? 6.951 10.359 -5.210 1.00 98.00 334 LEU A CA 1
ATOM 2691 C C . LEU A 1 334 ? 7.775 9.133 -4.807 1.00 98.00 334 LEU A C 1
ATOM 2693 O O . LEU A 1 334 ? 8.774 8.847 -5.458 1.00 98.00 334 LEU A O 1
ATOM 2697 N N . CYS A 1 335 ? 7.350 8.393 -3.782 1.00 98.12 335 CYS A N 1
ATOM 2698 C CA . CYS A 1 335 ? 8.057 7.190 -3.344 1.00 98.12 335 CYS A CA 1
ATOM 2699 C C . CYS A 1 335 ? 7.147 5.966 -3.241 1.00 98.12 335 CYS A C 1
ATOM 2701 O O . CYS A 1 335 ? 6.061 6.027 -2.653 1.00 98.12 335 CYS A O 1
ATOM 2703 N N . ILE A 1 336 ? 7.648 4.836 -3.741 1.00 97.69 336 ILE A N 1
ATOM 2704 C CA . ILE A 1 336 ? 7.055 3.505 -3.586 1.00 97.69 336 ILE A CA 1
ATOM 2705 C C . ILE A 1 336 ? 7.857 2.737 -2.537 1.00 97.69 336 ILE A C 1
ATOM 2707 O O . ILE A 1 336 ? 9.074 2.596 -2.653 1.00 97.69 336 ILE A O 1
ATOM 2711 N N . GLY A 1 337 ? 7.171 2.223 -1.520 1.00 97.38 337 GLY A N 1
ATOM 2712 C CA . GLY A 1 337 ? 7.751 1.298 -0.554 1.00 97.38 337 GLY A CA 1
ATOM 2713 C C . GLY A 1 337 ? 7.561 -0.144 -1.000 1.00 97.38 337 GLY A C 1
ATOM 2714 O O . GLY A 1 337 ? 6.434 -0.553 -1.287 1.00 97.38 337 GLY A O 1
ATOM 2715 N N . ILE A 1 338 ? 8.647 -0.917 -1.012 1.00 97.56 338 ILE A N 1
ATOM 2716 C CA . ILE A 1 338 ? 8.612 -2.380 -1.136 1.00 97.56 338 ILE A CA 1
ATOM 2717 C C . ILE A 1 338 ? 9.123 -3.009 0.158 1.00 97.56 338 ILE A C 1
ATOM 2719 O O . ILE A 1 338 ? 10.110 -2.547 0.735 1.00 97.56 338 ILE A O 1
ATOM 2723 N N . PHE A 1 339 ? 8.460 -4.071 0.613 1.00 95.88 339 PHE A N 1
ATOM 2724 C CA . PHE A 1 339 ? 8.799 -4.743 1.866 1.00 95.88 339 PHE A CA 1
ATOM 2725 C C . PHE A 1 339 ? 9.214 -6.180 1.578 1.00 95.88 339 PHE A C 1
ATOM 2727 O O . PHE A 1 339 ? 8.408 -7.025 1.182 1.00 95.88 339 PHE A O 1
ATOM 2734 N N . VAL A 1 340 ? 10.507 -6.454 1.731 1.00 95.88 340 VAL A N 1
ATOM 2735 C CA . VAL A 1 340 ? 11.138 -7.680 1.237 1.00 95.88 340 VAL A CA 1
ATOM 2736 C C . VAL A 1 340 ? 11.585 -8.543 2.406 1.00 95.88 340 VAL A C 1
ATOM 2738 O O . VAL A 1 340 ? 12.351 -8.102 3.260 1.00 95.88 340 VAL A O 1
ATOM 2741 N N . SER A 1 341 ? 11.109 -9.787 2.444 1.00 94.12 341 SER A N 1
ATOM 2742 C CA . SER A 1 341 ? 11.445 -10.720 3.520 1.00 94.12 341 SER A CA 1
ATOM 2743 C C . SER A 1 341 ? 12.936 -11.082 3.509 1.00 94.12 341 SER A C 1
ATOM 2745 O O . SER A 1 341 ? 13.477 -11.491 2.475 1.00 94.12 341 SER A O 1
ATOM 2747 N N . TYR A 1 342 ? 13.591 -10.936 4.663 1.00 93.25 342 TYR A N 1
ATOM 2748 C CA . TYR A 1 342 ? 15.000 -11.291 4.882 1.00 93.25 342 TYR A CA 1
ATOM 2749 C C . TYR A 1 342 ? 15.209 -12.412 5.896 1.00 93.25 342 TYR A C 1
ATOM 2751 O O . TYR A 1 342 ? 16.326 -12.930 5.984 1.00 93.25 342 TYR A O 1
ATOM 2759 N N . ALA A 1 343 ? 14.169 -12.730 6.666 1.00 88.06 343 ALA A N 1
ATOM 2760 C CA . ALA A 1 343 ? 14.183 -13.784 7.664 1.00 88.06 343 ALA A CA 1
ATOM 2761 C C . ALA A 1 343 ? 13.849 -15.139 7.029 1.00 88.06 343 ALA A C 1
ATOM 2763 O O . ALA A 1 343 ? 13.037 -15.213 6.108 1.00 88.06 343 ALA A O 1
ATOM 2764 N N . ASP A 1 344 ? 14.455 -16.197 7.561 1.00 86.38 344 ASP A N 1
ATOM 2765 C CA . ASP A 1 344 ? 14.176 -17.588 7.204 1.00 86.38 344 ASP A CA 1
ATOM 2766 C C . ASP A 1 344 ? 13.356 -18.229 8.328 1.00 86.38 344 ASP A C 1
ATOM 2768 O O . ASP A 1 344 ? 13.875 -18.962 9.166 1.00 86.38 344 ASP A O 1
ATOM 2772 N N . VAL A 1 345 ? 12.068 -17.878 8.383 1.00 82.88 345 VAL A N 1
ATOM 2773 C CA . VAL A 1 345 ? 11.136 -18.368 9.413 1.00 82.88 345 VAL A CA 1
ATOM 2774 C C . VAL A 1 345 ? 10.539 -19.711 8.991 1.00 82.88 345 VAL A C 1
ATOM 2776 O O . VAL A 1 345 ? 10.478 -20.643 9.786 1.00 82.88 345 VAL A O 1
ATOM 2779 N N . ASN A 1 346 ? 10.089 -19.818 7.737 1.00 78.69 346 ASN A N 1
ATOM 2780 C CA . ASN A 1 346 ? 9.552 -21.043 7.138 1.00 78.69 346 ASN A CA 1
ATOM 2781 C C . ASN A 1 346 ? 9.535 -20.930 5.596 1.00 78.69 346 ASN A C 1
ATOM 2783 O O . ASN A 1 346 ? 9.980 -19.940 5.019 1.00 78.69 346 ASN A O 1
ATOM 2787 N N . GLU A 1 347 ? 8.971 -21.919 4.898 1.00 75.19 347 GLU A N 1
ATOM 2788 C CA . GLU A 1 347 ? 8.828 -21.916 3.428 1.00 75.19 347 GLU A CA 1
ATOM 2789 C C . GLU A 1 347 ? 8.034 -20.711 2.864 1.00 75.19 347 GLU A C 1
ATOM 2791 O O . GLU A 1 347 ? 8.179 -20.318 1.697 1.00 75.19 347 GLU A O 1
ATOM 2796 N N . ARG A 1 348 ? 7.192 -20.077 3.689 1.00 73.62 348 ARG A N 1
ATOM 2797 C CA . ARG A 1 348 ? 6.385 -18.907 3.316 1.00 73.62 348 ARG A CA 1
ATOM 2798 C C . ARG A 1 348 ? 7.159 -17.605 3.481 1.00 73.62 348 ARG A C 1
ATOM 2800 O O . ARG A 1 348 ? 7.118 -16.761 2.578 1.00 73.62 348 ARG A O 1
ATOM 2807 N N . TYR A 1 349 ? 7.902 -17.493 4.571 1.00 80.50 349 TYR A N 1
ATOM 2808 C CA . TYR A 1 349 ? 8.700 -16.334 4.948 1.00 80.50 349 TYR A CA 1
ATOM 2809 C C . TYR A 1 349 ? 10.175 -16.717 4.910 1.00 80.50 349 TYR A C 1
ATOM 2811 O O . TYR A 1 349 ? 10.745 -17.167 5.903 1.00 80.50 349 TYR A O 1
ATOM 2819 N N . SER A 1 350 ? 10.738 -16.584 3.712 1.00 86.19 350 SER A N 1
ATOM 2820 C CA . SER A 1 350 ? 12.113 -16.939 3.391 1.00 86.19 350 SER A CA 1
ATOM 2821 C C . SER A 1 350 ? 12.842 -15.735 2.813 1.00 86.19 350 SER A C 1
ATOM 2823 O O . SER A 1 350 ? 12.242 -14.904 2.110 1.00 86.19 350 SER A O 1
ATOM 2825 N N . ARG A 1 351 ? 14.158 -15.704 3.004 1.00 91.81 351 ARG A N 1
ATOM 2826 C CA . ARG A 1 351 ? 15.034 -14.688 2.433 1.00 91.81 351 ARG A CA 1
ATOM 2827 C C . ARG A 1 351 ? 14.884 -14.617 0.912 1.00 91.81 351 ARG A C 1
ATOM 2829 O O . ARG A 1 351 ? 14.845 -15.636 0.218 1.00 91.81 351 ARG A O 1
ATOM 2836 N N . ARG A 1 352 ? 14.804 -13.399 0.370 1.00 92.62 352 ARG A N 1
ATOM 2837 C CA . ARG A 1 352 ? 14.684 -13.163 -1.079 1.00 92.62 352 ARG A CA 1
ATOM 2838 C C . ARG A 1 352 ? 16.019 -12.757 -1.697 1.00 92.62 352 ARG A C 1
ATOM 2840 O O . ARG A 1 352 ? 16.688 -11.861 -1.192 1.00 92.62 352 ARG A O 1
ATOM 2847 N N . ALA A 1 353 ? 16.368 -13.363 -2.834 1.00 91.62 353 ALA A N 1
ATOM 2848 C CA . ALA A 1 353 ? 17.575 -13.016 -3.591 1.00 91.62 353 ALA A CA 1
ATOM 2849 C C . ALA A 1 353 ? 17.585 -11.550 -4.063 1.00 91.62 353 ALA A C 1
ATOM 2851 O O . ALA A 1 353 ? 18.648 -10.940 -4.146 1.00 91.62 353 ALA A O 1
ATOM 2852 N N . THR A 1 354 ? 16.399 -10.963 -4.272 1.00 95.12 354 THR A N 1
ATOM 2853 C CA . THR A 1 354 ? 16.216 -9.543 -4.600 1.00 95.12 354 THR A CA 1
ATOM 2854 C C . THR A 1 354 ? 16.913 -8.614 -3.607 1.00 95.12 354 THR A C 1
ATOM 2856 O O . THR A 1 354 ? 17.430 -7.596 -4.040 1.00 95.12 354 THR A O 1
ATOM 2859 N N . LEU A 1 355 ? 17.013 -8.976 -2.320 1.00 96.38 355 LEU A N 1
ATOM 2860 C CA . LEU A 1 355 ? 17.711 -8.166 -1.310 1.00 96.38 355 LEU A CA 1
ATOM 2861 C C . LEU A 1 355 ? 19.137 -7.810 -1.742 1.00 96.38 355 LEU A C 1
ATOM 2863 O O . LEU A 1 355 ? 19.502 -6.645 -1.723 1.00 96.38 355 LEU A O 1
ATOM 2867 N N . ARG A 1 356 ? 19.905 -8.802 -2.216 1.00 94.69 356 ARG A N 1
ATOM 2868 C CA . ARG A 1 356 ? 21.294 -8.588 -2.652 1.00 94.69 356 ARG A CA 1
ATOM 2869 C C . ARG A 1 356 ? 21.363 -7.609 -3.821 1.00 94.69 356 ARG A C 1
ATOM 2871 O O . ARG A 1 356 ? 22.148 -6.677 -3.789 1.00 94.69 356 ARG A O 1
ATOM 2878 N N . ALA A 1 357 ? 20.488 -7.785 -4.811 1.00 94.38 357 ALA A N 1
ATOM 2879 C CA . ALA A 1 357 ? 20.421 -6.892 -5.963 1.00 94.38 357 ALA A CA 1
ATOM 2880 C C . ALA A 1 357 ? 20.107 -5.440 -5.556 1.00 94.38 357 ALA A C 1
ATOM 2882 O O . ALA A 1 357 ? 20.705 -4.511 -6.089 1.00 94.38 357 ALA A O 1
ATOM 2883 N N . LEU A 1 358 ? 19.189 -5.237 -4.605 1.00 96.94 358 LEU A N 1
ATOM 2884 C CA . LEU A 1 358 ? 18.837 -3.901 -4.115 1.00 96.94 358 LEU A CA 1
ATOM 2885 C C . LEU A 1 358 ? 19.958 -3.274 -3.285 1.00 96.94 358 LEU A C 1
ATOM 2887 O O . LEU A 1 358 ? 20.217 -2.085 -3.442 1.00 96.94 358 LEU A O 1
ATOM 2891 N N . ASP A 1 359 ? 20.621 -4.061 -2.438 1.00 96.44 359 ASP A N 1
ATOM 2892 C CA . ASP A 1 359 ? 21.742 -3.598 -1.616 1.00 96.44 359 ASP A CA 1
ATOM 2893 C C . ASP A 1 359 ? 22.949 -3.204 -2.488 1.00 96.44 359 ASP A C 1
ATOM 2895 O O . ASP A 1 359 ? 23.590 -2.188 -2.223 1.00 96.44 359 ASP A O 1
ATOM 2899 N N . ASP A 1 360 ? 23.223 -3.961 -3.557 1.00 94.50 360 ASP A N 1
ATOM 2900 C CA . ASP A 1 360 ? 24.357 -3.723 -4.458 1.00 94.50 360 ASP A CA 1
ATOM 2901 C C . ASP A 1 360 ? 24.113 -2.546 -5.419 1.00 94.50 360 ASP A C 1
ATOM 2903 O O . ASP A 1 360 ? 25.021 -1.759 -5.692 1.00 94.50 360 ASP A O 1
ATOM 2907 N N . THR A 1 361 ? 22.896 -2.422 -5.962 1.00 95.81 361 THR A N 1
ATOM 2908 C CA . THR A 1 361 ? 22.591 -1.434 -7.016 1.00 95.81 361 THR A CA 1
ATOM 2909 C C . THR A 1 361 ? 21.926 -0.163 -6.495 1.00 95.81 361 THR A C 1
ATOM 2911 O O . THR A 1 361 ? 22.036 0.888 -7.129 1.00 95.81 361 THR A O 1
ATOM 2914 N N . GLY A 1 362 ? 21.209 -0.237 -5.369 1.00 97.44 362 GLY A N 1
ATOM 2915 C CA . GLY A 1 362 ? 20.379 0.853 -4.854 1.00 97.44 362 GLY A CA 1
ATOM 2916 C C . GLY A 1 362 ? 19.232 1.254 -5.790 1.00 97.44 362 GLY A C 1
ATOM 2917 O O . GLY A 1 362 ? 18.764 2.393 -5.726 1.00 97.44 362 GLY A O 1
ATOM 2918 N N . ARG A 1 363 ? 18.804 0.373 -6.705 1.00 97.56 363 ARG A N 1
ATOM 2919 C CA . ARG A 1 363 ? 17.821 0.675 -7.759 1.00 97.56 363 ARG A CA 1
ATOM 2920 C C . ARG A 1 363 ? 16.882 -0.506 -8.004 1.00 97.56 363 ARG A C 1
ATOM 2922 O O . ARG A 1 363 ? 17.262 -1.662 -7.835 1.00 97.56 363 ARG A O 1
ATOM 2929 N N . PHE A 1 364 ? 15.652 -0.213 -8.410 1.00 98.56 364 PHE A N 1
ATOM 2930 C CA . PHE A 1 364 ? 14.692 -1.214 -8.882 1.00 98.56 364 PHE A CA 1
ATOM 2931 C C . PHE A 1 364 ? 13.652 -0.592 -9.805 1.00 98.56 364 PHE A C 1
ATOM 2933 O O . PHE A 1 364 ? 13.469 0.624 -9.809 1.00 98.56 364 PHE A O 1
ATOM 2940 N N . ALA A 1 365 ? 12.920 -1.431 -10.532 1.00 98.56 365 ALA A N 1
ATOM 2941 C CA . ALA A 1 365 ? 11.682 -1.031 -11.180 1.00 98.56 365 ALA A CA 1
ATOM 2942 C C . ALA A 1 365 ? 10.487 -1.742 -10.540 1.00 98.56 365 ALA A C 1
ATOM 2944 O O . ALA A 1 365 ? 10.568 -2.899 -10.129 1.00 98.56 365 ALA A O 1
ATOM 2945 N N . CYS A 1 366 ? 9.373 -1.023 -10.427 1.00 98.62 366 CYS A N 1
ATOM 2946 C CA . CYS A 1 366 ? 8.105 -1.531 -9.920 1.00 98.62 366 CYS A CA 1
ATOM 2947 C C . CYS A 1 366 ? 7.070 -1.503 -11.046 1.00 98.62 366 CYS A C 1
ATOM 2949 O O . CYS A 1 366 ? 6.544 -0.444 -11.394 1.00 98.62 366 CYS A O 1
ATOM 2951 N N . GLY A 1 367 ? 6.800 -2.665 -11.637 1.00 98.44 367 GLY A N 1
ATOM 2952 C CA . GLY A 1 367 ? 5.727 -2.853 -12.609 1.00 98.44 367 GLY A CA 1
ATOM 2953 C C . GLY A 1 367 ? 4.374 -3.022 -11.922 1.00 98.44 367 GLY A C 1
ATOM 2954 O O . GLY A 1 367 ? 4.284 -3.690 -10.889 1.00 98.44 367 GLY A O 1
ATOM 2955 N N . VAL A 1 368 ? 3.318 -2.453 -12.505 1.00 98.25 368 VAL A N 1
ATOM 2956 C CA . VAL A 1 368 ? 1.934 -2.623 -12.039 1.00 98.25 368 VAL A CA 1
ATOM 2957 C C . VAL A 1 368 ? 1.327 -3.865 -12.697 1.00 98.25 368 VAL A C 1
ATOM 2959 O O . VAL A 1 368 ? 1.002 -3.812 -13.885 1.00 98.25 368 VAL A O 1
ATOM 2962 N N . PRO A 1 369 ? 1.162 -4.989 -11.973 1.00 97.25 369 PRO A N 1
ATOM 2963 C CA . PRO A 1 369 ? 0.429 -6.138 -12.495 1.00 97.25 369 PRO A CA 1
ATOM 2964 C C . PRO A 1 369 ? -1.048 -5.789 -12.722 1.00 97.25 369 PRO A C 1
ATOM 2966 O O . PRO A 1 369 ? -1.585 -4.895 -12.071 1.00 97.25 369 PRO A O 1
ATOM 2969 N N . PHE A 1 370 ? -1.716 -6.517 -13.615 1.00 96.31 370 PHE A N 1
ATOM 2970 C CA . PHE A 1 370 ? -3.143 -6.374 -13.911 1.00 96.31 370 PHE A CA 1
ATOM 2971 C C . PHE A 1 370 ? -3.810 -7.752 -14.036 1.00 96.31 370 PHE A C 1
ATOM 2973 O O . PHE A 1 370 ? -3.125 -8.768 -14.161 1.00 96.31 370 PHE A O 1
ATOM 2980 N N . ASP A 1 371 ? -5.138 -7.783 -13.932 1.00 94.62 371 ASP A N 1
ATOM 2981 C CA . ASP A 1 371 ? -5.972 -8.991 -13.945 1.00 94.62 371 ASP A CA 1
ATOM 2982 C C . ASP A 1 371 ? -5.977 -9.642 -15.340 1.00 94.62 371 ASP A C 1
ATOM 2984 O O . ASP A 1 371 ? -6.817 -9.343 -16.189 1.00 94.62 371 ASP A O 1
ATOM 2988 N N . ASN A 1 372 ? -4.960 -10.467 -15.594 1.00 93.62 372 ASN A N 1
ATOM 2989 C CA . ASN A 1 372 ? -4.702 -11.164 -16.850 1.00 93.62 372 ASN A CA 1
ATOM 2990 C C . ASN A 1 372 ? -3.975 -12.490 -16.571 1.00 93.62 372 ASN A C 1
ATOM 2992 O O . ASN A 1 372 ? -3.036 -12.529 -15.773 1.00 93.62 372 ASN A O 1
ATOM 2996 N N . ASP A 1 373 ? -4.377 -13.562 -17.256 1.00 92.06 373 ASP A N 1
ATOM 2997 C CA . ASP A 1 373 ? -3.865 -14.918 -17.015 1.00 92.06 373 ASP A CA 1
ATOM 2998 C C . ASP A 1 373 ? -2.341 -15.028 -17.168 1.00 92.06 373 ASP A C 1
ATOM 3000 O O . ASP A 1 373 ? -1.686 -15.651 -16.333 1.00 92.06 373 ASP A O 1
ATOM 3004 N N . LYS A 1 374 ? -1.748 -14.370 -18.175 1.00 91.81 374 LYS A N 1
ATOM 3005 C CA . LYS A 1 374 ? -0.291 -14.347 -18.386 1.00 91.81 374 LYS A CA 1
ATOM 3006 C C . LYS A 1 374 ? 0.425 -13.727 -17.185 1.00 91.81 374 LYS A C 1
ATOM 3008 O O . LYS A 1 374 ? 1.402 -14.286 -16.691 1.00 91.81 374 LYS A O 1
ATOM 3013 N N . ILE A 1 375 ? -0.081 -12.603 -16.675 1.00 95.19 375 ILE A N 1
ATOM 3014 C CA . ILE A 1 375 ? 0.483 -11.923 -15.499 1.00 95.19 375 ILE A CA 1
ATOM 3015 C C . ILE A 1 375 ? 0.305 -12.768 -14.232 1.00 95.19 375 ILE A C 1
ATOM 3017 O O . ILE A 1 375 ? 1.226 -12.874 -13.420 1.00 95.19 375 ILE A O 1
ATOM 3021 N N . VAL A 1 376 ? -0.857 -13.397 -14.060 1.00 94.19 376 VAL A N 1
ATOM 3022 C CA . VAL A 1 376 ? -1.154 -14.260 -12.909 1.00 94.19 376 VAL A CA 1
ATOM 3023 C C . VAL A 1 376 ? -0.238 -15.487 -12.887 1.00 94.19 376 VAL A C 1
ATOM 3025 O O . VAL A 1 376 ? 0.312 -15.812 -11.831 1.00 94.19 376 VAL A O 1
ATOM 3028 N N . GLU A 1 377 ? -0.016 -16.143 -14.026 1.00 91.88 377 GLU A N 1
ATOM 3029 C CA . GLU A 1 377 ? 0.921 -17.267 -14.132 1.00 91.88 377 GLU A CA 1
ATOM 3030 C C . GLU A 1 377 ? 2.373 -16.826 -13.908 1.00 91.88 377 GLU A C 1
ATOM 3032 O O . GLU A 1 377 ? 3.107 -17.491 -13.170 1.00 91.88 377 GLU A O 1
ATOM 3037 N N . ALA A 1 378 ? 2.770 -15.657 -14.417 1.00 94.25 378 ALA A N 1
ATOM 3038 C CA . ALA A 1 378 ? 4.088 -15.094 -14.142 1.00 94.25 378 ALA A CA 1
ATOM 3039 C C . ALA A 1 378 ? 4.305 -14.821 -12.644 1.00 94.25 378 ALA A C 1
ATOM 3041 O O . ALA A 1 378 ? 5.370 -15.133 -12.103 1.00 94.25 378 ALA A O 1
ATOM 3042 N N . ILE A 1 379 ? 3.290 -14.304 -11.939 1.00 94.75 379 ILE A N 1
ATOM 3043 C CA . ILE A 1 379 ? 3.329 -14.115 -10.481 1.00 94.75 379 ILE A CA 1
ATOM 3044 C C . ILE A 1 379 ? 3.510 -15.457 -9.765 1.00 94.75 379 ILE A C 1
ATOM 3046 O O . ILE A 1 379 ? 4.363 -15.571 -8.877 1.00 94.75 379 ILE A O 1
ATOM 3050 N N . LYS A 1 380 ? 2.747 -16.489 -10.149 1.00 92.62 380 LYS A N 1
ATOM 3051 C CA . LYS A 1 380 ? 2.874 -17.835 -9.566 1.00 92.62 380 LYS A CA 1
ATOM 3052 C C . LYS A 1 380 ? 4.277 -18.399 -9.785 1.00 92.62 380 LYS A C 1
ATOM 3054 O O . LYS A 1 380 ? 4.885 -18.879 -8.827 1.00 92.62 380 LYS A O 1
ATOM 3059 N N . TYR A 1 381 ? 4.822 -18.299 -10.995 1.00 92.19 381 TYR A N 1
ATOM 3060 C CA . TYR A 1 381 ? 6.170 -18.777 -11.310 1.00 92.19 381 TYR A CA 1
ATOM 3061 C C . TYR A 1 381 ? 7.235 -18.012 -10.512 1.00 92.19 381 TYR A C 1
ATOM 3063 O O . TYR A 1 381 ? 7.980 -18.583 -9.708 1.00 92.19 381 TYR A O 1
ATOM 3071 N N . ALA A 1 382 ? 7.267 -16.686 -10.663 1.00 93.44 382 ALA A N 1
ATOM 3072 C CA . ALA A 1 382 ? 8.312 -15.845 -10.098 1.00 93.44 382 ALA A CA 1
ATOM 3073 C C . ALA A 1 382 ? 8.258 -15.743 -8.562 1.00 93.44 382 ALA A C 1
ATOM 3075 O O . ALA A 1 382 ? 9.278 -15.454 -7.929 1.00 93.44 382 ALA A O 1
ATOM 3076 N N . GLY A 1 383 ? 7.102 -16.001 -7.941 1.00 90.69 383 GLY A N 1
ATOM 3077 C CA . GLY A 1 383 ? 6.946 -16.065 -6.486 1.00 90.69 383 GLY A CA 1
ATOM 3078 C C . GLY A 1 383 ? 7.523 -17.334 -5.839 1.00 90.69 383 GLY A C 1
ATOM 3079 O O . GLY A 1 383 ? 7.861 -17.304 -4.646 1.00 90.69 383 GLY A O 1
ATOM 3080 N N . ASN A 1 384 ? 7.660 -18.418 -6.615 1.00 88.38 384 ASN A N 1
ATOM 3081 C CA . ASN A 1 384 ? 8.104 -19.740 -6.152 1.00 88.38 384 ASN A CA 1
ATOM 3082 C C . ASN A 1 384 ? 9.553 -20.087 -6.540 1.00 88.38 384 ASN A C 1
ATOM 3084 O O . ASN A 1 384 ? 10.160 -20.944 -5.901 1.00 88.38 384 ASN A O 1
ATOM 3088 N N . ILE A 1 385 ? 10.132 -19.423 -7.543 1.00 87.00 385 ILE A N 1
ATOM 3089 C CA . ILE A 1 385 ? 11.474 -19.741 -8.058 1.00 87.00 385 ILE A CA 1
ATOM 3090 C C . ILE A 1 385 ? 12.438 -18.584 -7.770 1.00 87.00 385 ILE A C 1
ATOM 3092 O O . ILE A 1 385 ? 12.109 -17.427 -8.008 1.00 87.00 385 ILE A O 1
ATOM 3096 N N . SER A 1 386 ? 13.627 -18.861 -7.222 1.00 86.94 386 SER A N 1
ATOM 3097 C CA . SER A 1 386 ? 14.684 -17.846 -7.042 1.00 86.94 386 SER A CA 1
ATOM 3098 C C . SER A 1 386 ? 15.512 -17.700 -8.318 1.00 86.94 386 SER A C 1
ATOM 3100 O O . SER A 1 386 ? 15.706 -18.686 -9.024 1.00 86.94 386 SER A O 1
ATOM 3102 N N . ILE A 1 387 ? 16.070 -16.513 -8.562 1.00 88.06 387 ILE A N 1
ATOM 3103 C CA . ILE A 1 387 ? 17.057 -16.283 -9.632 1.00 88.06 387 ILE A CA 1
ATOM 3104 C C . ILE A 1 387 ? 18.277 -17.211 -9.516 1.00 88.06 387 ILE A C 1
ATOM 3106 O O . ILE A 1 387 ? 18.816 -17.649 -10.522 1.00 88.06 387 ILE A O 1
ATOM 3110 N N . ASP A 1 388 ? 18.660 -17.605 -8.296 1.00 86.12 388 ASP A N 1
ATOM 3111 C CA . ASP A 1 388 ? 19.767 -18.551 -8.079 1.00 86.12 388 ASP A CA 1
ATOM 3112 C C . ASP A 1 388 ? 19.471 -19.957 -8.635 1.00 86.12 388 ASP A C 1
ATOM 3114 O O . ASP A 1 388 ? 20.389 -20.740 -8.870 1.00 86.12 388 ASP A O 1
ATOM 3118 N N . LYS A 1 389 ? 18.186 -20.297 -8.815 1.00 87.12 389 LYS A N 1
ATOM 3119 C CA . LYS A 1 389 ? 17.737 -21.556 -9.427 1.00 87.12 389 LYS A CA 1
ATOM 3120 C C . LYS A 1 389 ? 17.465 -21.412 -10.925 1.00 87.12 389 LYS A C 1
ATOM 3122 O O . LYS A 1 389 ? 17.522 -22.406 -11.641 1.00 87.12 389 LYS A O 1
ATOM 3127 N N . ASP A 1 390 ? 17.141 -20.204 -11.378 1.00 88.50 390 ASP A N 1
ATOM 3128 C CA . ASP A 1 390 ? 16.779 -19.908 -12.759 1.00 88.50 390 ASP A CA 1
ATOM 3129 C C . ASP A 1 390 ? 17.261 -18.509 -13.156 1.00 88.50 390 ASP A C 1
ATOM 3131 O O . ASP A 1 390 ? 16.635 -17.501 -12.833 1.00 88.50 390 ASP A O 1
ATOM 3135 N N . ILE A 1 391 ? 18.366 -18.446 -13.895 1.00 90.12 391 ILE A N 1
ATOM 3136 C CA . ILE A 1 391 ? 18.913 -17.182 -14.408 1.00 90.12 391 ILE A CA 1
ATOM 3137 C C . ILE A 1 391 ? 18.045 -16.559 -15.514 1.00 90.12 391 ILE A C 1
ATOM 3139 O O . ILE A 1 391 ? 18.156 -15.367 -15.774 1.00 90.12 391 ILE A O 1
ATOM 3143 N N . ASN A 1 392 ? 17.153 -17.339 -16.139 1.00 90.62 392 ASN A N 1
ATOM 3144 C CA . ASN A 1 392 ? 16.231 -16.892 -17.187 1.00 90.62 392 ASN A CA 1
ATOM 3145 C C . ASN A 1 392 ? 14.823 -16.639 -16.622 1.00 90.62 392 ASN A C 1
ATOM 3147 O O . ASN A 1 392 ? 13.830 -16.720 -17.346 1.00 90.62 392 ASN A O 1
ATOM 3151 N N . LYS A 1 393 ? 14.729 -16.333 -15.320 1.00 92.19 393 LYS A N 1
ATOM 3152 C CA . LYS A 1 393 ? 13.476 -16.262 -14.558 1.00 92.19 393 LYS A CA 1
ATOM 3153 C C . LYS A 1 393 ? 12.395 -15.394 -15.199 1.00 92.19 393 LYS A C 1
ATOM 3155 O O . LYS A 1 393 ? 11.230 -15.779 -15.154 1.00 92.19 393 LYS A O 1
ATOM 3160 N N . ILE A 1 394 ? 12.753 -14.236 -15.765 1.00 93.94 394 ILE A N 1
ATOM 3161 C CA . ILE A 1 394 ? 11.773 -13.348 -16.415 1.00 93.94 394 ILE A CA 1
ATOM 3162 C C . ILE A 1 394 ? 11.155 -14.051 -17.629 1.00 93.94 394 ILE A C 1
ATOM 3164 O O . ILE A 1 394 ? 9.944 -14.265 -17.651 1.00 93.94 394 ILE A O 1
ATOM 3168 N N . HIS A 1 395 ? 11.986 -14.515 -18.563 1.00 9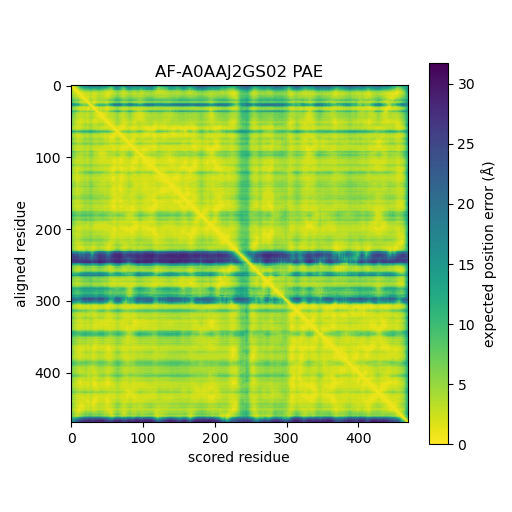1.69 395 HIS A N 1
ATOM 3169 C CA . HIS A 1 395 ? 11.522 -15.206 -19.767 1.00 91.69 395 HIS A CA 1
ATOM 3170 C C . HIS A 1 395 ? 10.754 -16.496 -19.440 1.00 91.69 395 HIS A C 1
ATOM 3172 O O . HIS A 1 395 ? 9.675 -16.737 -19.977 1.00 91.69 395 HIS A O 1
ATOM 3178 N N . ASN A 1 396 ? 11.251 -17.301 -18.495 1.00 91.12 396 ASN A N 1
ATOM 3179 C CA . ASN A 1 396 ? 10.595 -18.548 -18.094 1.00 91.12 396 ASN A CA 1
ATOM 3180 C C . ASN A 1 396 ? 9.276 -18.325 -17.337 1.00 91.12 396 ASN A C 1
ATOM 3182 O O . ASN A 1 396 ? 8.430 -19.217 -17.323 1.00 91.12 396 ASN A O 1
ATOM 3186 N N . SER A 1 397 ? 9.066 -17.138 -16.754 1.00 91.00 397 SER A N 1
ATOM 3187 C CA . SER A 1 397 ? 7.759 -16.730 -16.219 1.00 91.00 397 SER A CA 1
ATOM 3188 C C . SER A 1 397 ? 6.741 -16.374 -17.312 1.00 91.00 397 SER A C 1
ATOM 3190 O O . SER A 1 397 ? 5.571 -16.160 -17.009 1.00 91.00 397 SER A O 1
ATOM 3192 N N . GLY A 1 398 ? 7.174 -16.324 -18.575 1.00 90.69 398 GLY A N 1
ATOM 3193 C CA . GLY A 1 398 ? 6.369 -15.940 -19.730 1.00 90.69 398 GLY A CA 1
ATOM 3194 C C . GLY A 1 398 ? 6.357 -14.438 -20.010 1.00 90.69 398 GLY A C 1
ATOM 3195 O O . GLY A 1 398 ? 5.662 -14.025 -20.933 1.00 90.69 398 GLY A O 1
ATOM 3196 N N . LEU A 1 399 ? 7.092 -13.628 -19.243 1.00 93.38 399 LEU A N 1
ATOM 3197 C CA . LEU A 1 399 ? 7.194 -12.183 -19.451 1.00 93.38 399 LEU A CA 1
ATOM 3198 C C . LEU A 1 399 ? 8.428 -11.821 -20.277 1.00 93.38 399 LEU A C 1
ATOM 3200 O O . LEU A 1 399 ? 9.439 -12.522 -20.250 1.00 93.38 399 LEU A O 1
ATOM 3204 N N . GLU A 1 400 ? 8.359 -10.682 -20.950 1.00 92.25 400 GLU A N 1
ATOM 3205 C CA . GLU A 1 400 ? 9.470 -10.076 -21.677 1.00 92.25 400 GLU A CA 1
ATOM 3206 C C . GLU A 1 400 ? 9.928 -8.782 -20.994 1.00 92.25 400 GLU A C 1
ATOM 3208 O O . GLU A 1 400 ? 9.179 -8.136 -20.249 1.00 92.25 400 GLU A O 1
ATOM 3213 N N . TYR A 1 401 ? 11.182 -8.400 -21.239 1.00 94.25 401 TYR A N 1
ATOM 3214 C CA . TYR A 1 401 ? 11.736 -7.157 -20.717 1.00 94.25 401 TYR A CA 1
ATOM 3215 C C . TYR A 1 401 ? 12.598 -6.418 -21.745 1.00 94.25 401 TYR A C 1
ATOM 3217 O O . TYR A 1 401 ? 13.228 -7.020 -22.610 1.00 94.25 401 TYR A O 1
ATOM 3225 N N . GLU A 1 402 ? 12.640 -5.097 -21.613 1.00 93.00 402 GLU A N 1
ATOM 3226 C CA . GLU A 1 402 ? 13.625 -4.221 -22.244 1.00 93.00 402 GLU A CA 1
ATOM 3227 C C . GLU A 1 402 ? 14.757 -3.924 -21.254 1.00 93.00 402 GLU A C 1
ATOM 3229 O O . GLU A 1 402 ? 14.522 -3.752 -20.052 1.00 93.00 402 GLU A O 1
ATOM 3234 N N . GLU A 1 403 ? 15.986 -3.815 -21.756 1.00 93.81 403 GLU A N 1
ATOM 3235 C CA . GLU A 1 403 ? 17.108 -3.343 -20.948 1.00 93.81 403 GLU A CA 1
ATOM 3236 C C . GLU A 1 403 ? 16.955 -1.854 -20.605 1.00 93.81 403 GLU A C 1
ATOM 3238 O O . GLU A 1 403 ? 16.542 -1.029 -21.425 1.00 93.81 403 GLU A O 1
ATOM 3243 N N . ASP A 1 404 ? 17.310 -1.512 -19.372 1.00 93.69 404 ASP A N 1
ATOM 3244 C CA . ASP A 1 404 ? 17.433 -0.143 -18.890 1.00 93.69 404 ASP A CA 1
ATOM 3245 C C . ASP A 1 404 ? 18.514 -0.093 -17.806 1.00 93.69 404 ASP A C 1
ATOM 3247 O O . ASP A 1 404 ? 18.729 -1.069 -17.082 1.00 93.69 404 ASP A O 1
ATOM 3251 N N . GLU A 1 405 ? 19.198 1.043 -17.688 1.00 91.12 405 GLU A N 1
ATOM 3252 C CA . GLU A 1 405 ? 20.263 1.242 -16.699 1.00 91.12 405 GLU A CA 1
ATOM 3253 C C . GLU A 1 405 ? 19.760 1.089 -15.250 1.00 91.12 405 GLU A C 1
ATOM 3255 O O . GLU A 1 405 ? 20.517 0.691 -14.364 1.00 91.12 405 GLU A O 1
ATOM 3260 N N . TRP A 1 406 ? 18.490 1.405 -14.978 1.00 92.25 406 TRP A N 1
ATOM 3261 C CA . TRP A 1 406 ? 17.919 1.328 -13.634 1.00 92.25 406 TRP A CA 1
ATOM 3262 C C . TRP A 1 406 ? 17.571 -0.099 -13.224 1.00 92.25 406 TRP A C 1
ATOM 3264 O O . TRP A 1 406 ? 17.945 -0.530 -12.133 1.00 92.25 406 TRP A O 1
ATOM 3274 N N . ALA A 1 407 ? 16.835 -0.811 -14.073 1.00 96.75 407 ALA A N 1
ATOM 3275 C CA . ALA A 1 407 ? 16.379 -2.181 -13.860 1.00 96.75 407 ALA A CA 1
ATOM 3276 C C . ALA A 1 407 ? 15.726 -2.723 -15.147 1.00 96.75 407 ALA A C 1
ATOM 3278 O O . ALA A 1 407 ? 15.259 -1.929 -15.959 1.00 96.75 407 ALA A O 1
ATOM 3279 N N . PRO A 1 408 ? 15.596 -4.051 -15.322 1.00 97.06 408 PRO A N 1
ATOM 3280 C CA . PRO A 1 408 ? 14.826 -4.624 -16.428 1.00 97.06 408 PRO A CA 1
ATOM 3281 C C . PRO A 1 408 ? 13.394 -4.067 -16.471 1.00 97.06 408 PRO A C 1
ATOM 3283 O O . PRO A 1 408 ? 12.683 -4.124 -15.465 1.00 97.06 408 PRO A O 1
ATOM 3286 N N . ILE A 1 409 ? 12.933 -3.564 -17.616 1.00 96.06 409 ILE A N 1
ATOM 3287 C CA . ILE A 1 409 ? 11.579 -3.009 -17.763 1.00 96.06 409 ILE A CA 1
ATOM 3288 C C . ILE A 1 409 ? 10.666 -4.058 -18.379 1.00 96.06 409 ILE A C 1
ATOM 3290 O O . ILE A 1 409 ? 10.832 -4.402 -19.544 1.00 96.06 409 ILE A O 1
ATOM 3294 N N . LEU A 1 410 ? 9.669 -4.532 -17.631 1.00 96.00 410 LEU A N 1
ATOM 3295 C CA . LEU A 1 410 ? 8.677 -5.468 -18.164 1.00 96.00 410 LEU A CA 1
ATOM 3296 C C . LEU A 1 410 ? 7.822 -4.781 -19.239 1.00 96.00 410 LEU A C 1
ATOM 3298 O O . LEU A 1 410 ? 7.180 -3.765 -18.974 1.00 96.00 410 LEU A O 1
ATOM 3302 N N . THR A 1 411 ? 7.776 -5.336 -20.447 1.00 93.31 411 THR A N 1
ATOM 3303 C CA . THR A 1 411 ? 6.993 -4.761 -21.560 1.00 93.31 411 THR A CA 1
ATOM 3304 C C . THR A 1 411 ? 5.520 -5.159 -21.508 1.00 93.31 411 THR A C 1
ATOM 3306 O O . THR A 1 411 ? 4.652 -4.464 -22.045 1.00 93.31 411 THR A O 1
ATOM 3309 N N . ASP A 1 412 ? 5.222 -6.249 -20.805 1.00 94.31 412 ASP A N 1
ATOM 3310 C CA . ASP A 1 412 ? 3.873 -6.781 -20.639 1.00 94.31 412 ASP A CA 1
ATOM 3311 C C . ASP A 1 412 ? 3.013 -5.976 -19.652 1.00 94.31 412 ASP A C 1
ATOM 3313 O O . ASP A 1 412 ? 1.795 -6.112 -19.671 1.00 94.31 412 ASP A O 1
ATOM 3317 N N . VAL A 1 413 ? 3.600 -5.120 -18.803 1.00 96.19 413 VAL A N 1
ATOM 3318 C CA . VAL A 1 413 ? 2.840 -4.342 -17.806 1.00 96.19 413 VAL A CA 1
ATOM 3319 C C . VAL A 1 413 ? 2.494 -2.928 -18.298 1.00 96.19 413 VAL A C 1
ATOM 3321 O O . VAL A 1 413 ? 3.308 -2.286 -18.965 1.00 96.19 413 VAL A O 1
ATOM 3324 N N . PRO A 1 414 ? 1.311 -2.392 -17.943 1.00 96.94 414 PRO A N 1
ATOM 3325 C CA . PRO A 1 414 ? 0.845 -1.078 -18.398 1.00 96.94 414 PRO A CA 1
ATOM 3326 C C . PRO A 1 414 ? 1.633 0.105 -17.832 1.00 96.94 414 PRO A C 1
ATOM 3328 O O . PRO A 1 414 ? 1.754 1.130 -18.500 1.00 96.94 414 PRO A O 1
ATOM 3331 N N . VAL A 1 415 ? 2.156 -0.013 -16.610 1.00 98.12 415 VAL A N 1
ATOM 3332 C CA . VAL A 1 415 ? 2.856 1.064 -15.895 1.00 98.12 415 VAL A CA 1
ATOM 3333 C C . VAL A 1 415 ? 4.081 0.484 -15.203 1.00 98.12 415 VAL A C 1
ATOM 3335 O O . VAL A 1 415 ? 3.992 -0.565 -14.565 1.00 98.12 415 VAL A O 1
ATOM 3338 N N . THR A 1 416 ? 5.216 1.172 -15.304 1.00 98.25 416 THR A N 1
ATOM 3339 C CA . THR A 1 416 ? 6.442 0.839 -14.573 1.00 98.25 416 THR A CA 1
ATOM 3340 C C . THR A 1 416 ? 7.050 2.090 -13.953 1.00 98.25 416 THR A C 1
ATOM 3342 O O . THR A 1 416 ? 7.282 3.081 -14.643 1.00 98.25 416 THR A O 1
ATOM 3345 N N . PHE A 1 417 ? 7.339 2.035 -12.657 1.00 98.50 417 PHE A N 1
ATOM 3346 C CA . PHE A 1 417 ? 8.020 3.089 -11.909 1.00 98.50 417 PHE A CA 1
ATOM 3347 C C . PHE A 1 417 ? 9.503 2.731 -11.761 1.00 98.50 417 PHE A C 1
ATOM 3349 O O . PHE A 1 417 ? 9.809 1.671 -11.219 1.00 98.50 417 PHE A O 1
ATOM 3356 N N . MET A 1 418 ? 10.413 3.587 -12.231 1.00 98.25 418 MET A N 1
ATOM 3357 C CA . MET A 1 418 ? 11.854 3.448 -11.989 1.00 98.25 418 MET A CA 1
ATOM 3358 C C . MET A 1 418 ? 12.194 4.097 -10.655 1.00 98.25 418 MET A C 1
ATOM 3360 O O . MET A 1 418 ? 11.887 5.272 -10.454 1.00 98.25 418 MET A O 1
ATOM 3364 N N . CYS A 1 419 ? 12.831 3.354 -9.757 1.00 98.44 419 CYS A N 1
ATOM 3365 C CA . CYS A 1 419 ? 13.010 3.754 -8.369 1.00 98.44 419 CYS A CA 1
ATOM 3366 C C . CYS A 1 419 ? 14.485 3.764 -7.955 1.00 98.44 419 CYS A C 1
ATOM 3368 O O . CYS A 1 419 ? 15.213 2.785 -8.138 1.00 98.44 419 CYS A O 1
ATOM 3370 N N . LYS A 1 420 ? 14.897 4.852 -7.302 1.00 98.38 420 LYS A N 1
ATOM 3371 C CA . LYS A 1 420 ? 16.146 4.966 -6.549 1.00 98.38 420 LYS A CA 1
ATOM 3372 C C . LYS A 1 420 ? 15.880 4.663 -5.081 1.00 98.38 420 LYS A C 1
ATOM 3374 O O . LYS A 1 420 ? 15.063 5.337 -4.463 1.00 98.38 420 LYS A O 1
ATOM 3379 N N . VAL A 1 421 ? 16.590 3.707 -4.495 1.00 98.56 421 VAL A N 1
ATOM 3380 C CA . VAL A 1 421 ? 16.524 3.473 -3.049 1.00 98.56 421 VAL A CA 1
ATOM 3381 C C . VAL A 1 421 ? 17.111 4.688 -2.331 1.00 98.56 421 VAL A C 1
ATOM 3383 O O . VAL A 1 421 ? 18.287 5.014 -2.491 1.00 98.56 421 VAL A O 1
ATOM 3386 N N . VAL A 1 422 ? 16.274 5.369 -1.553 1.00 98.12 422 VAL A N 1
ATOM 3387 C CA . VAL A 1 422 ? 16.651 6.546 -0.752 1.00 98.12 422 VAL A CA 1
ATOM 3388 C C . VAL A 1 422 ? 16.709 6.238 0.735 1.00 98.12 422 VAL A C 1
ATOM 3390 O O . VAL A 1 422 ? 17.380 6.944 1.483 1.00 98.12 422 VAL A O 1
ATOM 3393 N N . GLN A 1 423 ? 16.045 5.164 1.162 1.00 97.75 423 GLN A N 1
ATOM 3394 C CA . GLN A 1 423 ? 16.059 4.729 2.545 1.00 97.75 423 GLN A CA 1
ATOM 3395 C C . GLN A 1 423 ? 15.815 3.225 2.665 1.00 97.75 423 GLN A C 1
ATOM 3397 O O . GLN A 1 423 ? 15.001 2.658 1.933 1.00 97.75 423 GLN A O 1
ATOM 3402 N N . THR A 1 424 ? 16.477 2.611 3.646 1.00 97.38 424 THR A N 1
ATOM 3403 C CA . THR A 1 424 ? 16.336 1.194 3.983 1.00 97.38 424 THR A CA 1
ATOM 3404 C C . THR A 1 424 ? 16.090 1.048 5.483 1.00 97.38 424 THR A C 1
ATOM 3406 O O . THR A 1 424 ? 16.865 1.578 6.274 1.00 97.38 424 THR A O 1
ATOM 3409 N N . LEU A 1 425 ? 15.036 0.333 5.892 1.00 96.00 425 LEU A N 1
ATOM 3410 C CA . LEU A 1 425 ? 14.723 0.079 7.308 1.00 96.00 425 LEU A CA 1
ATOM 3411 C C . LEU A 1 425 ? 14.447 -1.400 7.568 1.00 96.00 425 LEU A C 1
ATOM 3413 O O . LEU A 1 425 ? 13.709 -2.039 6.821 1.00 96.00 425 LEU A O 1
ATOM 3417 N N . ARG A 1 426 ? 14.985 -1.943 8.665 1.00 95.06 426 ARG A N 1
ATOM 3418 C CA . ARG A 1 426 ? 14.668 -3.303 9.126 1.00 95.06 426 ARG A CA 1
ATOM 3419 C C . ARG A 1 426 ? 13.440 -3.257 10.031 1.00 95.06 426 ARG A C 1
ATOM 3421 O O . ARG A 1 426 ? 13.428 -2.532 11.020 1.00 95.06 426 ARG A O 1
ATOM 3428 N N . LEU A 1 427 ? 12.422 -4.041 9.685 1.00 93.25 427 LEU A N 1
ATOM 3429 C CA . LEU A 1 427 ? 11.116 -4.053 10.347 1.00 93.25 427 LEU A CA 1
ATOM 3430 C C . LEU A 1 427 ? 10.832 -5.390 11.057 1.00 93.25 427 LEU A C 1
ATOM 3432 O O . LEU A 1 427 ? 9.692 -5.691 11.348 1.00 93.25 427 LEU A O 1
ATOM 3436 N N . GLY A 1 428 ? 11.824 -6.250 11.297 1.00 90.69 428 GLY A N 1
ATOM 3437 C CA . GLY A 1 428 ? 11.650 -7.531 12.004 1.00 90.69 428 GLY A CA 1
ATOM 3438 C C . GLY A 1 428 ? 11.850 -8.760 11.118 1.00 90.69 428 GLY A C 1
ATOM 3439 O O . GLY A 1 428 ? 12.815 -9.491 11.292 1.00 90.69 428 GLY A O 1
ATOM 3440 N N . THR A 1 429 ? 10.988 -8.994 10.129 1.00 92.06 429 THR A N 1
ATOM 3441 C CA . THR A 1 429 ? 11.203 -10.056 9.111 1.00 92.06 429 THR A CA 1
ATOM 3442 C C . THR A 1 429 ? 11.314 -9.525 7.696 1.00 92.06 429 THR A C 1
ATOM 3444 O O . THR A 1 429 ? 11.717 -10.260 6.790 1.00 92.06 429 THR A O 1
ATOM 3447 N N . HIS A 1 430 ? 10.974 -8.252 7.512 1.00 94.62 430 HIS A N 1
ATOM 3448 C CA . HIS A 1 430 ? 11.015 -7.544 6.246 1.00 94.62 430 HIS A CA 1
ATOM 3449 C C . HIS A 1 430 ? 11.955 -6.345 6.337 1.00 94.62 430 HIS A C 1
ATOM 3451 O O . HIS A 1 430 ? 12.088 -5.710 7.385 1.00 94.62 430 HIS A O 1
ATOM 3457 N N . ILE A 1 431 ? 12.613 -6.046 5.224 1.00 96.38 431 ILE A N 1
ATOM 3458 C CA . ILE A 1 431 ? 13.306 -4.783 5.004 1.00 96.38 431 ILE A CA 1
ATOM 3459 C C . ILE A 1 431 ? 12.390 -3.913 4.150 1.00 96.38 431 ILE A C 1
ATOM 3461 O O . ILE A 1 431 ? 11.924 -4.359 3.100 1.00 96.38 431 ILE A O 1
ATOM 3465 N N . MET A 1 432 ? 12.134 -2.688 4.594 1.00 97.50 432 MET A N 1
ATOM 3466 C CA . MET A 1 432 ? 11.580 -1.643 3.745 1.00 97.50 432 MET A CA 1
ATOM 3467 C C . MET A 1 432 ? 12.693 -1.076 2.877 1.00 97.50 432 MET A C 1
ATOM 3469 O O . MET A 1 432 ? 13.685 -0.594 3.418 1.00 97.50 432 MET A O 1
ATOM 3473 N N . TYR A 1 433 ? 12.484 -1.056 1.566 1.00 98.50 433 TYR A N 1
ATOM 3474 C CA . TYR A 1 433 ? 13.221 -0.188 0.654 1.00 98.5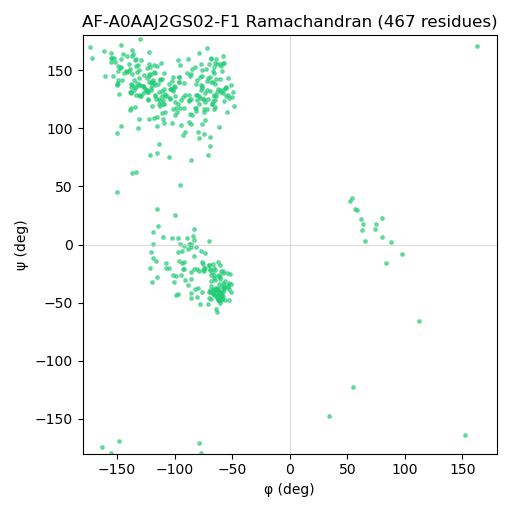0 433 TYR A CA 1
ATOM 3475 C C . TYR A 1 433 ? 12.260 0.900 0.177 1.00 98.50 433 TYR A C 1
ATOM 3477 O O . TYR A 1 433 ? 11.265 0.607 -0.493 1.00 98.50 433 TYR A O 1
ATOM 3485 N N . LEU A 1 434 ? 12.536 2.148 0.550 1.00 98.62 434 LEU A N 1
ATOM 3486 C CA . LEU A 1 434 ? 11.807 3.309 0.052 1.00 98.62 434 LEU A CA 1
ATOM 3487 C C . LEU A 1 434 ? 12.462 3.756 -1.253 1.00 98.62 434 LEU A C 1
ATOM 3489 O O . LEU A 1 434 ? 13.615 4.191 -1.258 1.00 98.62 434 LEU A O 1
ATOM 3493 N N . GLY A 1 435 ? 11.740 3.595 -2.357 1.00 98.44 435 GLY A N 1
ATOM 3494 C CA . GLY A 1 435 ? 12.195 3.958 -3.691 1.00 98.44 435 GLY A CA 1
ATOM 3495 C C . GLY A 1 435 ? 11.624 5.297 -4.137 1.00 98.44 435 GLY A C 1
ATOM 3496 O O . GLY A 1 435 ? 10.428 5.369 -4.407 1.00 98.44 435 GLY A O 1
ATOM 3497 N N . GLU A 1 436 ? 12.462 6.326 -4.259 1.00 98.44 436 GLU A N 1
ATOM 3498 C CA . GLU A 1 436 ? 12.121 7.576 -4.943 1.00 98.44 436 GLU A CA 1
ATOM 3499 C C . GLU A 1 436 ? 11.951 7.295 -6.437 1.00 98.44 436 GLU A C 1
ATOM 3501 O O . GLU A 1 436 ? 12.869 6.803 -7.096 1.00 98.44 436 GLU A O 1
ATOM 3506 N N . VAL A 1 437 ? 10.772 7.592 -6.973 1.00 98.44 437 VAL A N 1
ATOM 3507 C CA . VAL A 1 437 ? 10.458 7.397 -8.385 1.00 98.44 437 VAL A CA 1
ATOM 3508 C C . VAL A 1 437 ? 11.160 8.482 -9.197 1.00 98.44 437 VAL A C 1
ATOM 3510 O O . VAL A 1 437 ? 10.807 9.653 -9.105 1.00 98.44 437 VAL A O 1
ATOM 3513 N N . VAL A 1 438 ? 12.123 8.087 -10.027 1.00 97.50 438 VAL A N 1
ATOM 3514 C CA . VAL A 1 438 ? 12.892 9.004 -10.886 1.00 97.50 438 VAL A CA 1
ATOM 3515 C C . VAL A 1 438 ? 12.256 9.180 -12.264 1.00 97.50 438 VAL A C 1
ATOM 3517 O O . VAL A 1 438 ? 12.347 10.249 -12.872 1.00 97.50 438 VAL A O 1
ATOM 3520 N N . SER A 1 439 ? 11.578 8.146 -12.759 1.00 96.75 439 SER A N 1
ATOM 3521 C CA . SER A 1 439 ? 10.823 8.181 -14.007 1.00 96.75 439 SER A CA 1
ATOM 3522 C C . SER A 1 439 ? 9.714 7.133 -14.009 1.00 96.75 439 SER A C 1
ATOM 3524 O O . SER A 1 439 ? 9.719 6.174 -13.233 1.00 96.75 439 SER A O 1
ATOM 3526 N N . ILE A 1 440 ? 8.730 7.334 -14.878 1.00 97.75 440 ILE A N 1
ATOM 3527 C CA . ILE A 1 440 ? 7.608 6.424 -15.081 1.00 97.75 440 ILE A CA 1
ATOM 3528 C C . ILE A 1 440 ? 7.510 6.119 -16.566 1.00 97.75 440 ILE A C 1
ATOM 3530 O O . ILE A 1 440 ? 7.473 7.042 -17.375 1.00 97.75 440 ILE A O 1
ATOM 3534 N N . ARG A 1 441 ? 7.410 4.837 -16.914 1.00 96.75 441 ARG A N 1
ATOM 3535 C CA . ARG A 1 441 ? 7.036 4.368 -18.250 1.00 96.75 441 ARG A CA 1
ATOM 3536 C C . ARG A 1 441 ? 5.592 3.890 -18.222 1.00 96.75 441 ARG A C 1
ATOM 3538 O O . ARG A 1 441 ? 5.224 3.111 -17.343 1.00 96.75 441 ARG A O 1
ATOM 3545 N N . ILE A 1 442 ? 4.805 4.291 -19.207 1.00 96.88 442 ILE A N 1
ATOM 3546 C CA . ILE A 1 442 ? 3.497 3.696 -19.490 1.00 96.88 442 ILE A CA 1
ATOM 3547 C C . ILE A 1 442 ? 3.463 3.170 -20.914 1.00 96.88 442 ILE A C 1
ATOM 3549 O O . ILE A 1 442 ? 4.096 3.745 -21.798 1.00 96.88 442 ILE A O 1
ATOM 3553 N N . ARG A 1 443 ? 2.732 2.083 -21.146 1.00 94.75 443 ARG A N 1
ATOM 3554 C CA . ARG A 1 443 ? 2.474 1.625 -22.514 1.00 94.75 443 ARG A CA 1
ATOM 3555 C C . ARG A 1 443 ? 1.618 2.650 -23.254 1.00 94.75 443 ARG A C 1
ATOM 3557 O O . ARG A 1 443 ? 0.787 3.326 -22.653 1.00 94.75 443 ARG A O 1
ATOM 3564 N N . ASP A 1 444 ? 1.818 2.775 -24.556 1.00 93.06 444 ASP A N 1
ATOM 3565 C CA . ASP A 1 444 ? 1.079 3.737 -25.381 1.00 93.06 444 ASP A CA 1
ATOM 3566 C C . ASP A 1 444 ? -0.404 3.381 -25.579 1.00 93.06 444 ASP A C 1
ATOM 3568 O O . ASP A 1 444 ? -1.205 4.249 -25.921 1.00 93.06 444 ASP A O 1
ATOM 3572 N N . ASP A 1 445 ? -0.786 2.128 -25.316 1.00 94.12 445 ASP A N 1
ATOM 3573 C CA . ASP A 1 445 ? -2.172 1.674 -25.259 1.00 94.12 445 ASP A CA 1
ATOM 3574 C C . ASP A 1 445 ? -2.843 1.933 -23.900 1.00 94.12 445 ASP A C 1
ATOM 3576 O O . ASP A 1 445 ? -4.008 1.579 -23.729 1.00 94.12 445 ASP A O 1
ATOM 3580 N N . VAL A 1 446 ? -2.169 2.598 -22.957 1.00 96.06 446 VAL A N 1
ATOM 3581 C CA . VAL A 1 446 ? -2.771 3.151 -21.736 1.00 96.06 446 VAL A CA 1
ATOM 3582 C C . VAL A 1 446 ? -3.213 4.590 -22.013 1.00 96.06 446 VAL A C 1
ATOM 3584 O O . VAL A 1 446 ? -2.419 5.527 -21.947 1.00 96.06 446 VAL A O 1
ATOM 3587 N N . THR A 1 447 ? -4.493 4.770 -22.339 1.00 95.75 447 THR A N 1
ATOM 3588 C CA . THR A 1 447 ? -5.072 6.069 -22.736 1.00 95.75 447 THR A CA 1
ATOM 3589 C C . THR A 1 447 ? -6.345 6.366 -21.954 1.00 95.75 447 THR A C 1
ATOM 3591 O O . THR A 1 447 ? -6.816 5.528 -21.180 1.00 95.75 447 THR A O 1
ATOM 3594 N N . LYS A 1 448 ? -6.944 7.541 -22.154 1.00 95.88 448 LYS A N 1
ATOM 3595 C CA . LYS A 1 448 ? -8.229 7.882 -21.538 1.00 95.88 448 LYS A CA 1
ATOM 3596 C C . LYS A 1 448 ? -9.345 6.930 -21.982 1.00 95.88 448 LYS A C 1
ATOM 3598 O O . LYS A 1 448 ? -10.231 6.621 -21.190 1.00 95.88 448 LYS A O 1
ATOM 3603 N N . GLU A 1 449 ? -9.303 6.442 -23.223 1.00 95.44 449 GLU A N 1
ATOM 3604 C CA . GLU A 1 449 ? -10.251 5.460 -23.775 1.00 95.44 449 GLU A CA 1
ATOM 3605 C C . GLU A 1 449 ? -9.839 4.001 -23.523 1.00 95.44 449 GLU A C 1
ATOM 3607 O O . GLU A 1 449 ? -10.578 3.088 -23.894 1.00 95.44 449 GLU A O 1
ATOM 3612 N N . ASN A 1 450 ? -8.667 3.759 -22.932 1.00 96.25 450 ASN A N 1
ATOM 3613 C CA . ASN A 1 450 ? -8.243 2.441 -22.458 1.00 96.25 450 ASN A CA 1
ATOM 3614 C C . ASN A 1 450 ? -7.571 2.532 -21.077 1.00 96.25 450 ASN A C 1
ATOM 3616 O O . ASN A 1 450 ? -6.376 2.233 -20.946 1.00 96.25 450 ASN A O 1
ATOM 3620 N N . PRO A 1 451 ? -8.304 2.997 -20.049 1.00 97.00 451 PRO A N 1
ATOM 3621 C CA . PRO A 1 451 ? -7.721 3.238 -18.745 1.00 97.00 451 PRO A CA 1
ATOM 3622 C C . PRO A 1 451 ? -7.525 1.924 -17.986 1.00 97.00 451 PRO A C 1
ATOM 3624 O O . PRO A 1 451 ? -8.260 0.949 -18.166 1.00 97.00 451 PRO A O 1
ATOM 3627 N N . LEU A 1 452 ? -6.580 1.921 -17.052 1.00 97.44 452 LEU A N 1
ATOM 3628 C CA . LEU A 1 452 ? -6.636 0.987 -15.937 1.00 97.44 452 LEU A CA 1
ATOM 3629 C C . LEU A 1 452 ? -7.842 1.338 -15.065 1.00 97.44 452 LEU A C 1
ATOM 3631 O O . LEU A 1 452 ? -8.091 2.516 -14.801 1.00 97.44 452 LEU A O 1
ATOM 3635 N N . SER A 1 453 ? -8.557 0.325 -14.583 1.00 95.25 453 SER A N 1
ATOM 3636 C CA . SER A 1 453 ? -9.691 0.478 -13.669 1.00 95.25 453 SER A CA 1
ATOM 3637 C C . SER A 1 453 ? -9.513 -0.382 -12.421 1.00 95.25 453 SER A C 1
ATOM 3639 O O . SER A 1 453 ? -9.107 -1.545 -12.495 1.00 95.25 453 SER A O 1
ATOM 3641 N N . TRP A 1 454 ? -9.799 0.178 -11.247 1.00 93.31 454 TRP A N 1
ATOM 3642 C CA . TRP A 1 454 ? -9.614 -0.534 -9.986 1.00 93.31 454 TRP A CA 1
ATOM 3643 C C . TRP A 1 454 ? -10.569 -0.070 -8.884 1.00 93.31 454 TRP A C 1
ATOM 3645 O O . TRP A 1 454 ? -11.097 1.039 -8.927 1.00 93.31 454 TRP A O 1
ATOM 3655 N N . TRP A 1 455 ? -10.796 -0.937 -7.893 1.00 89.44 455 TRP A N 1
ATOM 3656 C CA . TRP A 1 455 ? -11.677 -0.662 -6.756 1.00 89.44 455 TRP A CA 1
ATOM 3657 C C . TRP A 1 455 ? -10.824 -0.527 -5.495 1.00 89.44 455 TRP A C 1
ATOM 3659 O O . TRP A 1 455 ? -10.233 -1.518 -5.072 1.00 89.44 455 TRP A O 1
ATOM 3669 N N . PRO A 1 456 ? -10.740 0.669 -4.890 1.00 89.19 456 PRO A N 1
ATOM 3670 C CA . PRO A 1 456 ? -9.907 0.884 -3.710 1.00 89.19 456 PRO A CA 1
ATOM 3671 C C . PRO A 1 456 ? -10.527 0.342 -2.413 1.00 89.19 456 PRO A C 1
ATOM 3673 O O . PRO A 1 456 ? -9.867 0.357 -1.375 1.00 89.19 456 PRO A O 1
ATOM 3676 N N . PHE A 1 457 ? -11.769 -0.144 -2.467 1.00 87.94 457 PHE A N 1
ATOM 3677 C CA . PHE A 1 457 ? -12.495 -0.727 -1.343 1.00 87.94 457 PHE A CA 1
ATOM 3678 C C . PHE A 1 457 ? -12.862 -2.186 -1.647 1.00 87.94 457 PHE A C 1
ATOM 3680 O O . PHE A 1 457 ? -13.261 -2.481 -2.778 1.00 87.94 457 PHE A O 1
ATOM 3687 N N . PRO A 1 458 ? -12.758 -3.097 -0.664 1.00 86.31 458 PRO A N 1
ATOM 3688 C CA . PRO A 1 458 ? -13.359 -4.422 -0.762 1.00 86.31 458 PRO A CA 1
ATOM 3689 C C . PRO A 1 458 ? -14.891 -4.353 -0.801 1.00 86.31 458 PRO A C 1
ATOM 3691 O O . PRO A 1 458 ? -15.505 -3.439 -0.253 1.00 86.31 458 PRO A O 1
ATOM 3694 N N . ASP A 1 459 ? -15.499 -5.352 -1.429 1.00 86.62 459 ASP A N 1
ATOM 3695 C CA . ASP A 1 459 ? -16.949 -5.542 -1.480 1.00 86.62 459 ASP A CA 1
ATOM 3696 C C . ASP A 1 459 ? -17.351 -6.610 -0.455 1.00 86.62 459 ASP A C 1
ATOM 3698 O O . ASP A 1 459 ? -16.681 -7.633 -0.348 1.00 86.62 459 ASP A O 1
ATOM 3702 N N . VAL A 1 460 ? -18.421 -6.402 0.311 1.00 89.25 460 VAL A N 1
ATOM 3703 C CA . VAL A 1 460 ? -18.927 -7.400 1.266 1.00 89.25 460 VAL A CA 1
ATOM 3704 C C . VAL A 1 460 ? -20.292 -7.873 0.791 1.00 89.25 460 VAL A C 1
ATOM 3706 O O . VAL A 1 460 ? -21.197 -7.073 0.559 1.00 89.25 460 VAL A O 1
ATOM 3709 N N . ARG A 1 461 ? -20.444 -9.188 0.633 1.00 88.81 461 ARG A N 1
ATOM 3710 C CA . ARG A 1 461 ? -21.642 -9.823 0.070 1.00 88.81 461 ARG A CA 1
ATOM 3711 C C . ARG A 1 461 ? -22.240 -10.805 1.057 1.00 88.81 461 ARG A C 1
ATOM 3713 O O . ARG A 1 461 ? -21.498 -11.485 1.760 1.00 88.81 461 ARG A O 1
ATOM 3720 N N . LYS A 1 462 ? -23.566 -10.925 1.089 1.00 86.19 462 LYS A N 1
ATOM 3721 C CA . LYS A 1 462 ? -24.220 -11.996 1.850 1.00 86.19 462 LYS A CA 1
ATOM 3722 C C . LYS A 1 462 ? -24.095 -13.316 1.097 1.00 86.19 462 LYS A C 1
ATOM 3724 O O . LYS A 1 462 ? -24.064 -13.344 -0.134 1.00 86.19 462 LYS A O 1
ATOM 3729 N N . ALA A 1 463 ? -24.056 -14.422 1.832 1.00 76.56 463 ALA A N 1
ATOM 3730 C CA . ALA A 1 463 ? -24.083 -15.749 1.233 1.00 76.56 463 ALA A CA 1
ATOM 3731 C C . ALA A 1 463 ? -25.344 -15.915 0.358 1.00 76.56 463 ALA A C 1
ATOM 3733 O O . ALA A 1 463 ? -26.464 -15.735 0.834 1.00 76.56 463 ALA A O 1
ATOM 3734 N N . GLY A 1 464 ? -25.151 -16.255 -0.921 1.00 66.69 464 GLY A N 1
ATOM 3735 C CA . GLY A 1 464 ? -26.227 -16.408 -1.911 1.00 66.69 464 GLY A CA 1
ATOM 3736 C C . GLY A 1 464 ? -26.463 -15.195 -2.823 1.00 66.69 464 GLY A C 1
ATOM 3737 O O . GLY A 1 464 ? -27.191 -15.328 -3.806 1.00 66.69 464 GLY A O 1
ATOM 3738 N N . ASP A 1 465 ? -25.822 -14.048 -2.568 1.00 64.56 465 ASP A N 1
ATOM 3739 C CA . ASP A 1 465 ? -25.847 -12.906 -3.488 1.00 64.56 465 ASP A CA 1
ATOM 3740 C C . ASP A 1 465 ? -24.939 -13.184 -4.703 1.00 64.56 465 ASP A C 1
ATOM 3742 O O . ASP A 1 465 ? -23.729 -12.943 -4.679 1.00 64.56 465 ASP A O 1
ATOM 3746 N N . HIS A 1 466 ? -25.520 -13.686 -5.794 1.00 49.06 466 HIS A N 1
ATOM 3747 C CA . HIS A 1 466 ? -24.850 -13.754 -7.093 1.00 49.06 466 HIS A CA 1
ATOM 3748 C C . HIS A 1 466 ? -25.011 -12.413 -7.821 1.00 49.06 466 HIS A C 1
ATOM 3750 O O . HIS A 1 466 ? -26.110 -12.052 -8.239 1.00 49.06 466 HIS A O 1
ATOM 3756 N N . VAL A 1 467 ? -23.917 -11.667 -7.988 1.00 46.81 467 VAL A N 1
ATOM 3757 C CA . VAL A 1 467 ? -23.853 -10.596 -8.993 1.00 46.81 467 VAL A CA 1
ATOM 3758 C C . VAL A 1 467 ? -23.393 -11.263 -10.285 1.00 46.81 467 VAL A C 1
ATOM 3760 O O . VAL A 1 467 ? -22.373 -11.944 -10.265 1.00 46.81 467 VAL A O 1
ATOM 3763 N N . LEU A 1 468 ? -24.185 -11.130 -11.352 1.00 35.69 468 LEU A N 1
ATOM 3764 C CA . LEU A 1 468 ? -23.838 -11.594 -12.698 1.00 35.69 468 LEU A CA 1
ATOM 3765 C C . LEU A 1 468 ? -22.466 -11.011 -13.086 1.00 35.69 468 LEU A C 1
ATOM 3767 O O . LEU A 1 468 ? -22.279 -9.802 -12.945 1.00 35.69 468 LEU A O 1
ATOM 3771 N N . ASP A 1 469 ? -21.540 -11.894 -13.473 1.00 36.75 469 ASP A N 1
ATOM 3772 C CA . ASP A 1 469 ? -20.121 -11.606 -13.750 1.00 36.75 469 ASP A CA 1
ATOM 3773 C C . ASP A 1 469 ? -19.875 -10.500 -14.789 1.00 36.75 469 ASP A C 1
ATOM 3775 O O . ASP A 1 469 ? -20.635 -10.433 -15.787 1.00 36.75 469 ASP A O 1
#

Secondary structure (DSSP, 8-state):
--HHHHHHT-EEE-SS-GGG-TT-EEEETTEEEEE----HHHHHH--S-SS-----EEEEEEE-SSSEEEEEEES-EEEETTTTEEEEEEE-S--BTTB---HHHHHHHHHH-EEEEEEE-SSHHHHHHHHHHHHS-GGGHHHHHHHT---EEE-SSSS-EEETTEEEEEEEEE--SEE-TTS-EE-SSSEEEETTEEEEEEEEEEEEEEHHHHTTSEEEEEE-S-B---SSPPPPP------GGGSS------SEEEES-TTSPP---SEEETTEEEEEPPSSHHHHHHIIIII-TTGGG-S---EEEEEE-GGG-EEEEEESSEEEEETTTTEEEEEEE---SSSSS---THHHHHHHHSEEEEE---S-HHHHHHHHHHHH--TTT-TTHHHHTT--EE--SSS-EESSSSEEEEEEEEEEEE-SSEEEEEEEEEEEEEETT-BTTB-EEE-SS-EEEETT-----

Foldseek 3Di:
DDPVLQVVQKDWPDLFQLVVDPQWDPPDPQWTKGFQPADLVNLQVPLPDPDDFFWFWWWKKFAQLVFIFIDIFTRFFQQDQQLGKTKTKFFCDCSYLVRGGLVLRVVRCVVFQKMKIFAAARDDLVVLLVVLPSVDDNVCRRCSVVSSVFDWDADPVHRTTDGLRGQKMFIWGQDDWDAFPVRHIACPDQWDDDFRIIMGMTRGFKMKHQQCLLVQQKKWKAQQAWAFDDPDDADDFPQPPDPPPPDDDFDADDRIDMGPDPPDAGADADDDDSRIRMHTQDPDSVSSVCCCPHHHVPVSLPPWHWWWKWFQAPPRQIATAIARGWGFRDSVLTKIKGWAFCDPPDLQRHHASVVRRCVVQQWIKTFRQHNDPLSSQLNRQRHNDHCVRPSCSQVNSVWDFDDDPRGTHTPPGFKMFIFGFPDWGDHHRIIMGITRGRMMMGGSCCGSVGITMGRSHIHMGGPPDDDPD